Protein AF-0000000071543100 (afdb_homodimer)

Secondary structure (DSSP, 8-state):
--B--EEEE-TTT--EEEE--EEE---TTTS-HHHHHHHHTTT-EEEE-TT--HHHHHHHHHH-GGGGGGEEEEE-SSHHHHHHHHHHHHH-TT--EEEEE-S-TT-HHHHHHHHHHHHH-TTSEEEEEEE-SHHHHHHHHHTT-SEEEE-SS-STTB-HHHHHS----HHHHHHHHHHHHHHTT-EEEEES---SHHHHHHHHHTT-SEEEESGGGTTBTTSSS-EEEETTEEEEEEE-TTBHHHHHHHSSS--SSS---B-EEEEE--B-HHHHHHHHHHHHHHHHHHHT-SBGGGHHHH------------TT-/--B--EEEE-TTT--EEEE--EEE---TTTS-HHHHHHHHTTT-EEEE-TT--HHHHHHHHHH-GGGGGGEEEEE-SSHHHHHHHHHHHHH-TT--EEEEE-S-TT-HHHHHHHHHHHHH-TTSEEEEEEE-SHHHHHHHHHTT-SEEEE-SS-STTB-HHHHHS----HHHHHHHHHHHHHHTT-EEEEES---SHHHHHHHHHTT-SEEEESGGGTTBTTSSS-EEEETTEEEEEEE-TTBHHHHHHHSSS--SSS---B-EEEEE--B-HHHHHHHHHHHHHHHHHHHT-SBGGGHHHH------------TT-

InterPro domains:
  IPR001093 IMP dehydrogenase/GMP reductase [PF00478] (16-311)
  IPR001093 IMP dehydrogenase/GMP reductase [cd00381] (13-308)
  IPR005993 GMP reductase [MF_00596] (1-317)
  IPR005993 GMP reductase [PIRSF000235] (2-317)
  IPR005993 GMP reductase [TIGR01305] (2-316)
  IPR013785 Aldolase-type TIM barrel [G3DSA:3.20.20.70] (1-317)
  IPR015875 IMP dehydrogenase / GMP reductase, conserved site [PS00487] (148-160)
  IPR050139 Guanosine monophosphate reductase [PTHR43170] (2-317)

Nearest PDB structures (foldseek):
  2c6q-assembly1_D  TM=9.893E-01  e=3.835E-55  Homo sapiens
  2bwg-assembly1_A  TM=9.768E-01  e=3.206E-55  Homo sapiens
  2bzn-assembly1_D  TM=9.903E-01  e=8.060E-54  Homo sapiens
  2bzn-assembly2_E  TM=9.892E-01  e=2.506E-53  Homo sapiens
  2bzn-assembly1_C  TM=9.902E-01  e=9.324E-53  Homo sapiens

pLDDT: mean 85.88, std 19.94, range [17.23, 98.88]

Foldseek 3Di:
DFAQWDWAQFDFLRDIAIFRQEEADQFQFQQDLLNLVVQLVRRAAYEHHQFDQLVRLVVSCVVCVSSQSRYAHEFEQDPVRVVRNVSNCVVRVSRQEYEYDDLALPDPSNLVSLLVVCVVRRNHAYEYDEDQALVSLLSSSVSRHQEYEYFHPQAPFFCRCVVVVDGDDLLNSLLRNLVSQVVSSGAYESEHNDDALVVVLSSLLSRHPHYYDYPLSPQEPSTDADFDDDPNFTKGKDKGCLAPVNCVVRVVDDPPDDPSRGDIDIDGHDYHSVVSVCRNVVSNVVLCVVQVHSYSNCNNVSDDPPPPPPPPPPPPD/DFAQWDWAQFDFLRDIAIFRQEEADQFQFQQDLLNLVVQLVRRAAGEHHAFDQLVRLVVSCVVCVSSQSRYAHEFEQDPVRVVRNVSNCVSRVSRQEYEYDDLALPDPSNLVSLLVVCVVRRNHAYEDDEDQALVSLLSNSVSRHQEYEYFHPQAPFFCRCVVVVDGDDLLNSLLRNLVSQVVSSGAYESEHNDDALVVVLSSLLSRHPHYYDYPLSPQEPSTDADFDADPNFTKGKDKGCLAPVNCVVRVVDDPPPDDRRGDIDIDGHDYHSVVSVCRNVVSNVVLCVVQVHSYSNCSNVSDDPPPPPPPPPPPPD

Organism: Pelodiscus sinensis (NCBI:txid13735)

Radius of gyration: 28.44 Å; Cα contacts (8 Å, |Δi|>4): 1404; chains: 2; bounding box: 61×81×62 Å

Sequence (634 aa):
MVDLMRTFVFRNSKQTYTGIPIMVANMDTVGTFEMAKEMTKHAMFTAIHKHYSLEEWKLFAASHPECLEHVAVSSGSGKADLDRLTSILEAIPLIKYICLDVANGYSEHFVEFVKTVHAKFPNHTIMAGNVVTGEMVEELILSGADIIKVGIGPGSVCTTRIKTGVGYPQLSAVIECADSAHGLKGHIISDGGCSCPGDVAKAFGAGADFVMLGGMFAGHDQCAGEVLEKNGKKVKLFYGMSSDMAMKKHAGGVAEYRASEGRTVEVPYRGDVETTILDILGGLRSTCTYVGAAKLKELSRRATFIRVTQQHSQVFSMVDLMRTFVFRNSKQTYTGIPIMVANMDTVGTFEMAKEMTKHAMFTAIHKHYSLEEWKLFAASHPECLEHVAVSSGSGKADLDRLTSILEAIPLIKYICLDVANGYSEHFVEFVKTVHAKFPNHTIMAGNVVTGEMVEELILSGADIIKVGIGPGSVCTTRIKTGVGYPQLSAVIECADSAHGLKGHIISDGGCSCPGDVAKAFGAGADFVMLGGMFAGHDQCAGEVLEKNGKKVKLFYGMSSDMAMKKHAGGVAEYRASEGRTVEVPYRGDVETTILDILGGLRSTCTYVGAAKLKELSRRATFIRVTQQHSQVFS

Solvent-accessible surface area (backbone atoms only — not comparable to full-atom values): 31738 Å² total; per-residue (Å²): 131,60,42,59,63,44,76,47,69,33,61,54,24,63,44,74,48,76,28,30,52,43,28,36,28,52,30,70,33,40,13,32,71,58,34,29,56,60,31,36,77,65,39,21,31,22,30,25,27,69,78,69,48,61,69,55,50,51,52,46,49,69,75,40,56,84,34,33,84,28,36,21,52,32,31,55,80,45,72,68,32,51,52,50,50,48,54,42,46,70,73,39,71,72,50,42,34,34,33,37,55,44,94,59,44,79,38,67,66,47,47,52,42,44,32,51,49,28,71,77,38,51,62,35,39,26,32,37,24,28,41,65,43,34,71,58,42,43,52,40,41,75,34,36,29,23,30,34,32,34,37,52,33,46,32,87,42,38,35,41,24,74,73,65,69,51,61,63,64,56,66,60,29,35,36,47,29,26,55,39,19,50,74,69,48,35,38,30,25,35,38,44,65,48,82,48,32,12,41,51,42,42,42,35,28,42,43,29,63,26,40,33,37,50,73,66,58,46,26,20,67,43,21,52,71,63,83,40,78,54,97,91,36,53,26,18,59,41,46,25,67,46,6,62,65,43,31,48,70,68,65,80,46,74,68,85,85,64,78,59,45,17,40,78,40,79,32,60,52,59,47,59,56,62,61,54,52,50,47,36,55,45,9,37,40,12,36,26,45,53,64,69,22,60,34,53,84,41,31,36,77,53,47,72,78,72,74,72,69,74,72,77,70,70,69,87,107,131,61,40,58,64,44,74,46,69,34,62,55,26,64,44,74,47,77,30,30,54,42,29,36,27,53,30,70,35,41,13,31,71,57,34,30,57,58,30,36,78,65,39,20,32,21,29,26,27,69,77,70,47,63,67,54,49,51,50,46,47,70,74,40,54,85,33,33,84,30,37,20,52,32,30,55,79,47,71,69,33,50,52,52,51,47,53,43,46,69,73,39,70,72,49,43,35,36,31,37,54,46,95,60,43,80,39,68,65,46,47,52,42,43,34,50,50,26,71,75,38,51,64,36,39,27,33,37,23,27,42,65,44,33,70,56,42,42,52,40,42,76,34,36,28,23,30,34,32,33,36,51,34,46,32,88,40,38,35,40,25,75,72,64,68,50,61,62,64,56,65,60,29,36,36,48,30,25,54,39,19,50,74,69,48,35,38,31,26,35,38,44,65,47,82,50,33,13,41,50,42,40,42,36,29,41,43,30,64,27,40,33,38,49,72,66,56,45,27,20,67,43,21,51,74,61,83,39,78,52,97,88,37,54,25,17,58,42,47,26,67,46,6,61,64,42,29,46,71,68,64,80,48,74,68,85,84,63,75,57,47,16,40,76,40,80,34,61,50,60,48,60,54,63,62,56,52,50,48,37,53,44,8,37,42,12,38,26,46,53,65,69,21,60,34,53,86,40,32,36,79,55,49,73,79,72,77,72,71,73,72,76,72,70,68,86,107

Structure (mmCIF, N/CA/C/O backbone):
data_AF-0000000071543100-model_v1
#
loop_
_entity.id
_entity.type
_entity.pdbx_description
1 polymer 'GMP reductase'
#
loop_
_atom_site.group_PDB
_atom_site.id
_atom_site.type_symbol
_atom_site.label_atom_id
_atom_site.label_alt_id
_atom_site.label_comp_id
_atom_site.label_asym_id
_atom_site.label_entity_id
_atom_site.label_seq_id
_atom_site.pdbx_PDB_ins_code
_atom_site.Cartn_x
_atom_site.Cartn_y
_atom_site.Cartn_z
_atom_site.occupancy
_atom_site.B_iso_or_equiv
_atom_site.auth_seq_id
_atom_site.auth_comp_id
_atom_site.auth_asym_id
_atom_site.auth_atom_id
_atom_site.pdbx_PDB_model_num
ATOM 1 N N . MET A 1 1 ? -13.859 0.588 -1.525 1 78.88 1 MET A N 1
ATOM 2 C CA . MET A 1 1 ? -13 -0.569 -1.295 1 78.88 1 MET A CA 1
ATOM 3 C C . MET A 1 1 ? -12.672 -1.275 -2.605 1 78.88 1 MET A C 1
ATOM 5 O O . MET A 1 1 ? -13.547 -1.437 -3.463 1 78.88 1 MET A O 1
ATOM 9 N N . VAL A 1 2 ? -11.414 -1.484 -2.957 1 91.56 2 VAL A N 1
ATOM 10 C CA . VAL A 1 2 ? -10.969 -2.096 -4.203 1 91.56 2 VAL A CA 1
ATOM 11 C C . VAL A 1 2 ? -11.188 -3.605 -4.148 1 91.56 2 VAL A C 1
ATOM 13 O O . VAL A 1 2 ? -10.812 -4.258 -3.166 1 91.56 2 VAL A O 1
ATOM 16 N N . ASP A 1 3 ? -11.898 -4.133 -5.102 1 96.94 3 ASP A N 1
ATOM 17 C CA . ASP A 1 3 ? -12.102 -5.574 -5.219 1 96.94 3 ASP A CA 1
ATOM 18 C C . ASP A 1 3 ? -10.914 -6.242 -5.902 1 96.94 3 ASP A C 1
ATOM 20 O O . ASP A 1 3 ? -10.672 -6.027 -7.094 1 96.94 3 ASP A O 1
ATOM 24 N N . LEU A 1 4 ? -10.227 -7.043 -5.16 1 98.06 4 LEU A N 1
ATOM 25 C CA . LEU A 1 4 ? -9.039 -7.684 -5.711 1 98.06 4 LEU A CA 1
ATOM 26 C C . LEU A 1 4 ? -9.375 -9.062 -6.27 1 98.06 4 LEU A C 1
ATOM 28 O O . LEU A 1 4 ? -8.539 -9.695 -6.918 1 98.06 4 LEU A O 1
ATOM 32 N N . MET A 1 5 ? -10.602 -9.523 -6.082 1 98.38 5 MET A N 1
ATOM 33 C CA . MET A 1 5 ? -11.016 -10.836 -6.566 1 98.38 5 MET A CA 1
ATOM 34 C C . MET A 1 5 ? -11.117 -10.844 -8.086 1 98.38 5 MET A C 1
ATOM 36 O O . MET A 1 5 ? -11.578 -9.875 -8.688 1 98.38 5 MET A O 1
ATOM 40 N N . ARG A 1 6 ? -10.656 -11.922 -8.68 1 97.88 6 ARG A N 1
ATOM 41 C CA . ARG A 1 6 ? -10.797 -12.164 -10.109 1 97.88 6 ARG A CA 1
ATOM 42 C C . ARG A 1 6 ? -11.438 -13.523 -10.375 1 97.88 6 ARG A C 1
ATOM 44 O O . ARG A 1 6 ? -11.328 -14.43 -9.555 1 97.88 6 ARG A O 1
ATOM 51 N N . THR A 1 7 ? -12.133 -13.625 -11.438 1 98.31 7 THR A N 1
ATOM 52 C CA . THR A 1 7 ? -12.664 -14.891 -11.93 1 98.31 7 THR A CA 1
ATOM 53 C C . THR A 1 7 ? -12.141 -15.18 -13.336 1 98.31 7 THR A C 1
ATOM 55 O O . THR A 1 7 ? -12.195 -14.32 -14.219 1 98.31 7 THR A O 1
ATOM 58 N N . PHE A 1 8 ? -11.617 -16.344 -13.492 1 98.25 8 PHE A N 1
ATOM 59 C CA . PHE A 1 8 ? -11.078 -16.781 -14.773 1 98.25 8 PHE A CA 1
ATOM 60 C C . PHE A 1 8 ? -11.75 -18.078 -15.234 1 98.25 8 PHE A C 1
ATOM 62 O O . PHE A 1 8 ? -12.039 -18.953 -14.414 1 98.25 8 PHE A O 1
ATOM 69 N N . VAL A 1 9 ? -12.016 -18.125 -16.5 1 98.5 9 VAL A N 1
ATOM 70 C CA . VAL A 1 9 ? -12.383 -19.375 -17.156 1 98.5 9 VAL A CA 1
ATOM 71 C C . VAL A 1 9 ? -11.234 -19.844 -18.062 1 98.5 9 VAL A C 1
ATOM 73 O O . VAL A 1 9 ? -10.758 -19.078 -18.906 1 98.5 9 VAL A O 1
ATOM 76 N N . PHE A 1 10 ? -10.859 -21.047 -17.922 1 98.75 10 PHE A N 1
ATOM 77 C CA . PHE A 1 10 ? -9.648 -21.516 -18.594 1 98.75 10 PHE A CA 1
ATOM 78 C C . PHE A 1 10 ? -9.992 -22.219 -19.891 1 98.75 10 PHE A C 1
ATOM 80 O O . PHE A 1 10 ? -10.961 -22.984 -19.953 1 98.75 10 PHE A O 1
ATOM 87 N N . ARG A 1 11 ? -9.219 -21.938 -20.859 1 98.44 11 ARG A N 1
ATOM 88 C CA . ARG A 1 11 ? -9.469 -22.328 -22.25 1 98.44 11 ARG A CA 1
ATOM 89 C C . ARG A 1 11 ? -9.547 -23.844 -22.375 1 98.44 11 ARG A C 1
ATOM 91 O O . ARG A 1 11 ? -10.516 -24.375 -22.922 1 98.44 11 ARG A O 1
ATOM 98 N N . ASN A 1 12 ? -8.609 -24.547 -21.828 1 98.75 12 ASN A N 1
ATOM 99 C CA . ASN A 1 12 ? -8.453 -25.969 -22.109 1 98.75 12 ASN A CA 1
ATOM 100 C C . ASN A 1 12 ? -9.172 -26.828 -21.078 1 98.75 12 ASN A C 1
ATOM 102 O O . ASN A 1 12 ? -9.922 -27.734 -21.438 1 98.75 12 ASN A O 1
ATOM 106 N N . SER A 1 13 ? -9 -26.484 -19.844 1 98.69 13 SER A N 1
ATOM 107 C CA . SER A 1 13 ? -9.602 -27.297 -18.781 1 98.69 13 SER A CA 1
ATOM 108 C C . SER A 1 13 ? -11.086 -26.969 -18.625 1 98.69 13 SER A C 1
ATOM 110 O O . SER A 1 13 ? -11.828 -27.75 -18.016 1 98.69 13 SER A O 1
ATOM 112 N N . LYS A 1 14 ? -11.508 -25.812 -19.062 1 98.31 14 LYS A N 1
ATOM 113 C CA . LYS A 1 14 ? -12.867 -25.297 -18.938 1 98.31 14 LYS A CA 1
ATOM 114 C C . LYS A 1 14 ? -13.219 -25.047 -17.469 1 98.31 14 LYS A C 1
ATOM 116 O O . LYS A 1 14 ? -14.367 -24.734 -17.141 1 98.31 14 LYS A O 1
ATOM 121 N N . GLN A 1 15 ? -12.266 -25.125 -16.578 1 98.38 15 GLN A N 1
ATOM 122 C CA . GLN A 1 15 ? -12.477 -24.828 -15.156 1 98.38 15 GLN A CA 1
ATOM 123 C C . GLN A 1 15 ? -12.586 -23.328 -14.922 1 98.38 15 GLN A C 1
ATOM 125 O O . GLN A 1 15 ? -12.172 -22.531 -15.758 1 98.38 15 GLN A O 1
ATOM 130 N N . THR A 1 16 ? -13.242 -23.031 -13.805 1 98.31 16 THR A N 1
ATOM 131 C CA . THR A 1 16 ? -13.344 -21.641 -13.359 1 98.31 16 THR A CA 1
ATOM 132 C C . THR A 1 16 ? -12.555 -21.422 -12.07 1 98.31 16 THR A C 1
ATOM 134 O O . THR A 1 16 ? -12.578 -22.266 -11.172 1 98.31 16 THR A O 1
ATOM 137 N N . TYR A 1 17 ? -11.812 -20.391 -12.047 1 97.81 17 TYR A N 1
ATOM 138 C CA . TYR A 1 17 ? -11.086 -19.953 -10.852 1 97.81 17 TYR A CA 1
ATOM 139 C C . TYR A 1 17 ? -11.641 -18.641 -10.328 1 97.81 17 TYR A C 1
ATOM 141 O O . TYR A 1 17 ? -11.891 -17.703 -11.094 1 97.81 17 TYR A O 1
ATOM 149 N N . THR A 1 18 ? -11.93 -18.562 -9.055 1 98.38 18 THR A N 1
ATOM 150 C CA . THR A 1 18 ? -12.258 -17.312 -8.391 1 98.38 18 THR A CA 1
ATOM 151 C C . THR A 1 18 ? -11.375 -17.109 -7.164 1 98.38 18 THR A C 1
ATOM 153 O O . THR A 1 18 ? -11.336 -17.953 -6.27 1 98.38 18 THR A O 1
ATOM 156 N N . GLY A 1 19 ? -10.648 -16.031 -7.074 1 98.56 19 GLY A N 1
ATOM 157 C CA . GLY A 1 19 ? -9.742 -15.695 -5.988 1 98.56 19 GLY A CA 1
ATOM 158 C C . GLY A 1 19 ? -8.859 -14.5 -6.289 1 98.56 19 GLY A C 1
ATOM 159 O O . GLY A 1 19 ? -9.062 -13.805 -7.293 1 98.56 19 GLY A O 1
ATOM 160 N N . ILE A 1 20 ? -7.961 -14.172 -5.395 1 98.75 20 ILE A N 1
ATOM 161 C CA . ILE A 1 20 ? -6.934 -13.164 -5.625 1 98.75 20 ILE A CA 1
ATOM 162 C C . ILE A 1 20 ? -5.738 -13.797 -6.328 1 98.75 20 ILE A C 1
ATOM 164 O O . ILE A 1 20 ? -5.113 -14.719 -5.801 1 98.75 20 ILE A O 1
ATOM 168 N N . PRO A 1 21 ? -5.395 -13.359 -7.52 1 98.69 21 PRO A N 1
ATOM 169 C CA . PRO A 1 21 ? -4.473 -14.094 -8.391 1 98.69 21 PRO A CA 1
ATOM 170 C C . PRO A 1 21 ? -3.008 -13.867 -8.031 1 98.69 21 PRO A C 1
ATOM 172 O O . PRO A 1 21 ? -2.186 -13.602 -8.914 1 98.69 21 PRO A O 1
ATOM 175 N N . ILE A 1 22 ? -2.715 -14.008 -6.832 1 98.75 22 ILE A N 1
ATOM 176 C CA . ILE A 1 22 ? -1.346 -14.039 -6.324 1 98.75 22 ILE A CA 1
ATOM 177 C C . ILE A 1 22 ? -0.989 -15.453 -5.879 1 98.75 22 ILE A C 1
ATOM 179 O O . ILE A 1 22 ? -1.77 -16.109 -5.184 1 98.75 22 ILE A O 1
ATOM 183 N N . MET A 1 23 ? 0.2 -15.867 -6.32 1 98.56 23 MET A N 1
ATOM 184 C CA . MET A 1 23 ? 0.579 -17.266 -6.102 1 98.56 23 MET A CA 1
ATOM 185 C C . MET A 1 23 ? 1.937 -17.359 -5.414 1 98.56 23 MET A C 1
ATOM 187 O O . MET A 1 23 ? 2.846 -16.578 -5.719 1 98.56 23 MET A O 1
ATOM 191 N N . VAL A 1 24 ? 1.995 -18.344 -4.516 1 98.44 24 VAL A N 1
ATOM 192 C CA . VAL A 1 24 ? 3.291 -18.719 -3.961 1 98.44 24 VAL A CA 1
ATOM 193 C C . VAL A 1 24 ? 4.027 -19.641 -4.934 1 98.44 24 VAL A C 1
ATOM 195 O O . VAL A 1 24 ? 3.432 -20.562 -5.488 1 98.44 24 VAL A O 1
ATOM 198 N N . ALA A 1 25 ? 5.316 -19.359 -5.113 1 96.69 25 ALA A N 1
ATOM 199 C CA . ALA A 1 25 ? 6.129 -20.109 -6.059 1 96.69 25 ALA A CA 1
ATOM 200 C C . ALA A 1 25 ? 6.398 -21.516 -5.539 1 96.69 25 ALA A C 1
ATOM 202 O O . ALA A 1 25 ? 6.527 -21.734 -4.328 1 96.69 25 ALA A O 1
ATOM 203 N N . ASN A 1 26 ? 6.531 -22.453 -6.461 1 96.12 26 ASN A N 1
ATOM 204 C CA . ASN A 1 26 ? 6.742 -23.859 -6.109 1 96.12 26 ASN A CA 1
ATOM 205 C C . ASN A 1 26 ? 8.195 -24.141 -5.754 1 96.12 26 ASN A C 1
ATOM 207 O O . ASN A 1 26 ? 8.773 -25.125 -6.211 1 96.12 26 ASN A O 1
ATOM 211 N N . MET A 1 27 ? 8.727 -23.141 -5.004 1 90.81 27 MET A N 1
ATOM 212 C CA . MET A 1 27 ? 10.062 -23.359 -4.453 1 90.81 27 MET A CA 1
ATOM 213 C C . MET A 1 27 ? 10.016 -24.312 -3.264 1 90.81 27 MET A C 1
ATOM 215 O O . MET A 1 27 ? 9.078 -24.266 -2.465 1 90.81 27 MET A O 1
ATOM 219 N N . ASP A 1 28 ? 11.094 -25.078 -3.141 1 88.56 28 ASP A N 1
ATOM 220 C CA . ASP A 1 28 ? 11.148 -26.141 -2.15 1 88.56 28 ASP A CA 1
ATOM 221 C C . ASP A 1 28 ? 10.828 -25.609 -0.754 1 88.56 28 ASP A C 1
ATOM 223 O O . ASP A 1 28 ? 10.125 -26.266 0.015 1 88.56 28 ASP A O 1
ATOM 227 N N . THR A 1 29 ? 11.297 -24.5 -0.458 1 91.06 29 THR A N 1
ATOM 228 C CA . THR A 1 29 ? 11.18 -24.016 0.909 1 91.06 29 THR A CA 1
ATOM 229 C C . THR A 1 29 ? 9.961 -23.094 1.052 1 91.06 29 THR A C 1
ATOM 231 O O . THR A 1 29 ? 9.555 -22.766 2.168 1 91.06 29 THR A O 1
ATOM 234 N N . VAL A 1 30 ? 9.328 -22.719 0.015 1 95.25 30 VAL A N 1
ATOM 235 C CA . VAL A 1 30 ? 8.289 -21.703 0.097 1 95.25 30 VAL A CA 1
ATOM 236 C C . VAL A 1 30 ? 6.934 -22.312 -0.261 1 95.25 30 VAL A C 1
ATOM 238 O O . VAL A 1 30 ? 5.938 -22.078 0.422 1 95.25 30 VAL A O 1
ATOM 241 N N . GLY A 1 31 ? 6.883 -23.125 -1.314 1 97.25 31 GLY A N 1
ATOM 242 C CA . GLY A 1 31 ? 5.645 -23.766 -1.742 1 97.25 31 GLY A CA 1
ATOM 243 C C . GLY A 1 31 ? 5.211 -24.891 -0.833 1 97.25 31 GLY A C 1
ATOM 244 O O . GLY A 1 31 ? 5.078 -26.031 -1.278 1 97.25 31 GLY A O 1
ATOM 245 N N . THR A 1 32 ? 4.934 -24.594 0.438 1 98.12 32 THR A N 1
ATOM 246 C CA . THR A 1 32 ? 4.648 -25.609 1.443 1 98.12 32 THR A CA 1
ATOM 247 C C . THR A 1 32 ? 3.148 -25.688 1.722 1 98.12 32 THR A C 1
ATOM 249 O O . THR A 1 32 ? 2.398 -24.766 1.362 1 98.12 32 THR A O 1
ATOM 252 N N . PHE A 1 33 ? 2.783 -26.797 2.363 1 98.69 33 PHE A N 1
ATOM 253 C CA . PHE A 1 33 ? 1.401 -26.953 2.803 1 98.69 33 PHE A CA 1
ATOM 254 C C . PHE A 1 33 ? 1.046 -25.891 3.842 1 98.69 33 PHE A C 1
ATOM 256 O O . PHE A 1 33 ? -0.086 -25.406 3.879 1 98.69 33 PHE A O 1
ATOM 263 N N . GLU A 1 34 ? 2.014 -25.516 4.684 1 98.31 34 GLU A N 1
ATOM 264 C CA . GLU A 1 34 ? 1.809 -24.469 5.676 1 98.31 34 GLU A CA 1
ATOM 265 C C . GLU A 1 34 ? 1.479 -23.141 5.008 1 98.31 34 GLU A C 1
ATOM 267 O O . GLU A 1 34 ? 0.583 -22.422 5.453 1 98.31 34 GLU A O 1
ATOM 272 N N . MET A 1 35 ? 2.141 -22.875 3.961 1 98.69 35 MET A N 1
ATOM 273 C CA . MET A 1 35 ? 1.876 -21.672 3.186 1 98.69 35 MET A CA 1
ATOM 274 C C . MET A 1 35 ? 0.487 -21.719 2.561 1 98.69 35 MET A C 1
ATOM 276 O O . MET A 1 35 ? -0.247 -20.734 2.59 1 98.69 35 MET A O 1
ATOM 280 N N . ALA A 1 36 ? 0.162 -22.891 2.053 1 98.88 36 ALA A N 1
ATOM 281 C CA . ALA A 1 36 ? -1.128 -23.062 1.391 1 98.88 36 ALA A CA 1
ATOM 282 C C . ALA A 1 36 ? -2.279 -22.766 2.35 1 98.88 36 ALA A C 1
ATOM 284 O O . ALA A 1 36 ? -3.275 -22.156 1.966 1 98.88 36 ALA A O 1
ATOM 285 N N . LYS A 1 37 ? -2.139 -23.156 3.549 1 98.75 37 LYS A N 1
ATOM 286 C CA . LYS A 1 37 ? -3.168 -22.922 4.555 1 98.75 37 LYS A CA 1
ATOM 287 C C . LYS A 1 37 ? -3.4 -21.422 4.758 1 98.75 37 LYS A C 1
ATOM 289 O O . LYS A 1 37 ? -4.547 -20.969 4.812 1 98.75 37 LYS A O 1
ATOM 294 N N . GLU A 1 38 ? -2.301 -20.719 4.859 1 98.69 38 GLU A N 1
ATOM 295 C CA . GLU A 1 38 ? -2.416 -19.281 5.09 1 98.69 38 GLU A CA 1
ATOM 296 C C . GLU A 1 38 ? -2.949 -18.562 3.852 1 98.69 38 GLU A C 1
ATOM 298 O O . GLU A 1 38 ? -3.809 -17.688 3.957 1 98.69 38 GLU A O 1
ATOM 303 N N . MET A 1 39 ? -2.479 -18.969 2.693 1 98.81 39 MET A N 1
ATOM 304 C CA . MET A 1 39 ? -2.893 -18.344 1.441 1 98.81 39 MET A CA 1
ATOM 305 C C . MET A 1 39 ? -4.383 -18.547 1.196 1 98.81 39 MET A C 1
ATOM 307 O O . MET A 1 39 ? -5.066 -17.656 0.704 1 98.81 39 MET A O 1
ATOM 311 N N . THR A 1 40 ? -4.871 -19.688 1.559 1 98.75 40 THR A N 1
ATOM 312 C CA . THR A 1 40 ? -6.27 -20.031 1.329 1 98.75 40 THR A CA 1
ATOM 313 C C . THR A 1 40 ? -7.195 -19.094 2.094 1 98.75 40 THR A C 1
ATOM 315 O O . THR A 1 40 ? -8.266 -18.734 1.603 1 98.75 40 THR A O 1
ATOM 318 N N . LYS A 1 41 ? -6.758 -18.656 3.25 1 98.38 41 LYS A N 1
ATOM 319 C CA . LYS A 1 41 ? -7.559 -17.734 4.055 1 98.38 41 LYS A CA 1
ATOM 320 C C . LYS A 1 41 ? -7.824 -16.422 3.305 1 98.38 41 LYS A C 1
ATOM 322 O O . LYS A 1 41 ? -8.797 -15.727 3.596 1 98.38 41 LYS A O 1
ATOM 327 N N . HIS A 1 42 ? -7.035 -16.109 2.367 1 98 42 HIS A N 1
ATOM 328 C CA . HIS A 1 42 ? -7.156 -14.875 1.606 1 98 42 HIS A CA 1
ATOM 329 C C . HIS A 1 42 ? -7.551 -15.148 0.16 1 98 42 HIS A C 1
ATOM 331 O O . HIS A 1 42 ? -7.379 -14.289 -0.71 1 98 42 HIS A O 1
ATOM 337 N N . ALA A 1 43 ? -7.969 -16.375 -0.116 1 98.5 43 ALA A N 1
ATOM 338 C CA . ALA A 1 43 ? -8.344 -16.812 -1.461 1 98.5 43 ALA A CA 1
ATOM 339 C C . ALA A 1 43 ? -7.172 -16.672 -2.43 1 98.5 43 ALA A C 1
ATOM 341 O O . ALA A 1 43 ? -7.363 -16.312 -3.596 1 98.5 43 ALA A O 1
ATOM 342 N N . MET A 1 44 ? -5.973 -16.844 -1.908 1 98.81 44 MET A N 1
ATOM 343 C CA . MET A 1 44 ? -4.766 -16.828 -2.729 1 98.81 44 MET A CA 1
ATOM 344 C C . MET A 1 44 ? -4.316 -18.25 -3.061 1 98.81 44 MET A C 1
ATOM 346 O O . MET A 1 44 ? -4.949 -19.219 -2.641 1 98.81 44 MET A O 1
ATOM 350 N N . PHE A 1 45 ? -3.301 -18.375 -3.846 1 98.81 45 PHE A N 1
ATOM 351 C CA . PHE A 1 45 ? -2.982 -19.656 -4.473 1 98.81 45 PHE A CA 1
ATOM 352 C C . PHE A 1 45 ? -1.561 -20.094 -4.129 1 98.81 45 PHE A C 1
ATOM 354 O O . PHE A 1 45 ? -0.693 -19.25 -3.887 1 98.81 45 PHE A O 1
ATOM 361 N N . THR A 1 46 ? -1.322 -21.391 -4.027 1 98.88 46 THR A N 1
ATOM 362 C CA . THR A 1 46 ? 0.017 -21.906 -3.781 1 98.88 46 THR A CA 1
ATOM 363 C C . THR A 1 46 ? 0.354 -23.016 -4.773 1 98.88 46 THR A C 1
ATOM 365 O O . THR A 1 46 ? -0.374 -24 -4.879 1 98.88 46 THR A O 1
ATOM 368 N N . ALA A 1 47 ? 1.408 -22.844 -5.547 1 98.75 47 ALA A N 1
ATOM 369 C CA . ALA A 1 47 ? 2.008 -23.984 -6.234 1 98.75 47 ALA A CA 1
ATOM 370 C C . ALA A 1 47 ? 2.891 -24.781 -5.289 1 98.75 47 ALA A C 1
ATOM 372 O O . ALA A 1 47 ? 3.988 -24.359 -4.934 1 98.75 47 ALA A O 1
ATOM 373 N N . ILE A 1 48 ? 2.414 -25.969 -4.945 1 98.56 48 ILE A N 1
ATOM 374 C CA . ILE A 1 48 ? 3.131 -26.797 -3.984 1 98.56 48 ILE A CA 1
ATOM 375 C C . ILE A 1 48 ? 4.371 -27.391 -4.645 1 98.56 48 ILE A C 1
ATOM 377 O O . ILE A 1 48 ? 4.312 -27.859 -5.781 1 98.56 48 ILE A O 1
ATOM 381 N N . HIS A 1 49 ? 5.461 -27.375 -3.938 1 95.31 49 HIS A N 1
ATOM 382 C CA . HIS A 1 49 ? 6.68 -27.953 -4.504 1 95.31 49 HIS A CA 1
ATOM 383 C C . HIS A 1 49 ? 6.523 -29.438 -4.766 1 95.31 49 HIS A C 1
ATOM 385 O O . HIS A 1 49 ? 5.582 -30.062 -4.273 1 95.31 49 HIS A O 1
ATOM 391 N N . LYS A 1 50 ? 7.438 -30.047 -5.488 1 94.38 50 LYS A N 1
ATOM 392 C CA . LYS A 1 50 ? 7.215 -31.375 -6.059 1 94.38 50 LYS A CA 1
ATOM 393 C C . LYS A 1 50 ? 7.793 -32.469 -5.16 1 94.38 50 LYS A C 1
ATOM 395 O O . LYS A 1 50 ? 7.883 -33.625 -5.566 1 94.38 50 LYS A O 1
ATOM 400 N N . HIS A 1 51 ? 8.086 -32.156 -3.877 1 91.88 51 HIS A N 1
ATOM 401 C CA . HIS A 1 51 ? 8.883 -33.094 -3.105 1 91.88 51 HIS A CA 1
ATOM 402 C C . HIS A 1 51 ? 8.039 -33.75 -2.025 1 91.88 51 HIS A C 1
ATOM 404 O O . HIS A 1 51 ? 8.508 -34.688 -1.353 1 91.88 51 HIS A O 1
ATOM 410 N N . TYR A 1 52 ? 6.848 -33.344 -1.826 1 96.19 52 TYR A N 1
ATOM 411 C CA . TYR A 1 52 ? 5.98 -34.031 -0.877 1 96.19 52 TYR A CA 1
ATOM 412 C C . TYR A 1 52 ? 5.578 -35.406 -1.402 1 96.19 52 TYR A C 1
ATOM 414 O O . TYR A 1 52 ? 5.301 -35.562 -2.594 1 96.19 52 TYR A O 1
ATOM 422 N N . SER A 1 53 ? 5.547 -36.375 -0.529 1 96.19 53 SER A N 1
ATOM 423 C CA . SER A 1 53 ? 5.117 -37.719 -0.88 1 96.19 53 SER A CA 1
ATOM 424 C C . SER A 1 53 ? 3.604 -37.781 -1.061 1 96.19 53 SER A C 1
ATOM 426 O O . SER A 1 53 ? 2.883 -36.875 -0.651 1 96.19 53 SER A O 1
ATOM 428 N N . LEU A 1 54 ? 3.221 -38.875 -1.695 1 98.19 54 LEU A N 1
ATOM 429 C CA . LEU A 1 54 ? 1.789 -39.125 -1.836 1 98.19 54 LEU A CA 1
ATOM 430 C C . LEU A 1 54 ? 1.107 -39.156 -0.472 1 98.19 54 LEU A C 1
ATOM 432 O O . LEU A 1 54 ? 0.016 -38.625 -0.305 1 98.19 54 LEU A O 1
ATOM 436 N N . GLU A 1 55 ? 1.739 -39.781 0.509 1 98.31 55 GLU A N 1
ATOM 437 C CA . GLU A 1 55 ? 1.167 -39.875 1.848 1 98.31 55 GLU A CA 1
ATOM 438 C C . GLU A 1 55 ? 0.996 -38.5 2.484 1 98.31 55 GLU A C 1
ATOM 440 O O . GLU A 1 55 ? -0.015 -38.219 3.137 1 98.31 55 GLU A O 1
ATOM 445 N N . GLU A 1 56 ? 1.934 -37.688 2.258 1 98.25 56 GLU A N 1
ATOM 446 C CA . GLU A 1 56 ? 1.84 -36.312 2.777 1 98.25 56 GLU A CA 1
ATOM 447 C C . GLU A 1 56 ? 0.705 -35.531 2.105 1 98.25 56 GLU A C 1
ATOM 449 O O . GLU A 1 56 ? -0.03 -34.812 2.77 1 98.25 56 GLU A O 1
ATOM 454 N N . TRP A 1 57 ? 0.562 -35.719 0.82 1 98.75 57 TRP A N 1
ATOM 455 C CA . TRP A 1 57 ? -0.535 -35.094 0.086 1 98.75 57 TRP A CA 1
ATOM 456 C C . TRP A 1 57 ? -1.883 -35.594 0.607 1 98.75 57 TRP A C 1
ATOM 458 O O . TRP A 1 57 ? -2.801 -34.781 0.813 1 98.75 57 TRP A O 1
ATOM 468 N N . LYS A 1 58 ? -1.973 -36.875 0.826 1 98.56 58 LYS A N 1
ATOM 469 C CA . LYS A 1 58 ? -3.219 -37.438 1.334 1 98.56 58 LYS A CA 1
ATOM 470 C C . LYS A 1 58 ? -3.572 -36.875 2.699 1 98.56 58 LYS A C 1
ATOM 472 O O . LYS A 1 58 ? -4.727 -36.531 2.955 1 98.56 58 LYS A O 1
ATOM 477 N N . LEU A 1 59 ? -2.619 -36.781 3.541 1 98.62 59 LEU A N 1
ATOM 478 C CA . LEU A 1 59 ? -2.832 -36.219 4.867 1 98.62 59 LEU A CA 1
ATOM 479 C C . LEU A 1 59 ? -3.279 -34.75 4.77 1 98.62 59 LEU A C 1
ATOM 481 O O . LEU A 1 59 ? -4.223 -34.344 5.449 1 98.62 59 LEU A O 1
ATOM 485 N N . PHE A 1 60 ? -2.611 -34.031 3.959 1 98.69 60 PHE A N 1
ATOM 486 C CA . PHE A 1 60 ? -2.957 -32.625 3.764 1 98.69 60 PHE A CA 1
ATOM 487 C C . PHE A 1 60 ? -4.383 -32.5 3.242 1 98.69 60 PHE A C 1
ATOM 489 O O . PHE A 1 60 ? -5.16 -31.688 3.754 1 98.69 60 PHE A O 1
ATOM 496 N N . ALA A 1 61 ? -4.703 -33.281 2.23 1 98.69 61 ALA A N 1
ATOM 497 C CA . ALA A 1 61 ? -6.023 -33.219 1.608 1 98.69 61 ALA A CA 1
ATOM 498 C C . ALA A 1 61 ? -7.121 -33.562 2.613 1 98.69 61 ALA A C 1
ATOM 500 O O . ALA A 1 61 ? -8.195 -32.969 2.598 1 98.69 61 ALA A O 1
ATOM 501 N N . ALA A 1 62 ? -6.828 -34.469 3.471 1 98.38 62 ALA A N 1
ATOM 502 C CA . ALA A 1 62 ? -7.801 -34.875 4.477 1 98.38 62 ALA A CA 1
ATOM 503 C C . ALA A 1 62 ? -7.965 -33.812 5.562 1 98.38 62 ALA A C 1
ATOM 505 O O . ALA A 1 62 ? -9.078 -33.594 6.035 1 98.38 62 ALA A O 1
ATOM 506 N N . SER A 1 63 ? -6.926 -33.219 5.918 1 98.5 63 SER A N 1
ATOM 507 C CA . SER A 1 63 ? -6.918 -32.281 7.035 1 98.5 63 SER A CA 1
ATOM 508 C C . SER A 1 63 ? -7.402 -30.891 6.594 1 98.5 63 SER A C 1
ATOM 510 O O . SER A 1 63 ? -7.965 -30.156 7.395 1 98.5 63 SER A O 1
ATOM 512 N N . HIS A 1 64 ? -7.113 -30.578 5.332 1 98.44 64 HIS A N 1
ATOM 513 C CA . HIS A 1 64 ? -7.422 -29.234 4.855 1 98.44 64 HIS A CA 1
ATOM 514 C C . HIS A 1 64 ? -8.062 -29.266 3.473 1 98.44 64 HIS A C 1
ATOM 516 O O . HIS A 1 64 ? -7.539 -28.672 2.527 1 98.44 64 HIS A O 1
ATOM 522 N N . PRO A 1 65 ? -9.219 -29.859 3.35 1 98.31 65 PRO A N 1
ATOM 523 C CA . PRO A 1 65 ? -9.875 -29.953 2.041 1 98.31 65 PRO A CA 1
ATOM 524 C C . PRO A 1 65 ? -10.203 -28.594 1.438 1 98.31 65 PRO A C 1
ATOM 526 O O . PRO A 1 65 ? -10.258 -28.453 0.214 1 98.31 65 PRO A O 1
ATOM 529 N N . GLU A 1 66 ? -10.367 -27.531 2.287 1 97.75 66 GLU A N 1
ATOM 530 C CA . GLU A 1 66 ? -10.695 -26.188 1.815 1 97.75 66 GLU A CA 1
ATOM 531 C C . GLU A 1 66 ? -9.547 -25.594 1.001 1 97.75 66 GLU A C 1
ATOM 533 O O . GLU A 1 66 ? -9.742 -24.641 0.235 1 97.75 66 GLU A O 1
ATOM 538 N N . CYS A 1 67 ? -8.359 -26.172 1.119 1 98.62 67 CYS A N 1
ATOM 539 C CA . CYS A 1 67 ? -7.176 -25.641 0.453 1 98.62 67 CYS A CA 1
ATOM 540 C C . CYS A 1 67 ? -7.059 -26.172 -0.965 1 98.62 67 CYS A C 1
ATOM 542 O O . CYS A 1 67 ? -6.32 -25.625 -1.785 1 98.62 67 CYS A O 1
ATOM 544 N N . LEU A 1 68 ? -7.746 -27.219 -1.266 1 98.62 68 LEU A N 1
ATOM 545 C CA . LEU A 1 68 ? -7.441 -28 -2.457 1 98.62 68 LEU A CA 1
ATOM 546 C C . LEU A 1 68 ? -7.816 -27.25 -3.723 1 98.62 68 LEU A C 1
ATOM 548 O O . LEU A 1 68 ? -7.25 -27.484 -4.789 1 98.62 68 LEU A O 1
ATOM 552 N N . GLU A 1 69 ? -8.734 -26.25 -3.631 1 97.56 69 GLU A N 1
ATOM 553 C CA . GLU A 1 69 ? -9.078 -25.438 -4.789 1 97.56 69 GLU A CA 1
ATOM 554 C C . GLU A 1 69 ? -8.055 -24.312 -5 1 97.56 69 GLU A C 1
ATOM 556 O O . GLU A 1 69 ? -8.109 -23.609 -6.004 1 97.56 69 GLU A O 1
ATOM 561 N N . HIS A 1 70 ? -7.109 -24.203 -4.047 1 98.5 70 HIS A N 1
ATOM 562 C CA . HIS A 1 70 ? -6.145 -23.109 -4.09 1 98.5 70 HIS A CA 1
ATOM 563 C C . HIS A 1 70 ? -4.715 -23.641 -4.184 1 98.5 70 HIS A C 1
ATOM 565 O O . HIS A 1 70 ? -3.766 -22.938 -3.828 1 98.5 70 HIS A O 1
ATOM 571 N N . VAL A 1 71 ? -4.543 -24.891 -4.609 1 98.88 71 VAL A N 1
ATOM 572 C CA . VAL A 1 71 ? -3.189 -25.422 -4.715 1 98.88 71 VAL A CA 1
ATOM 573 C C . VAL A 1 71 ? -3.01 -26.125 -6.062 1 98.88 71 VAL A C 1
ATOM 575 O O . VAL A 1 71 ? -3.982 -26.578 -6.668 1 98.88 71 VAL A O 1
ATOM 578 N N . ALA A 1 72 ? -1.811 -26.156 -6.488 1 98.88 72 ALA A N 1
ATOM 579 C CA . ALA A 1 72 ? -1.408 -26.938 -7.652 1 98.88 72 ALA A CA 1
ATOM 580 C C . ALA A 1 72 ? -0.329 -27.953 -7.285 1 98.88 72 ALA A C 1
ATOM 582 O O . ALA A 1 72 ? 0.53 -27.688 -6.445 1 98.88 72 ALA A O 1
ATOM 583 N N . VAL A 1 73 ? -0.415 -29.094 -7.918 1 98.75 73 VAL A N 1
ATOM 584 C CA . VAL A 1 73 ? 0.664 -30.078 -7.832 1 98.75 73 VAL A CA 1
ATOM 585 C C . VAL A 1 73 ? 1.742 -29.75 -8.867 1 98.75 73 VAL A C 1
ATOM 587 O O . VAL A 1 73 ? 1.458 -29.656 -10.062 1 98.75 73 VAL A O 1
ATOM 590 N N . SER A 1 74 ? 2.943 -29.547 -8.367 1 98.31 74 SER A N 1
ATOM 591 C CA . SER A 1 74 ? 4.043 -29.234 -9.273 1 98.31 74 SER A CA 1
ATOM 592 C C . SER A 1 74 ? 4.727 -30.5 -9.773 1 98.31 74 SER A C 1
ATOM 594 O O . SER A 1 74 ? 4.793 -31.5 -9.055 1 98.31 74 SER A O 1
ATOM 596 N N . SER A 1 75 ? 5.215 -30.406 -10.984 1 96.81 75 SER A N 1
ATOM 597 C CA . SER A 1 75 ? 5.879 -31.547 -11.625 1 96.81 75 SER A CA 1
ATOM 598 C C . SER A 1 75 ? 6.934 -31.078 -12.625 1 96.81 75 SER A C 1
ATOM 600 O O . SER A 1 75 ? 6.797 -30.016 -13.219 1 96.81 75 SER A O 1
ATOM 602 N N . GLY A 1 76 ? 8.008 -31.859 -12.719 1 93.62 76 GLY A N 1
ATOM 603 C CA . GLY A 1 76 ? 8.891 -31.703 -13.859 1 93.62 76 GLY A CA 1
ATOM 604 C C . GLY A 1 76 ? 8.352 -32.344 -15.125 1 93.62 76 GLY A C 1
ATOM 605 O O . GLY A 1 76 ? 7.145 -32.312 -15.367 1 93.62 76 GLY A O 1
ATOM 606 N N . SER A 1 77 ? 9.258 -32.781 -16.016 1 92.31 77 SER A N 1
ATOM 607 C CA . SER A 1 77 ? 8.805 -33.312 -17.297 1 92.31 77 SER A CA 1
ATOM 608 C C . SER A 1 77 ? 9.352 -34.719 -17.531 1 92.31 77 SER A C 1
ATOM 610 O O . SER A 1 77 ? 9.289 -35.25 -18.641 1 92.31 77 SER A O 1
ATOM 612 N N . GLY A 1 78 ? 9.867 -35.312 -16.516 1 90.75 78 GLY A N 1
ATOM 613 C CA . GLY A 1 78 ? 10.367 -36.688 -16.641 1 90.75 78 GLY A CA 1
ATOM 614 C C . GLY A 1 78 ? 9.305 -37.719 -16.406 1 90.75 78 GLY A C 1
ATOM 615 O O . GLY A 1 78 ? 8.211 -37.438 -15.945 1 90.75 78 GLY A O 1
ATOM 616 N N . LYS A 1 79 ? 9.695 -38.938 -16.719 1 92.19 79 LYS A N 1
ATOM 617 C CA . LYS A 1 79 ? 8.773 -40.062 -16.547 1 92.19 79 LYS A CA 1
ATOM 618 C C . LYS A 1 79 ? 8.414 -40.25 -15.078 1 92.19 79 LYS A C 1
ATOM 620 O O . LYS A 1 79 ? 7.246 -40.469 -14.742 1 92.19 79 LYS A O 1
ATOM 625 N N . ALA A 1 80 ? 9.383 -40.156 -14.305 1 93.5 80 ALA A N 1
ATOM 626 C CA . ALA A 1 80 ? 9.141 -40.281 -12.867 1 93.5 80 ALA A CA 1
ATOM 627 C C . ALA A 1 80 ? 8.219 -39.188 -12.367 1 93.5 80 ALA A C 1
ATOM 629 O O . ALA A 1 80 ? 7.387 -39.406 -11.484 1 93.5 80 ALA A O 1
ATOM 630 N N . ASP A 1 81 ? 8.398 -38.031 -12.898 1 93.38 81 ASP A N 1
ATOM 631 C CA . ASP A 1 81 ? 7.543 -36.906 -12.555 1 93.38 81 ASP A CA 1
ATOM 632 C C . ASP A 1 81 ? 6.086 -37.156 -12.93 1 93.38 81 ASP A C 1
ATOM 634 O O . ASP A 1 81 ? 5.176 -36.906 -12.141 1 93.38 81 ASP A O 1
ATOM 638 N N . LEU A 1 82 ? 5.934 -37.688 -14.086 1 96.56 82 LEU A N 1
ATOM 639 C CA . LEU A 1 82 ? 4.586 -38 -14.555 1 96.56 82 LEU A CA 1
ATOM 640 C C . LEU A 1 82 ? 3.922 -39.031 -13.664 1 96.56 82 LEU A C 1
ATOM 642 O O . LEU A 1 82 ? 2.736 -38.938 -13.344 1 96.56 82 LEU A O 1
ATOM 646 N N . ASP A 1 83 ? 4.656 -40.031 -13.297 1 97.06 83 ASP A N 1
ATOM 647 C CA . ASP A 1 83 ? 4.121 -41.094 -12.438 1 97.06 83 ASP A CA 1
ATOM 648 C C . ASP A 1 83 ? 3.686 -40.531 -11.086 1 97.06 83 ASP A C 1
ATOM 650 O O . ASP A 1 83 ? 2.609 -40.844 -10.594 1 97.06 83 ASP A O 1
ATOM 654 N N . ARG A 1 84 ? 4.508 -39.719 -10.539 1 97.19 84 ARG A N 1
ATOM 655 C CA . ARG A 1 84 ? 4.195 -39.094 -9.25 1 97.19 84 ARG A CA 1
ATOM 656 C C . ARG A 1 84 ? 2.973 -38.188 -9.367 1 97.19 84 ARG A C 1
ATOM 658 O O . ARG A 1 84 ? 2.07 -38.25 -8.523 1 97.19 84 ARG A O 1
ATOM 665 N N . LEU A 1 85 ? 2.967 -37.375 -10.352 1 98.25 85 LEU A N 1
ATOM 666 C CA . LEU A 1 85 ? 1.838 -36.5 -10.609 1 98.25 85 LEU A CA 1
ATOM 667 C C . LEU A 1 85 ? 0.542 -37.281 -10.734 1 98.25 85 LEU A C 1
ATOM 669 O O . LEU A 1 85 ? -0.459 -36.938 -10.102 1 98.25 85 LEU A O 1
ATOM 673 N N . THR A 1 86 ? 0.606 -38.375 -11.484 1 98.38 86 THR A N 1
ATOM 674 C CA . THR A 1 86 ? -0.56 -39.219 -11.727 1 98.38 86 THR A CA 1
ATOM 675 C C . THR A 1 86 ? -1.059 -39.844 -10.43 1 98.38 86 THR A C 1
ATOM 677 O O . THR A 1 86 ? -2.26 -39.844 -10.156 1 98.38 86 THR A O 1
ATOM 680 N N . SER A 1 87 ? -0.125 -40.344 -9.688 1 98.38 87 SER A N 1
ATOM 681 C CA . SER A 1 87 ? -0.497 -41 -8.438 1 98.38 87 SER A CA 1
ATOM 682 C C . SER A 1 87 ? -1.208 -40 -7.504 1 98.38 87 SER A C 1
ATOM 684 O O . SER A 1 87 ? -2.201 -40.375 -6.863 1 98.38 87 SER A O 1
ATOM 686 N N . ILE A 1 88 ? -0.721 -38.781 -7.414 1 98.69 88 ILE A N 1
ATOM 687 C CA . ILE A 1 88 ? -1.288 -37.781 -6.52 1 98.69 88 ILE A CA 1
ATOM 688 C C . ILE A 1 88 ? -2.68 -37.406 -7.004 1 98.69 88 ILE A C 1
ATOM 690 O O . ILE A 1 88 ? -3.637 -37.375 -6.227 1 98.69 88 ILE A O 1
ATOM 694 N N . LEU A 1 89 ? -2.828 -37.094 -8.289 1 98.62 89 LEU A N 1
ATOM 695 C CA . LEU A 1 89 ? -4.082 -36.594 -8.836 1 98.62 89 LEU A CA 1
ATOM 696 C C . LEU A 1 89 ? -5.156 -37.688 -8.828 1 98.62 89 LEU A C 1
ATOM 698 O O . LEU A 1 89 ? -6.34 -37.375 -8.648 1 98.62 89 LEU A O 1
ATOM 702 N N . GLU A 1 90 ? -4.758 -38.938 -9 1 98.19 90 GLU A N 1
ATOM 703 C CA . GLU A 1 90 ? -5.719 -40.031 -8.93 1 98.19 90 GLU A CA 1
ATOM 704 C C . GLU A 1 90 ? -6.18 -40.25 -7.496 1 98.19 90 GLU A C 1
ATOM 706 O O . GLU A 1 90 ? -7.34 -40.594 -7.258 1 98.19 90 GLU A O 1
ATOM 711 N N . ALA A 1 91 ? -5.273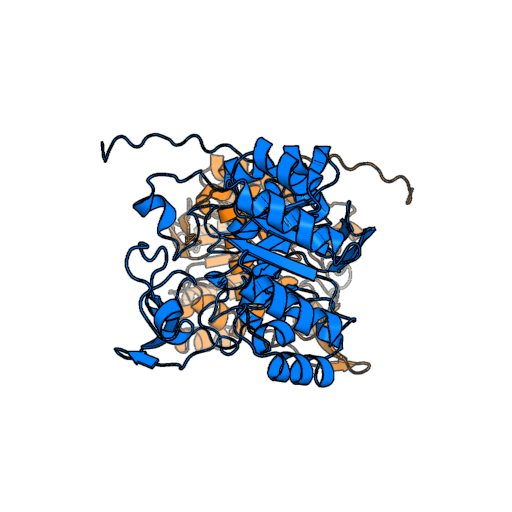 -40.062 -6.609 1 98.38 91 ALA A N 1
ATOM 712 C CA . ALA A 1 91 ? -5.59 -40.312 -5.203 1 98.38 91 ALA A CA 1
ATOM 713 C C . ALA A 1 91 ? -6.426 -39.156 -4.633 1 98.38 91 ALA A C 1
ATOM 715 O O . ALA A 1 91 ? -7.203 -39.344 -3.699 1 98.38 91 ALA A O 1
ATOM 716 N N . ILE A 1 92 ? -6.32 -37.969 -5.152 1 98.44 92 ILE A N 1
ATOM 717 C CA . ILE A 1 92 ? -7 -36.781 -4.625 1 98.44 92 ILE A CA 1
ATOM 718 C C . ILE A 1 92 ? -7.707 -36.031 -5.758 1 98.44 92 ILE A C 1
ATOM 720 O O . ILE A 1 92 ? -7.25 -35 -6.199 1 98.44 92 ILE A O 1
ATOM 724 N N . PRO A 1 93 ? -8.836 -36.438 -6.129 1 96.88 93 PRO A N 1
ATOM 725 C CA . PRO A 1 93 ? -9.523 -35.938 -7.316 1 96.88 93 PRO A CA 1
ATOM 726 C C . PRO A 1 93 ? -9.969 -34.469 -7.16 1 96.88 93 PRO A C 1
ATOM 728 O O . PRO A 1 93 ? -10.297 -33.812 -8.148 1 96.88 93 PRO A O 1
ATOM 731 N N . LEU A 1 94 ? -9.961 -33.938 -5.941 1 97.56 94 LEU A N 1
ATOM 732 C CA . LEU A 1 94 ? -10.422 -32.594 -5.699 1 97.56 94 LEU A CA 1
ATOM 733 C C . LEU A 1 94 ? -9.383 -31.562 -6.168 1 97.56 94 LEU A C 1
ATOM 735 O O . LEU A 1 94 ? -9.688 -30.375 -6.32 1 97.56 94 LEU A O 1
ATOM 739 N N . ILE A 1 95 ? -8.172 -32.031 -6.375 1 98.38 95 ILE A N 1
ATOM 740 C CA . ILE A 1 95 ? -7.152 -31.125 -6.91 1 98.38 95 ILE A CA 1
ATOM 741 C C . ILE A 1 95 ? -7.395 -30.906 -8.398 1 98.38 95 ILE A C 1
ATOM 743 O O . ILE A 1 95 ? -7.547 -31.859 -9.164 1 98.38 95 ILE A O 1
ATOM 747 N N . LYS A 1 96 ? -7.363 -29.594 -8.812 1 98.31 96 LYS A N 1
ATOM 748 C CA . LYS A 1 96 ? -7.758 -29.297 -10.188 1 98.31 96 LYS A CA 1
ATOM 749 C C . LYS A 1 96 ? -6.625 -28.609 -10.945 1 98.31 96 LYS A C 1
ATOM 751 O O . LYS A 1 96 ? -6.762 -28.297 -12.133 1 98.31 96 LYS A O 1
ATOM 756 N N . TYR A 1 97 ? -5.527 -28.391 -10.273 1 98.88 97 TYR A N 1
ATOM 757 C CA . TYR A 1 97 ? -4.488 -27.578 -10.891 1 98.88 97 TYR A CA 1
ATOM 758 C C . TYR A 1 97 ? -3.154 -28.312 -10.906 1 98.88 97 TYR A C 1
ATOM 760 O O . TYR A 1 97 ? -2.803 -29 -9.945 1 98.88 97 TYR A O 1
ATOM 768 N N . ILE A 1 98 ? -2.451 -28.188 -12.008 1 98.88 98 ILE A N 1
ATOM 769 C CA . ILE A 1 98 ? -1.134 -28.781 -12.234 1 98.88 98 ILE A CA 1
ATOM 770 C C . ILE A 1 98 ? -0.143 -27.688 -12.625 1 98.88 98 ILE A C 1
ATOM 772 O O . ILE A 1 98 ? -0.463 -26.812 -13.43 1 98.88 98 ILE A O 1
ATOM 776 N N . CYS A 1 99 ? 0.993 -27.672 -12 1 98.75 99 CYS A N 1
ATOM 777 C CA . CYS A 1 99 ? 2.055 -26.734 -12.352 1 98.75 99 CYS A CA 1
ATOM 778 C C . CYS A 1 99 ? 3.254 -27.469 -12.938 1 98.75 99 CYS A C 1
ATOM 780 O O . CYS A 1 99 ? 4.008 -28.125 -12.211 1 98.75 99 CYS A O 1
ATOM 782 N N . LEU A 1 100 ? 3.428 -27.375 -14.242 1 98.06 100 LEU A N 1
ATOM 783 C CA . LEU A 1 100 ? 4.578 -27.953 -14.93 1 98.06 100 LEU A CA 1
ATOM 784 C C . LEU A 1 100 ? 5.711 -26.938 -15.039 1 98.06 100 LEU A C 1
ATOM 786 O O . LEU A 1 100 ? 5.602 -25.953 -15.773 1 98.06 100 LEU A O 1
ATOM 790 N N . ASP A 1 101 ? 6.723 -27.219 -14.297 1 91.69 101 ASP A N 1
ATOM 791 C CA . ASP A 1 101 ? 7.816 -26.266 -14.133 1 91.69 101 ASP A CA 1
ATOM 792 C C . ASP A 1 101 ? 9.148 -26.875 -14.562 1 91.69 101 ASP A C 1
ATOM 794 O O . ASP A 1 101 ? 9.625 -27.828 -13.945 1 91.69 101 ASP A O 1
ATOM 798 N N . VAL A 1 102 ? 9.664 -26.359 -15.602 1 85.56 102 VAL A N 1
ATOM 799 C CA . VAL A 1 102 ? 10.945 -26.844 -16.094 1 85.56 102 VAL A CA 1
ATOM 800 C C . VAL A 1 102 ? 11.906 -25.672 -16.281 1 85.56 102 VAL A C 1
ATOM 802 O O . VAL A 1 102 ? 11.477 -24.516 -16.328 1 85.56 102 VAL A O 1
ATOM 805 N N . ALA A 1 103 ? 13.164 -25.938 -16.312 1 71 103 ALA A N 1
ATOM 806 C CA . ALA A 1 103 ? 14.188 -24.906 -16.469 1 71 103 ALA A CA 1
ATOM 807 C C . ALA A 1 103 ? 14.102 -24.234 -17.828 1 71 103 ALA A C 1
ATOM 809 O O . ALA A 1 103 ? 14.367 -23.047 -17.953 1 71 103 ALA A O 1
ATOM 810 N N . ASN A 1 104 ? 13.766 -25.062 -18.859 1 71.56 104 ASN A N 1
ATOM 811 C CA . ASN A 1 104 ? 13.648 -24.562 -20.234 1 71.56 104 ASN A CA 1
ATOM 812 C C . ASN A 1 104 ? 12.336 -24.984 -20.875 1 71.56 104 ASN A C 1
ATOM 814 O O . ASN A 1 104 ? 12.211 -26.094 -21.375 1 71.56 104 ASN A O 1
ATOM 818 N N . GLY A 1 105 ? 11.516 -24.016 -21.016 1 77.06 105 GLY A N 1
ATOM 819 C CA . GLY A 1 105 ? 10.203 -24.297 -21.562 1 77.06 105 GLY A CA 1
ATOM 820 C C . GLY A 1 105 ? 10.18 -24.312 -23.078 1 77.06 105 GLY A C 1
ATOM 821 O O . GLY A 1 105 ? 9.117 -24.484 -23.688 1 77.06 105 GLY A O 1
ATOM 822 N N . TYR A 1 106 ? 11.359 -24.219 -23.672 1 79.44 106 TYR A N 1
ATOM 823 C CA . TYR A 1 106 ? 11.43 -24.109 -25.125 1 79.44 106 TYR A CA 1
ATOM 824 C C . TYR A 1 106 ? 11.656 -25.469 -25.766 1 79.44 106 TYR A C 1
ATOM 826 O O . TYR A 1 106 ? 11.547 -25.625 -26.984 1 79.44 106 TYR A O 1
ATOM 834 N N . SER A 1 107 ? 11.812 -26.438 -25.016 1 85.19 107 SER A N 1
ATOM 835 C CA . SER A 1 107 ? 12.164 -27.734 -25.578 1 85.19 107 SER A CA 1
ATOM 836 C C . SER A 1 107 ? 10.945 -28.438 -26.156 1 85.19 107 SER A C 1
ATOM 838 O O . SER A 1 107 ? 9.844 -28.328 -25.609 1 85.19 107 SER A O 1
ATOM 840 N N . GLU A 1 108 ? 11.172 -29.078 -27.234 1 89.56 108 GLU A N 1
ATOM 841 C CA . GLU A 1 108 ? 10.109 -29.891 -27.844 1 89.56 108 GLU A CA 1
ATOM 842 C C . GLU A 1 108 ? 9.602 -30.953 -26.875 1 89.56 108 GLU A C 1
ATOM 844 O O . GLU A 1 108 ? 8.414 -31.281 -26.875 1 89.56 108 GLU A O 1
ATOM 849 N N . HIS A 1 109 ? 10.523 -31.391 -26.188 1 91.44 109 HIS A N 1
ATOM 850 C CA . HIS A 1 109 ? 10.172 -32.406 -25.203 1 91.44 109 HIS A CA 1
ATOM 851 C C . HIS A 1 109 ? 9.148 -31.875 -24.203 1 91.44 109 HIS A C 1
ATOM 853 O O . HIS A 1 109 ? 8.203 -32.562 -23.844 1 91.44 109 HIS A O 1
ATOM 859 N N . PHE A 1 110 ? 9.359 -30.703 -23.781 1 94.44 110 PHE A N 1
ATOM 860 C CA . PHE A 1 110 ? 8.445 -30.094 -22.828 1 94.44 110 PHE A CA 1
ATOM 861 C C . PHE A 1 110 ? 7.062 -29.906 -23.438 1 94.44 110 PHE A C 1
ATOM 863 O O . PHE A 1 110 ? 6.051 -30.188 -22.781 1 94.44 110 PHE A O 1
ATOM 870 N N . VAL A 1 111 ? 6.961 -29.469 -24.625 1 96.12 111 VAL A N 1
ATOM 871 C CA . VAL A 1 111 ? 5.695 -29.281 -25.344 1 96.12 111 VAL A CA 1
ATOM 872 C C . VAL A 1 111 ? 4.9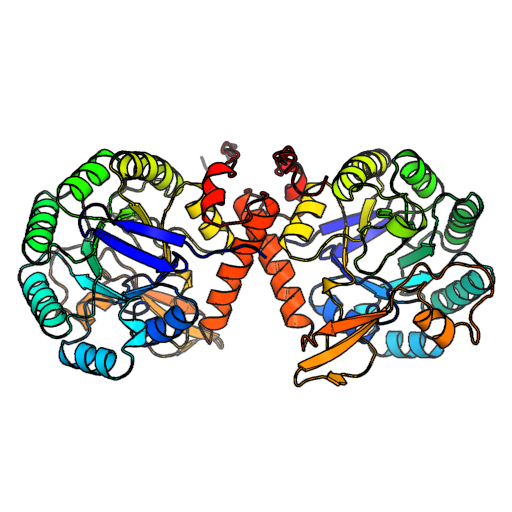53 -30.609 -25.406 1 96.12 111 VAL A C 1
ATOM 874 O O . VAL A 1 111 ? 3.752 -30.672 -25.141 1 96.12 111 VAL A O 1
ATOM 877 N N . GLU A 1 112 ? 5.676 -31.625 -25.75 1 96.19 112 GLU A N 1
ATOM 878 C CA . GLU A 1 112 ? 5.074 -32.969 -25.828 1 96.19 112 GLU A CA 1
ATOM 879 C C . GLU A 1 112 ? 4.586 -33.406 -24.453 1 96.19 112 GLU A C 1
ATOM 881 O O . GLU A 1 112 ? 3.549 -34.094 -24.344 1 96.19 112 GLU A O 1
ATOM 886 N N . PHE A 1 113 ? 5.359 -33.125 -23.469 1 96.5 113 PHE A N 1
ATOM 887 C CA . PHE A 1 113 ? 4.969 -33.469 -22.125 1 96.5 113 PHE A CA 1
ATOM 888 C C . PHE A 1 113 ? 3.668 -32.781 -21.719 1 96.5 113 PHE A C 1
ATOM 890 O O . PHE A 1 113 ? 2.793 -33.406 -21.109 1 96.5 113 PHE A O 1
ATOM 897 N N . VAL A 1 114 ? 3.518 -31.5 -22.062 1 98.19 114 VAL A N 1
ATOM 898 C CA . VAL A 1 114 ? 2.295 -30.75 -21.781 1 98.19 114 VAL A CA 1
ATOM 899 C C . VAL A 1 114 ? 1.111 -31.422 -22.469 1 98.19 114 VAL A C 1
ATOM 901 O O . VAL A 1 114 ? 0.052 -31.609 -21.859 1 98.19 114 VAL A O 1
ATOM 904 N N . LYS A 1 115 ? 1.275 -31.891 -23.703 1 98.19 115 LYS A N 1
ATOM 905 C CA . LYS A 1 115 ? 0.23 -32.594 -24.422 1 98.19 115 LYS A CA 1
ATOM 906 C C . LYS A 1 115 ? -0.164 -33.875 -23.703 1 98.19 115 LYS A C 1
ATOM 908 O O . LYS A 1 115 ? -1.351 -34.188 -23.578 1 98.19 115 LYS A O 1
ATOM 913 N N . THR A 1 116 ? 0.82 -34.531 -23.297 1 98.25 116 THR A N 1
ATOM 914 C CA . THR A 1 116 ? 0.606 -35.812 -22.609 1 98.25 116 THR A CA 1
ATOM 915 C C . THR A 1 116 ? -0.198 -35.594 -21.328 1 98.25 116 THR A C 1
ATOM 917 O O . THR A 1 116 ? -1.157 -36.344 -21.078 1 98.25 116 THR A O 1
ATOM 920 N N . VAL A 1 117 ? 0.235 -34.625 -20.547 1 98.62 117 VAL A N 1
ATOM 921 C CA . VAL A 1 117 ? -0.439 -34.344 -19.281 1 98.62 117 VAL A CA 1
ATOM 922 C C . VAL A 1 117 ? -1.876 -33.906 -19.547 1 98.62 117 VAL A C 1
ATOM 924 O O . VAL A 1 117 ? -2.803 -34.344 -18.859 1 98.62 117 VAL A O 1
ATOM 927 N N . HIS A 1 118 ? -2.07 -33.062 -20.562 1 98.69 118 HIS A N 1
ATOM 928 C CA . HIS A 1 118 ? -3.416 -32.625 -20.906 1 98.69 118 HIS A CA 1
ATOM 929 C C . HIS A 1 118 ? -4.285 -33.812 -21.344 1 98.69 118 HIS A C 1
ATOM 931 O O . HIS A 1 118 ? -5.461 -33.875 -20.984 1 98.69 118 HIS A O 1
ATOM 937 N N . ALA A 1 119 ? -3.766 -34.688 -22.109 1 98.5 119 ALA A N 1
ATOM 938 C CA . ALA A 1 119 ? -4.512 -35.875 -22.562 1 98.5 119 ALA A CA 1
ATOM 939 C C . ALA A 1 119 ? -4.926 -36.75 -21.375 1 98.5 119 ALA A C 1
ATOM 941 O O . ALA A 1 119 ? -6.035 -37.281 -21.344 1 98.5 119 ALA A O 1
ATOM 942 N N . LYS A 1 120 ? -4.059 -36.906 -20.469 1 98.19 120 LYS A N 1
ATOM 943 C CA . LYS A 1 120 ? -4.316 -37.75 -19.312 1 98.19 120 LYS A CA 1
ATOM 944 C C . LYS A 1 120 ? -5.285 -37.062 -18.344 1 98.19 120 LYS A C 1
ATOM 946 O O . LYS A 1 120 ? -6.098 -37.75 -17.703 1 98.19 120 LYS A O 1
ATOM 951 N N . PHE A 1 121 ? -5.148 -35.75 -18.203 1 98.5 121 PHE A N 1
ATOM 952 C CA . PHE A 1 121 ? -5.957 -34.969 -17.266 1 98.5 121 PHE A CA 1
ATOM 953 C C . PHE A 1 121 ? -6.621 -33.812 -17.969 1 98.5 121 PHE A C 1
ATOM 955 O O . PHE A 1 121 ? -6.34 -32.656 -17.656 1 98.5 121 PHE A O 1
ATOM 962 N N . PRO A 1 122 ? -7.562 -34.031 -18.812 1 98.12 122 PRO A N 1
ATOM 963 C CA . PRO A 1 122 ? -8.125 -33 -19.688 1 98.12 122 PRO A CA 1
ATOM 964 C C . PRO A 1 122 ? -8.93 -31.969 -18.906 1 98.12 122 PRO A C 1
ATOM 966 O O . PRO A 1 122 ? -9.156 -30.859 -19.406 1 98.12 122 PRO A O 1
ATOM 969 N N . ASN A 1 123 ? -9.32 -32.25 -17.688 1 98.19 123 ASN A N 1
ATOM 970 C CA . ASN A 1 123 ? -10.148 -31.328 -16.938 1 98.19 123 ASN A CA 1
ATOM 971 C C . ASN A 1 123 ? -9.336 -30.578 -15.875 1 98.19 123 ASN A C 1
ATOM 973 O O . ASN A 1 123 ? -9.898 -29.828 -15.078 1 98.19 123 ASN A O 1
ATOM 977 N N . HIS A 1 124 ? -8.07 -30.828 -15.773 1 98.81 124 HIS A N 1
ATOM 978 C CA . HIS A 1 124 ? -7.184 -30.094 -14.875 1 98.81 124 HIS A CA 1
ATOM 979 C C . HIS A 1 124 ? -6.594 -28.859 -15.555 1 98.81 124 HIS A C 1
ATOM 981 O O . HIS A 1 124 ? -6.254 -28.906 -16.734 1 98.81 124 HIS A O 1
ATOM 987 N N . THR A 1 125 ? -6.586 -27.766 -14.82 1 98.88 125 THR A N 1
ATOM 988 C CA . THR A 1 125 ? -5.949 -26.562 -15.32 1 98.88 125 THR A CA 1
ATOM 989 C C . THR A 1 125 ? -4.43 -26.672 -15.234 1 98.88 125 THR A C 1
ATOM 991 O O . THR A 1 125 ? -3.881 -26.922 -14.164 1 98.88 125 THR A O 1
ATOM 994 N N . ILE A 1 126 ? -3.771 -26.5 -16.344 1 98.88 126 ILE A N 1
ATOM 995 C CA . ILE A 1 126 ? -2.332 -26.719 -16.422 1 98.88 126 ILE A CA 1
ATOM 996 C C . ILE A 1 126 ? -1.607 -25.375 -16.531 1 98.88 126 ILE A C 1
ATOM 998 O O . ILE A 1 126 ? -1.896 -24.578 -17.422 1 98.88 126 ILE A O 1
ATOM 1002 N N . MET A 1 127 ? -0.753 -25.125 -15.578 1 98.81 127 MET A N 1
ATOM 1003 C CA . MET A 1 127 ? 0.26 -24.078 -15.672 1 98.81 127 MET A CA 1
ATOM 1004 C C . MET A 1 127 ? 1.561 -24.625 -16.25 1 98.81 127 MET A C 1
ATOM 1006 O O . MET A 1 127 ? 2.023 -25.688 -15.828 1 98.81 127 MET A O 1
ATOM 1010 N N . ALA A 1 128 ? 2.135 -23.922 -17.188 1 98.38 128 ALA A N 1
ATOM 1011 C CA . ALA A 1 128 ? 3.332 -24.469 -17.828 1 98.38 128 ALA A CA 1
ATOM 1012 C C . ALA A 1 128 ? 4.344 -23.359 -18.125 1 98.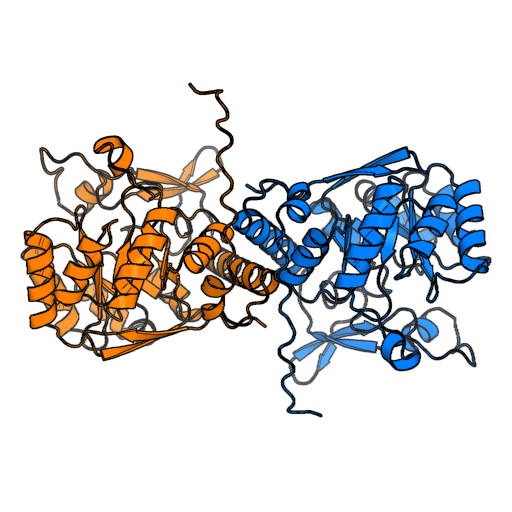38 128 ALA A C 1
ATOM 1014 O O . ALA A 1 128 ? 3.969 -22.25 -18.516 1 98.38 128 ALA A O 1
ATOM 1015 N N . GLY A 1 129 ? 5.605 -23.594 -17.984 1 94.81 129 GLY A N 1
ATOM 1016 C CA . GLY A 1 129 ? 6.707 -22.688 -18.281 1 94.81 129 GLY A CA 1
ATOM 1017 C C . GLY A 1 129 ? 8.031 -23.156 -17.719 1 94.81 129 GLY A C 1
ATOM 1018 O O . GLY A 1 129 ? 8.188 -24.328 -17.375 1 94.81 129 GLY A O 1
ATOM 1019 N N . ASN A 1 130 ? 9.008 -22.234 -17.766 1 92.5 130 ASN A N 1
ATOM 1020 C CA . ASN A 1 130 ? 8.883 -20.797 -18.062 1 92.5 130 ASN A CA 1
ATOM 1021 C C . ASN A 1 130 ? 9.281 -20.484 -19.5 1 92.5 130 ASN A C 1
ATOM 1023 O O . ASN A 1 130 ? 10.062 -21.234 -20.109 1 92.5 130 ASN A O 1
ATOM 1027 N N . VAL A 1 131 ? 8.719 -19.484 -20.047 1 92.75 131 VAL A N 1
ATOM 1028 C CA . VAL A 1 131 ? 9.062 -18.938 -21.359 1 92.75 131 VAL A CA 1
ATOM 1029 C C . VAL A 1 131 ? 9.055 -17.406 -21.312 1 92.75 131 VAL A C 1
ATOM 1031 O O . VAL A 1 131 ? 8.672 -16.828 -20.297 1 92.75 131 VAL A O 1
ATOM 1034 N N . VAL A 1 132 ? 9.562 -16.734 -22.438 1 91.25 132 VAL A N 1
ATOM 1035 C CA . VAL A 1 132 ? 9.578 -15.281 -22.422 1 91.25 132 VAL A CA 1
ATOM 1036 C C . VAL A 1 132 ? 9.188 -14.742 -23.797 1 91.25 132 VAL A C 1
ATOM 1038 O O . VAL A 1 132 ? 9.344 -13.547 -24.078 1 91.25 132 VAL A O 1
ATOM 1041 N N . THR A 1 133 ? 8.641 -15.602 -24.656 1 91.62 133 THR A N 1
ATOM 1042 C CA . THR A 1 133 ? 8.258 -15.125 -25.984 1 91.62 133 THR A CA 1
ATOM 1043 C C . THR A 1 133 ? 6.809 -15.484 -26.297 1 91.62 133 THR A C 1
ATOM 1045 O O . THR A 1 133 ? 6.305 -16.516 -25.844 1 91.62 133 THR A O 1
ATOM 1048 N N . GLY A 1 134 ? 6.23 -14.656 -27.109 1 94.94 134 GLY A N 1
ATOM 1049 C CA . GLY A 1 134 ? 4.844 -14.867 -27.5 1 94.94 134 GLY A CA 1
ATOM 1050 C C . GLY A 1 134 ? 4.633 -16.172 -28.266 1 94.94 134 GLY A C 1
ATOM 1051 O O . GLY A 1 134 ? 3.617 -16.844 -28.078 1 94.94 134 GLY A O 1
ATOM 1052 N N . GLU A 1 135 ? 5.574 -16.484 -29.078 1 95.06 135 GLU A N 1
ATOM 1053 C CA . GLU A 1 135 ? 5.473 -17.688 -29.891 1 95.06 135 GLU A CA 1
ATOM 1054 C C . GLU A 1 135 ? 5.363 -18.938 -29.016 1 95.06 135 GLU A C 1
ATOM 1056 O O . GLU A 1 135 ? 4.535 -19.812 -29.266 1 95.06 135 GLU A O 1
ATOM 1061 N N . MET A 1 136 ? 6.121 -18.969 -28 1 94.56 136 MET A N 1
ATOM 1062 C CA . MET A 1 136 ? 6.113 -20.141 -27.141 1 94.56 136 MET A CA 1
ATOM 1063 C C . MET A 1 136 ? 4.863 -20.156 -26.266 1 94.56 136 MET A C 1
ATOM 1065 O O . MET A 1 136 ? 4.352 -21.234 -25.938 1 94.56 136 MET A O 1
ATOM 1069 N N . VAL A 1 137 ? 4.422 -19.016 -25.891 1 97.56 137 VAL A N 1
ATOM 1070 C CA . VAL A 1 137 ? 3.162 -18.922 -25.156 1 97.56 137 VAL A CA 1
ATOM 1071 C C . VAL A 1 137 ? 2.043 -19.562 -25.984 1 97.56 137 VAL A C 1
ATOM 1073 O O . VAL A 1 137 ? 1.288 -20.391 -25.484 1 97.56 137 VAL A O 1
ATOM 1076 N N . GLU A 1 138 ? 1.989 -19.203 -27.219 1 98 138 GLU A N 1
ATOM 1077 C CA . GLU A 1 138 ? 0.955 -19.75 -28.109 1 98 138 GLU A CA 1
ATOM 1078 C C . GLU A 1 138 ? 1.079 -21.266 -28.25 1 98 138 GLU A C 1
ATOM 1080 O O . GLU A 1 138 ? 0.082 -21.984 -28.172 1 98 138 GLU A O 1
ATOM 1085 N N . GLU A 1 139 ? 2.281 -21.672 -28.406 1 97.81 139 GLU A N 1
ATOM 1086 C CA . GLU A 1 139 ? 2.523 -23.094 -28.578 1 97.81 139 GLU A CA 1
ATOM 1087 C C . GLU A 1 139 ? 2.062 -23.891 -27.359 1 97.81 139 GLU A C 1
ATOM 1089 O O . GLU A 1 139 ? 1.412 -24.938 -27.5 1 97.81 139 GLU A O 1
ATOM 1094 N N . LEU A 1 140 ? 2.369 -23.406 -26.203 1 98.38 140 LEU A N 1
ATOM 1095 C CA . LEU A 1 140 ? 2.02 -24.125 -24.984 1 98.38 140 LEU A CA 1
ATOM 1096 C C . LEU A 1 140 ? 0.511 -24.125 -24.766 1 98.38 140 LEU A C 1
ATOM 1098 O O . LEU A 1 140 ? -0.057 -25.125 -24.312 1 98.38 140 LEU A O 1
ATOM 1102 N N . ILE A 1 141 ? -0.13 -23.031 -25.047 1 98.62 141 ILE A N 1
ATOM 1103 C CA . ILE A 1 141 ? -1.581 -22.953 -24.922 1 98.62 141 ILE A CA 1
ATOM 1104 C C . ILE A 1 141 ? -2.234 -23.953 -25.875 1 98.62 141 ILE A C 1
ATOM 1106 O O . ILE A 1 141 ? -3.135 -24.703 -25.484 1 98.62 141 ILE A O 1
ATOM 1110 N N . LEU A 1 142 ? -1.736 -23.984 -27.094 1 98.31 142 LEU A N 1
ATOM 1111 C CA . LEU A 1 142 ? -2.289 -24.875 -28.094 1 98.31 142 LEU A CA 1
ATOM 1112 C C . LEU A 1 142 ? -2.006 -26.328 -27.734 1 98.31 142 LEU A C 1
ATOM 1114 O O . LEU A 1 142 ? -2.697 -27.234 -28.203 1 98.31 142 LEU A O 1
ATOM 1118 N N . SER A 1 143 ? -1.054 -26.547 -26.875 1 98.31 143 SER A N 1
ATOM 1119 C CA . SER A 1 143 ? -0.661 -27.906 -26.484 1 98.31 143 SER A CA 1
ATOM 1120 C C . SER A 1 143 ? -1.455 -28.375 -25.281 1 98.31 143 SER A C 1
ATOM 1122 O O . SER A 1 143 ? -1.334 -29.531 -24.859 1 98.31 143 SER A O 1
ATOM 1124 N N . GLY A 1 144 ? -2.193 -27.484 -24.672 1 98.69 144 GLY A N 1
ATOM 1125 C CA . GLY A 1 144 ? -3.064 -27.953 -23.609 1 98.69 144 GLY A CA 1
ATOM 1126 C C . GLY A 1 144 ? -2.908 -27.172 -22.328 1 98.69 144 GLY A C 1
ATOM 1127 O O . GLY A 1 144 ? -3.68 -27.344 -21.375 1 98.69 144 GLY A O 1
ATOM 1128 N N . ALA A 1 145 ? -1.915 -26.281 -22.25 1 98.81 145 ALA A N 1
ATOM 1129 C CA . ALA A 1 145 ? -1.753 -25.438 -21.062 1 98.81 145 ALA A CA 1
ATOM 1130 C C . ALA A 1 145 ? -2.801 -24.328 -21.031 1 98.81 145 ALA A C 1
ATOM 1132 O O . ALA A 1 145 ? -3.246 -23.859 -22.078 1 98.81 145 ALA A O 1
ATOM 1133 N N . ASP A 1 146 ? -3.229 -23.922 -19.828 1 98.88 146 ASP A N 1
ATOM 1134 C CA . ASP A 1 146 ? -4.203 -22.859 -19.656 1 98.88 146 ASP A CA 1
ATOM 1135 C C . ASP A 1 146 ? -3.521 -21.547 -19.25 1 98.88 146 ASP A C 1
ATOM 1137 O O . ASP A 1 146 ? -3.975 -20.469 -19.609 1 98.88 146 ASP A O 1
ATOM 1141 N N . ILE A 1 147 ? -2.525 -21.609 -18.422 1 98.88 147 ILE A N 1
ATOM 1142 C CA . ILE A 1 147 ? -1.804 -20.469 -17.875 1 98.88 147 ILE A CA 1
ATOM 1143 C C . ILE A 1 147 ? -0.306 -20.641 -18.125 1 98.88 147 ILE A C 1
ATOM 1145 O O . ILE A 1 147 ? 0.279 -21.656 -17.75 1 98.88 147 ILE A O 1
ATOM 1149 N N . ILE A 1 148 ? 0.349 -19.656 -18.672 1 98.62 148 ILE A N 1
ATOM 1150 C CA . ILE A 1 148 ? 1.756 -19.797 -19.031 1 98.62 148 ILE A CA 1
ATOM 1151 C C . ILE A 1 148 ? 2.617 -19.016 -18.047 1 98.62 148 ILE A C 1
ATOM 1153 O O . ILE A 1 148 ? 2.354 -17.828 -17.781 1 98.62 148 ILE A O 1
ATOM 1157 N N . LYS A 1 149 ? 3.58 -19.672 -17.469 1 97.56 149 LYS A N 1
ATOM 1158 C CA . LYS A 1 149 ? 4.547 -19.047 -16.578 1 97.56 149 LYS A CA 1
ATOM 1159 C C . LYS A 1 149 ? 5.586 -18.25 -17.375 1 97.56 149 LYS A C 1
ATOM 1161 O O . LYS A 1 149 ? 6.281 -18.797 -18.219 1 97.56 149 LYS A O 1
ATOM 1166 N N . VAL A 1 150 ? 5.699 -16.969 -17.094 1 95.25 150 VAL A N 1
ATOM 1167 C CA . VAL A 1 150 ? 6.559 -16.062 -17.859 1 95.25 150 VAL A CA 1
ATOM 1168 C C . VAL A 1 150 ? 7.664 -15.523 -16.953 1 95.25 150 VAL A C 1
ATOM 1170 O O . VAL A 1 150 ? 7.391 -14.922 -15.922 1 95.25 150 VAL A O 1
ATOM 1173 N N . GLY A 1 151 ? 8.852 -15.781 -17.297 1 89.31 151 GLY A N 1
ATOM 1174 C CA . GLY A 1 151 ? 10 -15.219 -16.609 1 89.31 151 GLY A CA 1
ATOM 1175 C C . GLY A 1 151 ? 11.203 -16.141 -16.594 1 89.31 151 GLY A C 1
ATOM 1176 O O . GLY A 1 151 ? 11.125 -17.266 -16.094 1 89.31 151 GLY A O 1
ATOM 1177 N N . ILE A 1 152 ? 12.188 -15.781 -17.172 1 77.69 152 ILE A N 1
ATOM 1178 C CA . ILE A 1 152 ? 13.445 -16.516 -17.125 1 77.69 152 ILE A CA 1
ATOM 1179 C C . ILE A 1 152 ? 14.562 -15.602 -16.625 1 77.69 152 ILE A C 1
ATOM 1181 O O . ILE A 1 152 ? 14.922 -14.633 -17.297 1 77.69 152 ILE A O 1
ATOM 1185 N N . GLY A 1 153 ? 15 -15.906 -15.406 1 69.12 153 GLY A N 1
ATOM 1186 C CA . GLY A 1 153 ? 16.141 -15.141 -14.922 1 69.12 153 GLY A CA 1
ATOM 1187 C C . GLY A 1 153 ? 15.766 -14.109 -13.875 1 69.12 153 GLY A C 1
ATOM 1188 O O . GLY A 1 153 ? 16.594 -13.719 -13.055 1 69.12 153 GLY A O 1
ATOM 1189 N N . PRO A 1 154 ? 14.547 -13.633 -13.828 1 66.25 154 PRO A N 1
ATOM 1190 C CA . PRO A 1 154 ? 14.25 -12.508 -12.938 1 66.25 154 PRO A CA 1
ATOM 1191 C C . PRO A 1 154 ? 14.133 -12.93 -11.477 1 66.25 154 PRO A C 1
ATOM 1193 O O . PRO A 1 154 ? 14.117 -12.086 -10.578 1 66.25 154 PRO A O 1
ATOM 1196 N N . GLY A 1 155 ? 14.156 -14.195 -11.289 1 66.25 155 GLY A N 1
ATOM 1197 C CA . GLY A 1 155 ? 14.047 -14.664 -9.914 1 66.25 155 GLY A CA 1
ATOM 1198 C C . GLY A 1 155 ? 15.234 -14.273 -9.055 1 66.25 155 GLY A C 1
ATOM 1199 O O . GLY A 1 155 ? 16.359 -14.203 -9.539 1 66.25 155 GLY A O 1
ATOM 1200 N N . SER A 1 156 ? 14.977 -14.023 -7.91 1 54.97 156 SER A N 1
ATOM 1201 C CA . SER A 1 156 ? 16.016 -13.508 -7.02 1 54.97 156 SER A CA 1
ATOM 1202 C C . SER A 1 156 ? 17.141 -14.523 -6.844 1 54.97 156 SER A C 1
ATOM 1204 O O . SER A 1 156 ? 18.266 -14.148 -6.527 1 54.97 156 SER A O 1
ATOM 1206 N N . VAL A 1 157 ? 16.797 -15.734 -7.043 1 54.28 157 VAL A N 1
ATOM 1207 C CA . VAL A 1 157 ? 17.812 -16.75 -6.797 1 54.28 157 VAL A CA 1
ATOM 1208 C C . VAL A 1 157 ? 18.125 -17.5 -8.094 1 54.28 157 VAL A C 1
ATOM 1210 O O . VAL A 1 157 ? 18.797 -18.531 -8.078 1 54.28 157 VAL A O 1
ATOM 1213 N N . CYS A 1 158 ? 17.562 -16.953 -9.156 1 53.66 158 CYS A N 1
ATOM 1214 C CA . CYS A 1 158 ? 17.75 -17.594 -10.453 1 53.66 158 CYS A CA 1
ATOM 1215 C C . CYS A 1 158 ? 19.047 -17.109 -11.102 1 53.66 158 CYS A C 1
ATOM 1217 O O . CYS A 1 158 ? 19.328 -15.906 -11.117 1 53.66 158 CYS A O 1
ATOM 1219 N N . THR A 1 159 ? 19.859 -17.969 -11.484 1 46.88 159 THR A N 1
ATOM 1220 C CA . THR A 1 159 ? 21.125 -17.594 -12.094 1 46.88 159 THR A CA 1
ATOM 1221 C C . THR A 1 159 ? 21.109 -17.828 -13.594 1 46.88 159 THR A C 1
ATOM 1223 O O . THR A 1 159 ? 22.141 -17.719 -14.266 1 46.88 159 THR A O 1
ATOM 1226 N N . THR A 1 160 ? 19.984 -18.125 -14.031 1 48.38 160 THR A N 1
ATOM 1227 C CA . THR A 1 160 ? 19.859 -18.469 -15.445 1 48.38 160 THR A CA 1
ATOM 1228 C C . THR A 1 160 ? 20.406 -17.344 -16.328 1 48.38 160 THR A C 1
ATOM 1230 O O . THR A 1 160 ? 21.125 -17.594 -17.297 1 48.38 160 THR A O 1
ATOM 1233 N N . ARG A 1 161 ? 20.094 -16.062 -15.914 1 46.28 161 ARG A N 1
ATOM 1234 C CA . ARG A 1 161 ? 20.578 -14.938 -16.703 1 46.28 161 ARG A CA 1
ATOM 1235 C C . ARG A 1 161 ? 22.094 -14.883 -16.703 1 46.28 161 ARG A C 1
ATOM 1237 O O . ARG A 1 161 ? 22.719 -14.578 -17.734 1 46.28 161 ARG A O 1
ATOM 1244 N N . ILE A 1 162 ? 22.531 -15.172 -15.57 1 42.38 162 ILE A N 1
ATOM 1245 C CA . ILE A 1 162 ? 23.984 -15.102 -15.43 1 42.38 162 ILE A CA 1
ATOM 1246 C C . ILE A 1 162 ? 24.625 -16.266 -16.188 1 42.38 162 ILE A C 1
ATOM 1248 O O . ILE A 1 162 ? 25.641 -16.094 -16.859 1 42.38 162 ILE A O 1
ATOM 1252 N N . LYS A 1 163 ? 23.984 -17.375 -16.094 1 39.78 163 LYS A N 1
ATOM 1253 C CA . LYS A 1 163 ? 24.594 -18.594 -16.641 1 39.78 163 LYS A CA 1
ATOM 1254 C C . LYS A 1 163 ? 24.391 -18.672 -18.141 1 39.78 163 LYS A C 1
ATOM 1256 O O . LYS A 1 163 ? 25.266 -19.156 -18.875 1 39.78 163 LYS A O 1
ATOM 1261 N N . THR A 1 164 ? 23.281 -18.234 -18.531 1 44.25 164 THR A N 1
ATOM 1262 C CA . THR A 1 164 ? 22.969 -18.453 -19.938 1 44.25 164 THR A CA 1
ATOM 1263 C C . THR A 1 164 ? 23.094 -17.141 -20.734 1 44.25 164 THR A C 1
ATOM 1265 O O . THR A 1 164 ? 23.172 -17.156 -21.953 1 44.25 164 THR A O 1
ATOM 1268 N N . GLY A 1 165 ? 23.438 -16.078 -20.031 1 40.97 165 GLY A N 1
ATOM 1269 C CA . GLY A 1 165 ? 23.438 -14.773 -20.688 1 40.97 165 GLY A CA 1
ATOM 1270 C C . GLY A 1 165 ? 22.078 -14.383 -21.234 1 40.97 165 GLY A C 1
ATOM 1271 O O . GLY A 1 165 ? 21.953 -13.398 -21.969 1 40.97 165 GLY A O 1
ATOM 1272 N N . VAL A 1 166 ? 21.203 -15.336 -21.078 1 42.91 166 VAL A N 1
ATOM 1273 C CA . VAL A 1 166 ? 19.875 -15.078 -21.625 1 42.91 166 VAL A CA 1
ATOM 1274 C C . VAL A 1 166 ? 18.953 -14.539 -20.531 1 42.91 166 VAL A C 1
ATOM 1276 O O . VAL A 1 166 ? 18.859 -15.125 -19.453 1 42.91 166 VAL A O 1
ATOM 1279 N N . GLY A 1 167 ? 18.688 -13.211 -20.453 1 53.19 167 GLY A N 1
ATOM 1280 C CA . GLY A 1 167 ? 17.672 -12.602 -19.625 1 53.19 167 GLY A CA 1
ATOM 1281 C C . GLY A 1 167 ? 16.875 -11.508 -20.328 1 53.19 167 GLY A C 1
ATOM 1282 O O . GLY A 1 167 ? 17.391 -10.867 -21.25 1 53.19 167 GLY A O 1
ATOM 1283 N N . TYR A 1 168 ? 15.516 -11.734 -20.312 1 62.81 168 TYR A N 1
ATOM 1284 C CA . TYR A 1 168 ? 14.609 -10.719 -20.828 1 62.81 168 TYR A CA 1
ATOM 1285 C C . TYR A 1 168 ? 14.102 -9.82 -19.703 1 62.81 168 TYR A C 1
ATOM 1287 O O . TYR A 1 168 ? 13.898 -10.281 -18.578 1 62.81 168 TYR A O 1
ATOM 1295 N N . PRO A 1 169 ? 14.078 -8.492 -20.031 1 77.38 169 PRO A N 1
ATOM 1296 C CA . PRO A 1 169 ? 13.406 -7.656 -19.031 1 77.38 169 PRO A CA 1
ATOM 1297 C C . PRO A 1 169 ? 12 -8.156 -18.703 1 77.38 169 PRO A C 1
ATOM 1299 O O . PRO A 1 169 ? 11.18 -8.352 -19.609 1 77.38 169 PRO A O 1
ATOM 1302 N N . GLN A 1 170 ? 11.766 -8.508 -17.531 1 86.12 170 GLN A N 1
ATOM 1303 C CA . GLN A 1 170 ? 10.57 -9.211 -17.062 1 86.12 170 GLN A CA 1
ATOM 1304 C C . GLN A 1 170 ? 9.305 -8.484 -17.516 1 86.12 170 GLN A C 1
ATOM 1306 O O . GLN A 1 170 ? 8.367 -9.117 -18.016 1 86.12 170 GLN A O 1
ATOM 1311 N N . LEU A 1 171 ? 9.328 -7.16 -17.391 1 85.75 171 LEU A N 1
ATOM 1312 C CA . LEU A 1 171 ? 8.125 -6.398 -17.719 1 85.75 171 LEU A CA 1
ATOM 1313 C C . LEU A 1 171 ? 7.801 -6.492 -19.203 1 85.75 171 LEU A C 1
ATOM 1315 O O . LEU A 1 171 ? 6.641 -6.672 -19.578 1 85.75 171 LEU A O 1
ATOM 1319 N N . SER A 1 172 ? 8.797 -6.422 -20.062 1 85.06 172 SER A N 1
ATOM 1320 C CA . SER A 1 172 ? 8.602 -6.535 -21.5 1 85.06 172 SER A CA 1
ATOM 1321 C C . SER A 1 172 ? 8.078 -7.914 -21.891 1 85.06 172 SER A C 1
ATOM 1323 O O . SER A 1 172 ? 7.188 -8.031 -22.719 1 85.06 172 SER A O 1
ATOM 1325 N N . ALA A 1 173 ? 8.664 -8.898 -21.219 1 90.31 173 ALA A N 1
ATOM 1326 C CA . ALA A 1 173 ? 8.211 -10.266 -21.484 1 90.31 173 ALA A CA 1
ATOM 1327 C C . ALA A 1 173 ? 6.746 -10.438 -21.094 1 90.31 173 ALA A C 1
ATOM 1329 O O . ALA A 1 173 ? 5.98 -11.078 -21.828 1 90.31 173 ALA A O 1
ATOM 1330 N N . VAL A 1 174 ? 6.363 -9.82 -20 1 93.31 174 VAL A N 1
ATOM 1331 C CA . VAL A 1 174 ? 4.992 -9.938 -19.516 1 93.31 174 VAL A CA 1
ATOM 1332 C C . VAL A 1 174 ? 4.039 -9.266 -20.5 1 93.31 174 VAL A C 1
ATOM 1334 O O . VAL A 1 174 ? 3.012 -9.844 -20.875 1 93.31 174 VAL A O 1
ATOM 1337 N N . ILE A 1 175 ? 4.398 -8.102 -20.984 1 89.81 175 ILE A N 1
ATOM 1338 C CA . ILE A 1 175 ? 3.557 -7.367 -21.922 1 89.81 175 ILE A CA 1
ATOM 1339 C C . ILE A 1 175 ? 3.381 -8.18 -23.203 1 89.81 175 ILE A C 1
ATOM 1341 O O . ILE A 1 175 ? 2.256 -8.398 -23.656 1 89.81 175 ILE A O 1
ATOM 1345 N N . GLU A 1 176 ? 4.465 -8.688 -23.703 1 91.81 176 GLU A N 1
ATOM 1346 C CA . GLU A 1 176 ? 4.441 -9.445 -24.953 1 91.81 176 GLU A CA 1
ATOM 1347 C C . GLU A 1 176 ? 3.656 -10.742 -24.797 1 91.81 176 GLU A C 1
ATOM 1349 O O . GLU A 1 176 ? 2.805 -11.07 -25.641 1 91.81 176 GLU A O 1
ATOM 1354 N N . CYS A 1 177 ? 3.9 -11.422 -23.781 1 96.12 177 CYS A N 1
ATOM 1355 C CA . CYS A 1 177 ? 3.301 -12.734 -23.562 1 96.12 177 CYS A CA 1
ATOM 1356 C C . CYS A 1 177 ? 1.819 -12.609 -23.234 1 96.12 177 CYS A C 1
ATOM 1358 O O . CYS A 1 177 ? 1.019 -13.469 -23.609 1 96.12 177 CYS A O 1
ATOM 1360 N N . ALA A 1 178 ? 1.482 -11.562 -22.5 1 97.19 178 ALA A N 1
ATOM 1361 C CA . ALA A 1 178 ? 0.076 -11.328 -22.188 1 97.19 178 ALA A CA 1
ATOM 1362 C C . ALA A 1 178 ? -0.749 -11.141 -23.453 1 97.19 178 ALA A C 1
ATOM 1364 O O . ALA A 1 178 ? -1.823 -11.727 -23.594 1 97.19 178 ALA A O 1
ATOM 1365 N N . ASP A 1 179 ? -0.241 -10.352 -24.297 1 95.31 179 ASP A N 1
ATOM 1366 C CA . ASP A 1 179 ? -0.93 -10.117 -25.562 1 95.31 179 ASP A CA 1
ATOM 1367 C C . ASP A 1 179 ? -1.161 -11.422 -26.312 1 95.31 179 ASP A C 1
ATOM 1369 O O . ASP A 1 179 ? -2.273 -11.695 -26.766 1 95.31 179 ASP A O 1
ATOM 1373 N N . SER A 1 180 ? -0.149 -12.219 -26.422 1 97.38 180 SER A N 1
ATOM 1374 C CA . SER A 1 180 ? -0.209 -13.492 -27.141 1 97.38 180 SER A CA 1
ATOM 1375 C C . SER A 1 180 ? -1.189 -14.453 -26.469 1 97.38 180 SER A C 1
ATOM 1377 O O . SER A 1 180 ? -1.984 -15.109 -27.141 1 97.38 180 SER A O 1
ATOM 1379 N N . ALA A 1 181 ? -1.118 -14.531 -25.172 1 98.69 181 ALA A N 1
ATOM 1380 C CA . ALA A 1 181 ? -1.974 -15.461 -24.422 1 98.69 181 ALA A CA 1
ATOM 1381 C C . ALA A 1 181 ? -3.443 -15.062 -24.547 1 98.69 181 ALA A C 1
ATOM 1383 O O . ALA A 1 181 ? -4.301 -15.906 -24.828 1 98.69 181 ALA A O 1
ATOM 1384 N N . HIS A 1 182 ? -3.678 -13.805 -24.344 1 97.94 182 HIS A N 1
ATOM 1385 C CA . HIS A 1 182 ? -5.051 -13.312 -24.328 1 97.94 182 HIS A CA 1
ATOM 1386 C C . HIS A 1 182 ? -5.699 -13.453 -25.703 1 97.94 182 HIS A C 1
ATOM 1388 O O . HIS A 1 182 ? -6.902 -13.695 -25.812 1 97.94 182 HIS A O 1
ATOM 1394 N N . GLY A 1 183 ? -4.891 -13.352 -26.75 1 97.31 183 GLY A N 1
ATOM 1395 C CA . GLY A 1 183 ? -5.391 -13.57 -28.094 1 97.31 183 GLY A CA 1
ATOM 1396 C C . GLY A 1 183 ? -5.941 -14.969 -28.297 1 97.31 183 GLY A C 1
ATOM 1397 O O . GLY A 1 183 ? -6.816 -15.18 -29.141 1 97.31 183 GLY A O 1
ATOM 1398 N N . LEU A 1 184 ? -5.504 -15.938 -27.5 1 98.25 184 LEU A N 1
ATOM 1399 C CA . LEU A 1 184 ? -5.922 -17.328 -27.609 1 98.25 184 LEU A CA 1
ATOM 1400 C C . LEU A 1 184 ? -6.816 -17.719 -26.438 1 98.25 184 LEU A C 1
ATOM 1402 O O . LEU A 1 184 ? -7.035 -18.891 -26.172 1 98.25 184 LEU A O 1
ATOM 1406 N N . LYS A 1 185 ? -7.191 -16.719 -25.641 1 98.19 185 LYS A N 1
ATOM 1407 C CA . LYS A 1 185 ? -8.031 -16.906 -24.469 1 98.19 185 LYS A CA 1
ATOM 1408 C C . LYS A 1 185 ? -7.297 -17.688 -23.375 1 98.19 185 LYS A C 1
ATOM 1410 O O . LYS A 1 185 ? -7.91 -18.422 -22.609 1 98.19 185 LYS A O 1
ATOM 1415 N N . GLY A 1 186 ? -6.004 -17.609 -23.453 1 98.75 186 GLY A N 1
ATOM 1416 C CA . GLY A 1 186 ? -5.172 -18.125 -22.375 1 98.75 186 GLY A CA 1
ATOM 1417 C C . GLY A 1 186 ? -4.805 -17.062 -21.359 1 98.75 186 GLY A C 1
ATOM 1418 O O . GLY A 1 186 ? -5.328 -15.945 -21.391 1 98.75 186 GLY A O 1
ATOM 1419 N N . HIS A 1 187 ? -3.994 -17.453 -20.391 1 98.88 187 HIS A N 1
ATOM 1420 C CA . HIS A 1 187 ? -3.566 -16.562 -19.312 1 98.88 187 HIS A CA 1
ATOM 1421 C C . HIS A 1 187 ? -2.07 -16.703 -19.047 1 98.88 187 HIS A C 1
ATOM 1423 O O . HIS A 1 187 ? -1.437 -17.656 -19.516 1 98.88 187 HIS A O 1
ATOM 1429 N N . ILE A 1 188 ? -1.526 -15.703 -18.328 1 98.69 188 ILE A N 1
ATOM 1430 C CA . ILE A 1 188 ? -0.11 -15.82 -18 1 98.69 188 ILE A CA 1
ATOM 1431 C C . ILE A 1 188 ? 0.098 -15.547 -16.516 1 98.69 188 ILE A C 1
ATOM 1433 O O . ILE A 1 188 ? -0.754 -14.938 -15.859 1 98.69 188 ILE A O 1
ATOM 1437 N N . ILE A 1 189 ? 1.162 -16.078 -16 1 98.56 189 ILE A N 1
ATOM 1438 C CA . ILE A 1 189 ? 1.711 -15.797 -14.672 1 98.56 189 ILE A CA 1
ATOM 1439 C C . ILE A 1 189 ? 3.008 -15 -14.82 1 98.56 189 ILE A C 1
ATOM 1441 O O . ILE A 1 189 ? 3.941 -15.445 -15.492 1 98.56 189 ILE A O 1
ATOM 1445 N N . SER A 1 190 ? 3.033 -13.805 -14.258 1 96.81 190 SER A N 1
ATOM 1446 C CA . SER A 1 190 ? 4.332 -13.172 -14.062 1 96.81 190 SER A CA 1
ATOM 1447 C C . SER A 1 190 ? 5.113 -13.836 -12.938 1 96.81 190 SER A C 1
ATOM 1449 O O . SER A 1 190 ? 4.758 -13.703 -11.766 1 96.81 190 SER A O 1
ATOM 1451 N N . ASP A 1 191 ? 6.172 -14.531 -13.297 1 94.88 191 ASP A N 1
ATOM 1452 C CA . ASP A 1 191 ? 6.953 -15.305 -12.328 1 94.88 191 ASP A CA 1
ATOM 1453 C C . ASP A 1 191 ? 8.352 -14.711 -12.156 1 94.88 191 ASP A C 1
ATOM 1455 O O . ASP A 1 191 ? 9.242 -14.961 -12.977 1 94.88 191 ASP A O 1
ATOM 1459 N N . GLY A 1 192 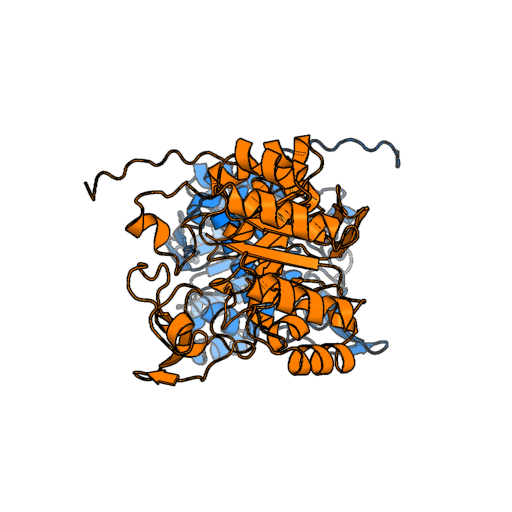? 8.391 -14 -11.062 1 86.75 192 GLY A N 1
ATOM 1460 C CA . GLY A 1 192 ? 9.703 -13.445 -10.766 1 86.75 192 GLY A CA 1
ATOM 1461 C C . GLY A 1 192 ? 9.742 -11.93 -10.867 1 86.75 192 GLY A C 1
ATOM 1462 O O . GLY A 1 192 ? 8.805 -11.312 -11.367 1 86.75 192 GLY A O 1
ATOM 1463 N N . GLY A 1 193 ? 10.789 -11.336 -10.219 1 83.06 193 GLY A N 1
ATOM 1464 C CA . GLY A 1 193 ? 11.109 -9.93 -10.406 1 83.06 193 GLY A CA 1
ATOM 1465 C C . GLY A 1 193 ? 10.367 -9.016 -9.445 1 83.06 193 GLY A C 1
ATOM 1466 O O . GLY A 1 193 ? 10.5 -7.797 -9.516 1 83.06 193 GLY A O 1
ATOM 1467 N N . CYS A 1 194 ? 9.633 -9.586 -8.617 1 90.06 194 CYS A N 1
ATOM 1468 C CA . CYS A 1 194 ? 8.914 -8.75 -7.664 1 90.06 194 CYS A CA 1
ATOM 1469 C C . CYS A 1 194 ? 9.602 -8.75 -6.305 1 90.06 194 CYS A C 1
ATOM 1471 O O . CYS A 1 194 ? 9.891 -9.805 -5.746 1 90.06 194 CYS A O 1
ATOM 1473 N N . SER A 1 195 ? 9.852 -7.562 -5.77 1 90.44 195 SER A N 1
ATOM 1474 C CA . SER A 1 195 ? 10.492 -7.449 -4.465 1 90.44 195 SER A CA 1
ATOM 1475 C C . SER A 1 195 ? 9.656 -6.613 -3.504 1 90.44 195 SER A C 1
ATOM 1477 O O . SER A 1 195 ? 9.938 -6.566 -2.305 1 90.44 195 SER A O 1
ATOM 1479 N N . CYS A 1 196 ? 8.617 -5.988 -4.008 1 90.25 196 CYS A N 1
ATOM 1480 C CA . CYS A 1 196 ? 7.719 -5.156 -3.215 1 90.25 196 CYS A CA 1
ATOM 1481 C C . CYS A 1 196 ? 6.328 -5.113 -3.836 1 90.25 196 CYS A C 1
ATOM 1483 O O . CYS A 1 196 ? 6.141 -5.527 -4.98 1 90.25 196 CYS A O 1
ATOM 1485 N N . PRO A 1 197 ? 5.355 -4.609 -3.072 1 93.12 197 PRO A N 1
ATOM 1486 C CA . PRO A 1 197 ? 3.986 -4.574 -3.592 1 93.12 197 PRO A CA 1
ATOM 1487 C C . PRO A 1 197 ? 3.867 -3.764 -4.883 1 93.12 197 PRO A C 1
ATOM 1489 O O . PRO A 1 197 ? 3.072 -4.109 -5.762 1 93.12 197 PRO A O 1
ATOM 1492 N N . GLY A 1 198 ? 4.637 -2.744 -5.02 1 88.62 198 GLY A N 1
ATOM 1493 C CA . GLY A 1 198 ? 4.625 -1.959 -6.246 1 88.62 198 GLY A CA 1
ATOM 1494 C C . GLY A 1 198 ? 5.004 -2.762 -7.473 1 88.62 198 GLY A C 1
ATOM 1495 O O . GLY A 1 198 ? 4.457 -2.547 -8.555 1 88.62 198 GLY A O 1
ATOM 1496 N N . ASP A 1 199 ? 5.883 -3.693 -7.336 1 89.69 199 ASP A N 1
ATOM 1497 C CA . ASP A 1 199 ? 6.281 -4.574 -8.43 1 89.69 199 ASP A CA 1
ATOM 1498 C C . ASP A 1 199 ? 5.141 -5.508 -8.828 1 89.69 199 ASP A C 1
ATOM 1500 O O . ASP A 1 199 ? 4.949 -5.801 -10.008 1 89.69 199 ASP A O 1
ATOM 1504 N N . VAL A 1 200 ? 4.449 -5.949 -7.805 1 94.81 200 VAL A N 1
ATOM 1505 C CA . VAL A 1 200 ? 3.303 -6.812 -8.055 1 94.81 200 VAL A CA 1
ATOM 1506 C C . VAL A 1 200 ? 2.248 -6.055 -8.859 1 94.81 200 VAL A C 1
ATOM 1508 O O . VAL A 1 200 ? 1.718 -6.57 -9.844 1 94.81 200 VAL A O 1
ATOM 1511 N N . ALA A 1 201 ? 2.016 -4.816 -8.445 1 91.5 201 ALA A N 1
ATOM 1512 C CA . ALA A 1 201 ? 1.063 -3.971 -9.156 1 91.5 201 ALA A CA 1
ATOM 1513 C C . ALA A 1 201 ? 1.514 -3.73 -10.594 1 91.5 201 ALA A C 1
ATOM 1515 O O . ALA A 1 201 ? 0.696 -3.746 -11.516 1 91.5 201 ALA A O 1
ATOM 1516 N N . LYS A 1 202 ? 2.773 -3.574 -10.828 1 88.31 202 LYS A N 1
ATOM 1517 C CA . LYS A 1 202 ? 3.324 -3.363 -12.164 1 88.31 202 LYS A CA 1
ATOM 1518 C C . LYS A 1 202 ? 3.092 -4.582 -13.055 1 88.31 202 LYS A C 1
ATOM 1520 O O . LYS A 1 202 ? 2.764 -4.445 -14.234 1 88.31 202 LYS A O 1
ATOM 1525 N N . ALA A 1 203 ? 3.291 -5.691 -12.438 1 93.06 203 ALA A N 1
ATOM 1526 C CA . ALA A 1 203 ? 3.074 -6.922 -13.195 1 93.06 203 ALA A CA 1
ATOM 1527 C C . ALA A 1 203 ? 1.626 -7.027 -13.664 1 93.06 203 ALA A C 1
ATOM 1529 O O . ALA A 1 203 ? 1.367 -7.32 -14.836 1 93.06 203 ALA A O 1
ATOM 1530 N N . PHE A 1 204 ? 0.709 -6.766 -12.789 1 95.06 204 PHE A N 1
ATOM 1531 C CA . PHE A 1 204 ? -0.7 -6.77 -13.164 1 95.06 204 PHE A CA 1
ATOM 1532 C C . PHE A 1 204 ? -0.991 -5.672 -14.188 1 95.06 204 PHE A C 1
ATOM 1534 O O . PHE A 1 204 ? -1.724 -5.895 -15.148 1 95.06 204 PHE A O 1
ATOM 1541 N N . GLY A 1 205 ? -0.384 -4.512 -13.953 1 91.06 205 GLY A N 1
ATOM 1542 C CA . GLY A 1 205 ? -0.55 -3.412 -14.891 1 91.06 205 GLY A CA 1
ATOM 1543 C C . GLY A 1 205 ? -0.051 -3.736 -16.281 1 91.06 205 GLY A C 1
ATOM 1544 O O . GLY A 1 205 ? -0.582 -3.227 -17.281 1 91.06 205 GLY A O 1
ATOM 1545 N N . ALA A 1 206 ? 0.894 -4.609 -16.344 1 89.69 206 ALA A N 1
ATOM 1546 C CA . ALA A 1 206 ? 1.512 -4.969 -17.625 1 89.69 206 ALA A CA 1
ATOM 1547 C C . ALA A 1 206 ? 0.701 -6.047 -18.344 1 89.69 206 ALA A C 1
ATOM 1549 O O . ALA A 1 206 ? 1.005 -6.406 -19.469 1 89.69 206 ALA A O 1
ATOM 1550 N N . GLY A 1 207 ? -0.297 -6.578 -17.625 1 94.12 207 GLY A N 1
ATOM 1551 C CA . GLY A 1 207 ? -1.19 -7.508 -18.297 1 94.12 207 GLY A CA 1
ATOM 1552 C C . GLY A 1 207 ? -1.145 -8.906 -17.719 1 94.12 207 GLY A C 1
ATOM 1553 O O . GLY A 1 207 ? -1.833 -9.805 -18.203 1 94.12 207 GLY A O 1
ATOM 1554 N N . ALA A 1 208 ? -0.353 -9.125 -16.703 1 97.25 208 ALA A N 1
ATOM 1555 C CA . ALA A 1 208 ? -0.337 -10.445 -16.062 1 97.25 208 ALA A CA 1
ATOM 1556 C C . ALA A 1 208 ? -1.702 -10.789 -15.477 1 97.25 208 ALA A C 1
ATOM 1558 O O . ALA A 1 208 ? -2.375 -9.922 -14.906 1 97.25 208 ALA A O 1
ATOM 1559 N N . ASP A 1 209 ? -2.104 -12.047 -15.633 1 98.5 209 ASP A N 1
ATOM 1560 C CA . ASP A 1 209 ? -3.33 -12.523 -15 1 98.5 209 ASP A CA 1
ATOM 1561 C C . ASP A 1 209 ? -3.072 -12.977 -13.562 1 98.5 209 ASP A C 1
ATOM 1563 O O . ASP A 1 209 ? -3.91 -12.773 -12.688 1 98.5 209 ASP A O 1
ATOM 1567 N N . PHE A 1 210 ? -1.957 -13.594 -13.344 1 98.75 210 PHE A N 1
ATOM 1568 C CA . PHE A 1 210 ? -1.456 -14.031 -12.047 1 98.75 210 PHE A CA 1
ATOM 1569 C C . PHE A 1 210 ? -0.045 -13.508 -11.805 1 98.75 210 PHE A C 1
ATOM 1571 O O . PHE A 1 210 ? 0.695 -13.25 -12.758 1 98.75 210 PHE A O 1
ATOM 1578 N N . VAL A 1 211 ? 0.287 -13.336 -10.547 1 98.38 211 VAL A N 1
ATOM 1579 C CA . VAL A 1 211 ? 1.657 -13.008 -10.172 1 98.38 211 VAL A CA 1
ATOM 1580 C C . VAL A 1 211 ? 2.17 -14.031 -9.156 1 98.38 211 VAL A C 1
ATOM 1582 O O . VAL A 1 211 ? 1.541 -14.258 -8.117 1 98.38 211 VAL A O 1
ATOM 1585 N N . MET A 1 212 ? 3.25 -14.688 -9.523 1 98.19 212 MET A N 1
ATOM 1586 C CA . MET A 1 212 ? 3.871 -15.688 -8.664 1 98.19 212 MET A CA 1
ATOM 1587 C C . MET A 1 212 ? 5.078 -15.109 -7.934 1 98.19 212 MET A C 1
ATOM 1589 O O . MET A 1 212 ? 5.934 -14.469 -8.547 1 98.19 212 MET A O 1
ATOM 1593 N N . LEU A 1 213 ? 5.078 -15.352 -6.637 1 96.88 213 LEU A N 1
ATOM 1594 C CA . LEU A 1 213 ? 6.094 -14.75 -5.781 1 96.88 213 LEU A CA 1
ATOM 1595 C C . LEU A 1 213 ? 6.879 -15.82 -5.031 1 96.88 213 LEU A C 1
ATOM 1597 O O . LEU A 1 213 ? 6.289 -16.719 -4.43 1 96.88 213 LEU A O 1
ATOM 1601 N N . GLY A 1 214 ? 8.18 -15.734 -5.109 1 94.06 214 GLY A N 1
ATOM 1602 C CA . GLY A 1 214 ? 9.07 -16.594 -4.344 1 94.06 214 GLY A CA 1
ATOM 1603 C C . GLY A 1 214 ? 9.773 -15.859 -3.217 1 94.06 214 GLY A C 1
ATOM 1604 O O . GLY A 1 214 ? 9.367 -15.953 -2.057 1 94.06 214 GLY A O 1
ATOM 1605 N N . GLY A 1 215 ? 10.688 -15.008 -3.639 1 92.12 215 GLY A N 1
ATOM 1606 C CA . GLY A 1 215 ? 11.5 -14.258 -2.691 1 92.12 215 GLY A CA 1
ATOM 1607 C C . GLY A 1 215 ? 10.68 -13.477 -1.685 1 92.12 215 GLY A C 1
ATOM 1608 O O . GLY A 1 215 ? 11.023 -13.422 -0.503 1 92.12 215 GLY A O 1
ATOM 1609 N N . MET A 1 216 ? 9.578 -12.93 -2.047 1 94.19 216 MET A N 1
ATOM 1610 C CA . MET A 1 216 ? 8.75 -12.109 -1.168 1 94.19 216 MET A CA 1
ATOM 1611 C C . MET A 1 216 ? 8.109 -12.953 -0.074 1 94.19 216 MET A C 1
ATOM 1613 O O . MET A 1 216 ? 7.812 -12.453 1.013 1 94.19 216 MET A O 1
ATOM 1617 N N . PHE A 1 217 ? 7.883 -14.219 -0.349 1 96.75 217 PHE A N 1
ATOM 1618 C CA . PHE A 1 217 ? 7.238 -15.086 0.635 1 96.75 217 PHE A CA 1
ATOM 1619 C C . PHE A 1 217 ? 8.266 -15.945 1.354 1 96.75 217 PHE A C 1
ATOM 1621 O O . PHE A 1 217 ? 7.914 -16.766 2.199 1 96.75 217 PHE A O 1
ATOM 1628 N N . ALA A 1 218 ? 9.539 -15.758 1.068 1 94.56 218 ALA A N 1
ATOM 1629 C CA . ALA A 1 218 ? 10.594 -16.516 1.738 1 94.56 218 ALA A CA 1
ATOM 1630 C C . ALA A 1 218 ? 10.82 -16 3.154 1 94.56 218 ALA A C 1
ATOM 1632 O O . ALA A 1 218 ? 10.5 -14.852 3.463 1 94.56 218 ALA A O 1
ATOM 1633 N N . GLY A 1 219 ? 11.336 -16.844 4.031 1 95.12 219 GLY A N 1
ATOM 1634 C CA . GLY A 1 219 ? 11.812 -16.422 5.34 1 95.12 219 GLY A CA 1
ATOM 1635 C C . GLY A 1 219 ? 10.727 -16.391 6.395 1 95.12 219 GLY A C 1
ATOM 1636 O O . GLY A 1 219 ? 10.961 -15.984 7.531 1 95.12 219 GLY A O 1
ATOM 1637 N N . HIS A 1 220 ? 9.539 -16.812 6.07 1 97.69 220 HIS A N 1
ATOM 1638 C CA . HIS A 1 220 ? 8.422 -16.766 7.008 1 97.69 220 HIS A CA 1
ATOM 1639 C C . HIS A 1 220 ? 8.281 -18.078 7.773 1 97.69 220 HIS A C 1
ATOM 1641 O O . HIS A 1 220 ? 8.922 -19.078 7.426 1 97.69 220 HIS A O 1
ATOM 1647 N N . ASP A 1 221 ? 7.449 -18.047 8.797 1 97.25 221 ASP A N 1
ATOM 1648 C CA . ASP A 1 221 ? 7.188 -19.203 9.648 1 97.25 221 ASP A CA 1
ATOM 1649 C C . ASP A 1 221 ? 6.703 -20.391 8.82 1 97.25 221 ASP A C 1
ATOM 1651 O O . ASP A 1 221 ? 7.004 -21.547 9.141 1 97.25 221 ASP A O 1
ATOM 1655 N N . GLN A 1 222 ? 6.008 -20.125 7.797 1 97.5 222 GLN A N 1
ATOM 1656 C CA . GLN A 1 222 ? 5.32 -21.156 7.02 1 97.5 222 GLN A CA 1
ATOM 1657 C C . GLN A 1 222 ? 6.258 -21.781 5.992 1 97.5 222 GLN A C 1
ATOM 1659 O O . GLN A 1 222 ? 5.891 -22.75 5.328 1 97.5 222 GLN A O 1
ATOM 1664 N N . CYS A 1 223 ? 7.449 -21.172 5.898 1 95.56 223 CYS A N 1
ATOM 1665 C CA . CYS A 1 223 ? 8.461 -21.75 5.016 1 95.56 223 CYS A CA 1
ATOM 1666 C C . CYS A 1 223 ? 9.172 -22.922 5.691 1 95.56 223 CYS A C 1
ATOM 1668 O O . CYS A 1 223 ? 9.281 -22.953 6.918 1 95.56 223 CYS A O 1
ATOM 1670 N N . ALA A 1 224 ? 9.648 -23.828 4.875 1 92.12 224 ALA A N 1
ATOM 1671 C CA . ALA A 1 224 ? 10.461 -24.922 5.406 1 92.12 224 ALA A CA 1
ATOM 1672 C C . ALA A 1 224 ? 11.836 -24.422 5.836 1 92.12 224 ALA A C 1
ATOM 1674 O O . ALA A 1 224 ? 12.297 -23.375 5.375 1 92.12 224 ALA A O 1
ATOM 1675 N N . GLY A 1 225 ? 12.422 -25.125 6.648 1 85.44 225 GLY A N 1
ATOM 1676 C CA . GLY A 1 225 ? 13.742 -24.781 7.145 1 85.44 225 GLY A CA 1
ATOM 1677 C C . GLY A 1 225 ? 13.719 -24.172 8.531 1 85.44 225 GLY A C 1
ATOM 1678 O O . GLY A 1 225 ? 12.68 -23.703 8.992 1 85.44 225 GLY A O 1
ATOM 1679 N N . GLU A 1 226 ? 14.883 -24.156 9.148 1 86.19 226 GLU A N 1
ATOM 1680 C CA . GLU A 1 226 ? 14.984 -23.672 10.523 1 86.19 226 GLU A CA 1
ATOM 1681 C C . GLU A 1 226 ? 15.422 -22.203 10.547 1 86.19 226 GLU A C 1
ATOM 1683 O O . GLU A 1 226 ? 16.062 -21.719 9.617 1 86.19 226 GLU A O 1
ATOM 1688 N N . VAL A 1 227 ? 14.922 -21.547 11.641 1 91 227 VAL A N 1
ATOM 1689 C CA . VAL A 1 227 ? 15.406 -20.203 11.914 1 91 227 VAL A CA 1
ATOM 1690 C C . VAL A 1 227 ? 16.812 -20.266 12.516 1 91 227 VAL A C 1
ATOM 1692 O O . VAL A 1 227 ? 17.031 -20.984 13.5 1 91 227 VAL A O 1
ATOM 1695 N N . LEU A 1 228 ? 17.734 -19.656 11.859 1 90 228 LEU A N 1
ATOM 1696 C CA . LEU A 1 228 ? 19.109 -19.625 12.344 1 90 228 LEU A CA 1
ATOM 1697 C C . LEU A 1 228 ? 19.453 -18.234 12.891 1 90 228 LEU A C 1
ATOM 1699 O O . LEU A 1 228 ? 18.922 -17.234 12.422 1 90 228 LEU A O 1
ATOM 1703 N N . GLU A 1 229 ? 20.234 -18.172 13.922 1 90.94 229 GLU A N 1
ATOM 1704 C CA . GLU A 1 229 ? 20.75 -16.906 14.438 1 90.94 229 GLU A CA 1
ATOM 1705 C C . GLU A 1 229 ? 22.188 -16.672 14 1 90.94 229 GLU A C 1
ATOM 1707 O O . GLU A 1 229 ? 23.047 -17.516 14.227 1 90.94 229 GLU A O 1
ATOM 1712 N N . LYS A 1 230 ? 22.328 -15.719 13.266 1 86.5 230 LYS A N 1
ATOM 1713 C CA . LYS A 1 230 ? 23.672 -15.336 12.812 1 86.5 230 LYS A CA 1
ATOM 1714 C C . LYS A 1 230 ? 23.953 -13.867 13.117 1 86.5 230 LYS A C 1
ATOM 1716 O O . LYS A 1 230 ? 23.234 -12.977 12.633 1 86.5 230 LYS A O 1
ATOM 1721 N N . ASN A 1 231 ? 25.031 -13.594 13.844 1 90.19 231 ASN A N 1
ATOM 1722 C CA . ASN A 1 231 ? 25.453 -12.234 14.18 1 90.19 231 ASN A CA 1
ATOM 1723 C C . ASN A 1 231 ? 24.312 -11.43 14.781 1 90.19 231 ASN A C 1
ATOM 1725 O O . ASN A 1 231 ? 24.078 -10.281 14.391 1 90.19 231 ASN A O 1
ATOM 1729 N N . GLY A 1 232 ? 23.516 -12.156 15.547 1 91.69 232 GLY A N 1
ATOM 1730 C CA . GLY A 1 232 ? 22.469 -11.453 16.266 1 91.69 232 GLY A CA 1
ATOM 1731 C C . GLY A 1 232 ? 21.219 -11.258 15.438 1 91.69 232 GLY A C 1
ATOM 1732 O O . GLY A 1 232 ? 20.25 -10.625 15.891 1 91.69 232 GLY A O 1
ATOM 1733 N N . LYS A 1 233 ? 21.234 -11.742 14.25 1 91.19 233 LYS A N 1
ATOM 1734 C CA . LYS A 1 233 ? 20.062 -11.656 13.391 1 91.19 233 LYS A CA 1
ATOM 1735 C C . LYS A 1 233 ? 19.516 -13.039 13.062 1 91.19 233 LYS A C 1
ATOM 1737 O O . LYS A 1 233 ? 20.281 -13.992 12.906 1 91.19 233 LYS A O 1
ATOM 1742 N N . LYS A 1 234 ? 18.25 -13.07 13.086 1 93.75 234 LYS A N 1
ATOM 1743 C CA . LYS A 1 234 ? 17.609 -14.32 12.711 1 93.75 234 LYS A CA 1
ATOM 1744 C C . LYS A 1 234 ? 17.469 -14.438 11.195 1 93.75 234 LYS A C 1
ATOM 1746 O O . LYS A 1 234 ? 17.078 -13.477 10.523 1 93.75 234 LYS A O 1
ATOM 1751 N N . VAL A 1 235 ? 17.844 -15.594 10.664 1 91.5 235 VAL A N 1
ATOM 1752 C CA . VAL A 1 235 ? 17.781 -15.805 9.219 1 91.5 235 VAL A CA 1
ATOM 1753 C C . VAL A 1 235 ? 17.188 -17.188 8.93 1 91.5 235 VAL A C 1
ATOM 1755 O O . VAL A 1 235 ? 17.125 -18.047 9.805 1 91.5 235 VAL A O 1
ATOM 1758 N N . LYS A 1 236 ? 16.688 -17.359 7.688 1 90.12 236 LYS A N 1
ATOM 1759 C CA . LYS A 1 236 ? 16.219 -18.641 7.152 1 90.12 236 LYS A CA 1
ATOM 1760 C C . LYS A 1 236 ? 16.844 -18.922 5.793 1 90.12 236 LYS A C 1
ATOM 1762 O O . LYS A 1 236 ? 17.219 -18 5.066 1 90.12 236 LYS A O 1
ATOM 1767 N N . LEU A 1 237 ? 16.922 -20.188 5.578 1 80.19 237 LEU A N 1
ATOM 1768 C CA . LEU A 1 237 ? 17.484 -20.594 4.297 1 80.19 237 LEU A CA 1
ATOM 1769 C C . LEU A 1 237 ? 16.438 -20.562 3.201 1 80.19 237 LEU A C 1
ATOM 1771 O O . LEU A 1 237 ? 15.281 -20.938 3.43 1 80.19 237 LEU A O 1
ATOM 1775 N N . PHE A 1 238 ? 16.828 -20 2.1 1 79.06 238 PHE A N 1
ATOM 1776 C CA . PHE A 1 238 ? 16.016 -19.891 0.891 1 79.06 238 PHE A CA 1
ATOM 1777 C C . PHE A 1 238 ? 16.828 -20.281 -0.338 1 79.06 238 PHE A C 1
ATOM 1779 O O . PHE A 1 238 ? 17.938 -19.797 -0.544 1 79.06 238 PHE A O 1
ATOM 1786 N N . TYR A 1 239 ? 16.391 -21.344 -1.112 1 70.56 239 TYR A N 1
ATOM 1787 C CA . TYR A 1 239 ? 17.219 -21.781 -2.244 1 70.56 239 TYR A CA 1
ATOM 1788 C C . TYR A 1 239 ? 16.344 -22.109 -3.447 1 70.56 239 TYR A C 1
ATOM 1790 O O . TYR A 1 239 ? 15.18 -22.5 -3.293 1 70.56 239 TYR A O 1
ATOM 1798 N N . GLY A 1 240 ? 16.906 -21.875 -4.652 1 63.62 240 GLY A N 1
ATOM 1799 C CA . GLY A 1 240 ? 16.281 -22.25 -5.91 1 63.62 240 GLY A CA 1
ATOM 1800 C C . GLY A 1 240 ? 16.266 -23.75 -6.141 1 63.62 240 GLY A C 1
ATOM 1801 O O . GLY A 1 240 ? 17.156 -24.469 -5.68 1 63.62 240 GLY A O 1
ATOM 1802 N N . MET A 1 241 ? 15.242 -24.219 -6.836 1 55.94 241 MET A N 1
ATOM 1803 C CA . MET A 1 241 ? 14.992 -25.641 -7.02 1 55.94 241 MET A CA 1
ATOM 1804 C C . MET A 1 241 ? 16.141 -26.312 -7.766 1 55.94 241 MET A C 1
ATOM 1806 O O . MET A 1 241 ? 16.391 -27.5 -7.605 1 55.94 241 MET A O 1
ATOM 1810 N N . SER A 1 242 ? 16.766 -25.484 -8.539 1 49.44 242 SER A N 1
ATOM 1811 C CA . SER A 1 242 ? 17.875 -26.078 -9.281 1 49.44 242 SER A CA 1
ATOM 1812 C C . SER A 1 242 ? 19.203 -25.812 -8.586 1 49.44 242 SER A C 1
ATOM 1814 O O . SER A 1 242 ? 20.266 -25.891 -9.211 1 49.44 242 SER A O 1
ATOM 1816 N N . SER A 1 243 ? 19.125 -25.531 -7.328 1 44.88 243 SER A N 1
ATOM 1817 C CA . SER A 1 243 ? 20.344 -25.312 -6.555 1 44.88 243 SER A CA 1
ATOM 1818 C C . SER A 1 243 ? 20.953 -26.625 -6.078 1 44.88 243 SER A C 1
ATOM 1820 O O . SER A 1 243 ? 20.266 -27.656 -6.051 1 44.88 243 SER A O 1
ATOM 1822 N N . ASP A 1 244 ? 22.234 -26.5 -5.797 1 48.22 244 ASP A N 1
ATOM 1823 C CA . ASP A 1 244 ? 22.938 -27.656 -5.242 1 48.22 244 ASP A CA 1
ATOM 1824 C C . ASP A 1 244 ? 22.234 -28.188 -3.994 1 48.22 244 ASP A C 1
ATOM 1826 O O . ASP A 1 244 ? 22.109 -29.391 -3.812 1 48.22 244 ASP A O 1
ATOM 1830 N N . MET A 1 245 ? 21.734 -27.312 -3.273 1 47.75 245 MET A N 1
ATOM 1831 C CA . MET A 1 245 ? 21.094 -27.703 -2.02 1 47.75 245 MET A CA 1
ATOM 1832 C C . MET A 1 245 ? 19.812 -28.469 -2.285 1 47.75 245 MET A C 1
ATOM 1834 O O . MET A 1 245 ? 19.547 -29.484 -1.655 1 47.75 245 MET A O 1
ATOM 1838 N N . ALA A 1 246 ? 19.094 -28.016 -3.137 1 51.69 246 ALA A N 1
ATOM 1839 C CA . ALA A 1 246 ? 17.844 -28.688 -3.484 1 51.69 246 ALA A CA 1
ATOM 1840 C C . ALA A 1 246 ? 18.109 -30.078 -4.027 1 51.69 246 ALA A C 1
ATOM 1842 O O . ALA A 1 246 ? 17.422 -31.047 -3.668 1 51.69 246 ALA A O 1
ATOM 1843 N N . MET A 1 247 ? 19.094 -30.188 -4.793 1 55.31 247 MET A N 1
ATOM 1844 C CA . MET A 1 247 ? 19.422 -31.453 -5.441 1 55.31 247 MET A CA 1
ATOM 1845 C C . MET A 1 247 ? 19.938 -32.469 -4.426 1 55.31 247 MET A C 1
ATOM 1847 O O . MET A 1 247 ? 19.594 -33.656 -4.504 1 55.31 247 MET A O 1
ATOM 1851 N N . LYS A 1 248 ? 20.828 -31.969 -3.582 1 53.84 248 LYS A N 1
ATOM 1852 C CA . LYS A 1 248 ? 21.359 -32.844 -2.545 1 53.84 248 LYS A CA 1
ATOM 1853 C C . LYS A 1 248 ? 20.25 -33.344 -1.631 1 53.84 248 LYS A C 1
ATOM 1855 O O . LYS A 1 248 ? 20.25 -34.531 -1.231 1 53.84 248 LYS A O 1
ATOM 1860 N N . LYS A 1 249 ? 19.344 -32.531 -1.449 1 56.28 249 LYS A N 1
ATOM 1861 C CA . LYS A 1 249 ? 18.281 -32.875 -0.509 1 56.28 249 LYS A CA 1
ATOM 1862 C C . LYS A 1 249 ? 17.312 -33.875 -1.123 1 56.28 249 LYS A C 1
ATOM 1864 O O . LYS A 1 249 ? 16.797 -34.75 -0.427 1 56.28 249 LYS A O 1
ATOM 1869 N N . HIS A 1 250 ? 17.078 -33.75 -2.346 1 53.09 250 HIS A N 1
ATOM 1870 C CA . HIS A 1 250 ? 15.977 -34.531 -2.9 1 53.09 250 HIS A CA 1
ATOM 1871 C C . HIS A 1 250 ? 16.5 -35.625 -3.824 1 53.09 250 HIS A C 1
ATOM 1873 O O . HIS A 1 250 ? 15.828 -36.656 -4.02 1 53.09 250 HIS A O 1
ATOM 1879 N N . ALA A 1 251 ? 17.516 -35.406 -4.75 1 53.34 251 ALA A N 1
ATOM 1880 C CA . ALA A 1 251 ? 17.906 -36.406 -5.766 1 53.34 251 ALA A CA 1
ATOM 1881 C C . ALA A 1 251 ? 18.922 -37.375 -5.215 1 53.34 251 ALA A C 1
ATOM 1883 O O . ALA A 1 251 ? 19.312 -38.344 -5.895 1 53.34 251 ALA A O 1
ATOM 1884 N N . GLY A 1 252 ? 19.219 -37.438 -3.852 1 48.38 252 GLY A N 1
ATOM 1885 C CA . GLY A 1 252 ? 20.109 -38.469 -3.35 1 48.38 252 GLY A CA 1
ATOM 1886 C C . GLY A 1 252 ? 21.516 -38.344 -3.908 1 48.38 252 GLY A C 1
ATOM 1887 O O . GLY A 1 252 ? 22.328 -39.25 -3.74 1 48.38 252 GLY A O 1
ATOM 1888 N N . GLY A 1 253 ? 22.047 -37.312 -4.82 1 45.28 253 GLY A N 1
ATOM 1889 C CA . GLY A 1 253 ? 23.375 -37.031 -5.359 1 45.28 253 GLY A CA 1
ATOM 1890 C C . GLY A 1 253 ? 23.391 -35.938 -6.395 1 45.28 253 GLY A C 1
ATOM 1891 O O . GLY A 1 253 ? 22.344 -35.5 -6.848 1 45.28 253 GLY A O 1
ATOM 1892 N N . VAL A 1 254 ? 24.578 -35 -6.434 1 44.41 254 VAL A N 1
ATOM 1893 C CA . VAL A 1 254 ? 24.781 -33.969 -7.441 1 44.41 254 VAL A CA 1
ATOM 1894 C C . VAL A 1 254 ? 24.703 -34.594 -8.836 1 44.41 254 VAL A C 1
ATOM 1896 O O . VAL A 1 254 ? 25.484 -35.469 -9.172 1 44.41 254 VAL A O 1
ATOM 1899 N N . ALA A 1 255 ? 23.594 -34.562 -9.375 1 40.62 255 ALA A N 1
ATOM 1900 C CA . ALA A 1 255 ? 23.734 -35.062 -10.75 1 40.62 255 ALA A CA 1
ATOM 1901 C C . ALA A 1 255 ? 24.953 -34.438 -11.43 1 40.62 255 ALA A C 1
ATOM 1903 O O . ALA A 1 255 ? 25.344 -33.312 -11.125 1 40.62 255 ALA A O 1
ATOM 1904 N N . GLU A 1 256 ? 25.844 -35.156 -12.086 1 40.75 256 GLU A N 1
ATOM 1905 C CA . GLU A 1 256 ? 27.109 -34.75 -12.688 1 40.75 256 GLU A CA 1
ATOM 1906 C C . GLU A 1 256 ? 27.031 -33.312 -13.227 1 40.75 256 GLU A C 1
ATOM 1908 O O . GLU A 1 256 ? 27.859 -32.469 -12.898 1 40.75 256 GLU A O 1
ATOM 1913 N N . TYR A 1 257 ? 26.766 -33.062 -14.57 1 35.88 257 TYR A N 1
ATOM 1914 C CA . TYR A 1 257 ? 27.141 -32.031 -15.523 1 35.88 257 TYR A CA 1
ATOM 1915 C C . TYR A 1 257 ? 26.156 -30.875 -15.477 1 35.88 257 TYR A C 1
ATOM 1917 O O . TYR A 1 257 ? 26.203 -29.984 -16.328 1 35.88 257 TYR A O 1
ATOM 1925 N N . ARG A 1 258 ? 25.109 -30.984 -14.766 1 39.16 258 ARG A N 1
ATOM 1926 C CA . ARG A 1 258 ? 24.281 -29.844 -15.125 1 39.16 258 ARG A CA 1
ATOM 1927 C C . ARG A 1 258 ? 24.469 -28.688 -14.148 1 39.16 258 ARG A C 1
ATOM 1929 O O . ARG A 1 258 ? 24.547 -28.906 -12.938 1 39.16 258 ARG A O 1
ATOM 1936 N N . ALA A 1 259 ? 24.906 -27.625 -14.547 1 40.91 259 ALA A N 1
ATOM 1937 C CA . ALA A 1 259 ? 25.125 -26.344 -13.875 1 40.91 259 ALA A CA 1
ATOM 1938 C C . ALA A 1 259 ? 23.938 -25.969 -13.016 1 40.91 259 ALA A C 1
ATOM 1940 O O . ALA A 1 259 ? 22.797 -25.969 -13.484 1 40.91 259 ALA A O 1
ATOM 1941 N N . SER A 1 260 ? 24.109 -26.203 -11.758 1 41.91 260 SER A N 1
ATOM 1942 C CA . SER A 1 260 ? 23.125 -25.781 -10.773 1 41.91 260 SER A CA 1
ATOM 1943 C C . SER A 1 260 ? 22.625 -24.359 -11.055 1 41.91 260 SER A C 1
ATOM 1945 O O . SER A 1 260 ? 23.422 -23.438 -11.188 1 41.91 260 SER A O 1
ATOM 1947 N N . GLU A 1 261 ? 21.406 -24.188 -11.586 1 46.38 261 GLU A N 1
ATOM 1948 C CA . GLU A 1 261 ? 20.859 -22.891 -11.953 1 46.38 261 GLU A CA 1
ATOM 1949 C C . GLU A 1 261 ? 20.141 -22.234 -10.773 1 46.38 261 GLU A C 1
ATOM 1951 O O . GLU A 1 261 ? 19.328 -21.328 -10.961 1 46.38 261 GLU A O 1
ATOM 1956 N N . GLY A 1 262 ? 20.594 -22.875 -9.477 1 59.19 262 GLY A N 1
ATOM 1957 C CA . GLY A 1 262 ? 19.969 -22.203 -8.344 1 59.19 262 GLY A CA 1
ATOM 1958 C C . GLY A 1 262 ? 20.938 -21.953 -7.203 1 59.19 262 GLY A C 1
ATOM 1959 O O . GLY A 1 262 ? 21.938 -22.656 -7.055 1 59.19 262 GLY A O 1
ATOM 1960 N N . ARG A 1 263 ? 20.766 -20.781 -6.477 1 66.56 263 ARG A N 1
ATOM 1961 C CA . ARG A 1 263 ? 21.578 -20.391 -5.328 1 66.56 263 ARG A CA 1
ATOM 1962 C C . ARG A 1 263 ? 20.812 -20.594 -4.023 1 66.56 263 ARG A C 1
ATOM 1964 O O . ARG A 1 263 ? 19.594 -20.625 -4.02 1 66.56 263 ARG A O 1
ATOM 1971 N N . THR A 1 264 ? 21.594 -21.094 -3.037 1 71.56 264 THR A N 1
ATOM 1972 C CA . THR A 1 264 ? 21.078 -21.031 -1.673 1 71.56 264 THR A CA 1
ATOM 1973 C C . THR A 1 264 ? 21.406 -19.688 -1.03 1 71.56 264 THR A C 1
ATOM 1975 O O . THR A 1 264 ? 22.547 -19.25 -1.047 1 71.56 264 THR A O 1
ATOM 1978 N N . VAL A 1 265 ? 20.344 -19.094 -0.571 1 80.06 265 VAL A N 1
ATOM 1979 C CA . VAL A 1 265 ? 20.578 -17.781 0.04 1 80.06 265 VAL A CA 1
ATOM 1980 C C . VAL A 1 265 ? 19.938 -17.75 1.428 1 80.06 265 VAL A C 1
ATOM 1982 O O . VAL A 1 265 ? 18.984 -18.484 1.704 1 80.06 265 VAL A O 1
ATOM 1985 N N . GLU A 1 266 ? 20.609 -17 2.25 1 85.81 266 GLU A N 1
ATOM 1986 C CA . GLU A 1 266 ? 20 -16.672 3.535 1 85.81 266 GLU A CA 1
ATOM 1987 C C . GLU A 1 266 ? 19.141 -15.414 3.434 1 85.81 266 GLU A C 1
ATOM 1989 O O . GLU A 1 266 ? 19.562 -14.422 2.826 1 85.81 266 GLU A O 1
ATOM 1994 N N . VAL A 1 267 ? 17.922 -15.602 3.965 1 89.88 267 VAL A N 1
ATOM 1995 C CA . VAL A 1 267 ? 17.047 -14.438 3.994 1 89.88 267 VAL A CA 1
ATOM 1996 C C . VAL A 1 267 ? 16.672 -14.102 5.438 1 89.88 267 VAL A C 1
ATOM 1998 O O . VAL A 1 267 ? 16.641 -14.984 6.297 1 89.88 267 VAL A O 1
ATOM 2001 N N . PRO A 1 268 ? 16.516 -12.875 5.738 1 92 268 PRO A N 1
ATOM 2002 C CA . PRO A 1 268 ? 16.094 -12.523 7.102 1 92 268 PRO A CA 1
ATOM 2003 C C . PRO A 1 268 ? 14.789 -13.219 7.512 1 92 268 PRO A C 1
ATOM 2005 O O . PRO A 1 268 ? 13.891 -13.383 6.691 1 92 268 PRO A O 1
ATOM 2008 N N . TYR A 1 269 ? 14.773 -13.664 8.711 1 95.69 269 TYR A N 1
ATOM 2009 C CA . TYR A 1 269 ? 13.523 -14.172 9.281 1 95.69 269 TYR A CA 1
ATOM 2010 C C . TYR A 1 269 ? 12.461 -13.078 9.328 1 95.69 269 TYR A C 1
ATOM 2012 O O . TYR A 1 269 ? 12.719 -11.977 9.812 1 95.69 269 TYR A O 1
ATOM 2020 N N . ARG A 1 270 ? 11.234 -13.414 8.906 1 96.12 270 ARG A N 1
ATOM 2021 C CA . ARG A 1 270 ? 10.234 -12.375 8.711 1 96.12 270 ARG A CA 1
ATOM 2022 C C . ARG A 1 270 ? 8.977 -12.648 9.531 1 96.12 270 ARG A C 1
ATOM 2024 O O . ARG A 1 270 ? 7.969 -11.961 9.383 1 96.12 270 ARG A O 1
ATOM 2031 N N . GLY A 1 271 ? 8.938 -13.68 10.336 1 96.75 271 GLY A N 1
ATOM 2032 C CA . GLY A 1 271 ? 7.773 -14 11.156 1 96.75 271 GLY A CA 1
ATOM 2033 C C . GLY A 1 271 ? 6.625 -14.586 10.359 1 96.75 271 GLY A C 1
ATOM 2034 O O . GLY A 1 271 ? 6.84 -15.32 9.398 1 96.75 271 GLY A O 1
ATOM 2035 N N . ASP A 1 272 ? 5.395 -14.297 10.781 1 97.62 272 ASP A N 1
ATOM 2036 C CA . ASP A 1 272 ? 4.191 -14.836 10.156 1 97.62 272 ASP A CA 1
ATOM 2037 C C . ASP A 1 272 ? 3.979 -14.234 8.773 1 97.62 272 ASP A C 1
ATOM 2039 O O . ASP A 1 272 ? 4.148 -13.023 8.578 1 97.62 272 ASP A O 1
ATOM 2043 N N . VAL A 1 273 ? 3.584 -15.07 7.848 1 98.31 273 VAL A N 1
ATOM 2044 C CA . VAL A 1 273 ? 3.455 -14.648 6.457 1 98.31 273 VAL A CA 1
ATOM 2045 C C . VAL A 1 273 ? 2.275 -13.695 6.312 1 98.31 273 VAL A C 1
ATOM 2047 O O . VAL A 1 273 ? 2.174 -12.969 5.32 1 98.31 273 VAL A O 1
ATOM 2050 N N . GLU A 1 274 ? 1.402 -13.633 7.289 1 97.62 274 GLU A N 1
ATOM 2051 C CA . GLU A 1 274 ? 0.215 -12.781 7.242 1 97.62 274 GLU A CA 1
ATOM 2052 C C . GLU A 1 274 ? 0.592 -11.312 7.039 1 97.62 274 GLU A C 1
ATOM 2054 O O . GLU A 1 274 ? -0.092 -10.586 6.316 1 97.62 274 GLU A O 1
ATOM 2059 N N . THR A 1 275 ? 1.657 -10.906 7.637 1 95.12 275 THR A N 1
ATOM 2060 C CA . THR A 1 275 ? 2.096 -9.523 7.527 1 95.12 275 THR A CA 1
ATOM 2061 C C . THR A 1 275 ? 2.457 -9.18 6.086 1 95.12 275 THR A C 1
ATOM 2063 O O . THR A 1 275 ? 2.076 -8.125 5.578 1 95.12 275 THR A O 1
ATOM 2066 N N . THR A 1 276 ? 3.154 -10.133 5.434 1 96.94 276 THR A N 1
ATOM 2067 C CA . THR A 1 276 ? 3.551 -9.922 4.047 1 96.94 276 THR A CA 1
ATOM 2068 C C . THR A 1 276 ? 2.336 -9.969 3.125 1 96.94 276 THR A C 1
ATOM 2070 O O . THR A 1 276 ? 2.229 -9.164 2.193 1 96.94 276 THR A O 1
ATOM 2073 N N . ILE A 1 277 ? 1.381 -10.836 3.385 1 98.12 277 ILE A N 1
ATOM 2074 C CA . ILE A 1 277 ? 0.161 -10.945 2.592 1 98.12 277 ILE A CA 1
ATOM 2075 C C . ILE A 1 277 ? -0.602 -9.625 2.639 1 98.12 277 ILE A C 1
ATOM 2077 O O . ILE A 1 277 ? -0.952 -9.062 1.597 1 98.12 277 ILE A O 1
ATOM 2081 N N . LEU A 1 278 ? -0.75 -9.117 3.83 1 95.56 278 LEU A N 1
ATOM 2082 C CA . LEU A 1 278 ? -1.514 -7.887 4.004 1 95.56 278 LEU A CA 1
ATOM 2083 C C . LEU A 1 278 ? -0.79 -6.703 3.369 1 95.56 278 LEU A C 1
ATOM 2085 O O . LEU A 1 278 ? -1.426 -5.809 2.809 1 95.56 278 LEU A O 1
ATOM 2089 N N . ASP A 1 279 ? 0.48 -6.707 3.467 1 94.94 279 ASP A N 1
ATOM 2090 C CA . ASP A 1 279 ? 1.277 -5.66 2.834 1 94.94 279 ASP A CA 1
ATOM 2091 C C . ASP A 1 279 ? 1.079 -5.656 1.32 1 94.94 279 ASP A C 1
ATOM 2093 O O . ASP A 1 279 ? 0.853 -4.605 0.721 1 94.94 279 ASP A O 1
ATOM 2097 N N . ILE A 1 280 ? 1.138 -6.82 0.713 1 96.75 280 ILE A N 1
ATOM 2098 C CA . ILE A 1 280 ? 0.984 -6.957 -0.731 1 96.75 280 ILE A CA 1
ATOM 2099 C C . ILE A 1 280 ? -0.424 -6.531 -1.143 1 96.75 280 ILE A C 1
ATOM 2101 O O . ILE A 1 280 ? -0.593 -5.734 -2.066 1 96.75 280 ILE A O 1
ATOM 2105 N N . LEU A 1 281 ? -1.404 -7.027 -0.443 1 97.62 281 LEU A N 1
ATOM 2106 C CA . LEU A 1 281 ? -2.789 -6.719 -0.787 1 97.62 281 LEU A CA 1
ATOM 2107 C C . LEU A 1 281 ? -3.078 -5.234 -0.587 1 97.62 281 LEU A C 1
ATOM 2109 O O . LEU A 1 281 ? -3.758 -4.613 -1.408 1 97.62 281 LEU A O 1
ATOM 2113 N N . GLY A 1 282 ? -2.539 -4.691 0.504 1 94.38 282 GLY A N 1
ATOM 2114 C CA . GLY A 1 282 ? -2.688 -3.264 0.742 1 94.38 282 GLY A CA 1
ATOM 2115 C C . GLY A 1 282 ? -2.043 -2.408 -0.334 1 94.38 282 GLY A C 1
ATOM 2116 O O . GLY A 1 282 ? -2.627 -1.418 -0.779 1 94.38 282 GLY A O 1
ATOM 2117 N N . GLY A 1 283 ? -0.858 -2.758 -0.702 1 93.75 283 GLY A N 1
ATOM 2118 C CA . GLY A 1 283 ? -0.179 -2.051 -1.777 1 93.75 283 GLY A CA 1
ATOM 2119 C C . GLY A 1 283 ? -0.929 -2.107 -3.094 1 93.75 283 GLY A C 1
ATOM 2120 O O . GLY A 1 283 ? -1.01 -1.107 -3.812 1 93.75 283 GLY A O 1
ATOM 2121 N N . LEU A 1 284 ? -1.472 -3.232 -3.389 1 94.44 284 LEU A N 1
ATOM 2122 C CA . LEU A 1 284 ? -2.258 -3.4 -4.605 1 94.44 284 LEU A CA 1
ATOM 2123 C C . LEU A 1 284 ? -3.498 -2.512 -4.582 1 94.44 284 LEU A C 1
ATOM 2125 O O . LEU A 1 284 ? -3.803 -1.836 -5.566 1 94.44 284 LEU A O 1
ATOM 2129 N N . ARG A 1 285 ? -4.148 -2.512 -3.479 1 94.94 285 ARG A N 1
ATOM 2130 C CA . ARG A 1 285 ? -5.344 -1.683 -3.359 1 94.94 285 ARG A CA 1
ATOM 2131 C C . ARG A 1 285 ? -5 -0.203 -3.494 1 94.94 285 ARG A C 1
ATOM 2133 O O . ARG A 1 285 ? -5.734 0.555 -4.129 1 94.94 285 ARG A O 1
ATOM 2140 N N . SER A 1 286 ? -3.92 0.195 -2.863 1 91 286 SER A N 1
ATOM 2141 C CA . SER A 1 286 ? -3.479 1.583 -2.953 1 91 286 SER A CA 1
ATOM 2142 C C . SER A 1 286 ? -3.199 1.982 -4.398 1 91 286 SER A C 1
ATOM 2144 O O . SER A 1 286 ? -3.635 3.043 -4.848 1 91 286 SER A O 1
ATOM 2146 N N . THR A 1 287 ? -2.539 1.121 -5.113 1 88.94 287 THR A N 1
ATOM 2147 C CA . THR A 1 287 ? -2.215 1.393 -6.508 1 88.94 287 THR A CA 1
ATOM 2148 C C . THR A 1 287 ? -3.482 1.477 -7.352 1 88.94 287 THR A C 1
ATOM 2150 O O . THR A 1 287 ? -3.631 2.387 -8.172 1 88.94 287 THR A O 1
ATOM 2153 N N . CYS A 1 288 ? -4.387 0.554 -7.102 1 89.88 288 CYS A N 1
ATOM 2154 C CA . CYS A 1 288 ? -5.656 0.576 -7.816 1 89.88 288 CYS A CA 1
ATOM 2155 C C . CYS A 1 288 ? -6.402 1.88 -7.562 1 89.88 288 CYS A C 1
ATOM 2157 O O . CYS A 1 288 ? -6.891 2.514 -8.5 1 89.88 288 CYS A O 1
ATOM 2159 N N . THR A 1 289 ? -6.465 2.287 -6.32 1 86.62 289 THR A N 1
ATOM 2160 C CA . THR A 1 289 ? -7.125 3.541 -5.973 1 86.62 289 THR A CA 1
ATOM 2161 C C . THR A 1 289 ? -6.449 4.719 -6.664 1 86.62 289 THR A C 1
ATOM 2163 O O . THR A 1 289 ? -7.117 5.59 -7.227 1 86.62 289 THR A O 1
ATOM 2166 N N . TYR A 1 290 ? -5.195 4.715 -6.68 1 83.81 290 TYR A N 1
ATOM 2167 C CA . TYR A 1 290 ? -4.414 5.805 -7.258 1 83.81 290 TYR A CA 1
ATOM 2168 C C . TYR A 1 290 ? -4.723 5.973 -8.742 1 83.81 290 TYR A C 1
ATOM 2170 O O . TYR A 1 290 ? -4.891 7.094 -9.219 1 83.81 290 TYR A O 1
ATOM 2178 N N . VAL A 1 291 ? -4.891 4.832 -9.406 1 82.75 291 VAL A N 1
ATOM 2179 C CA . VAL A 1 291 ? -5.086 4.922 -10.852 1 82.75 291 VAL A CA 1
ATOM 2180 C C . VAL A 1 291 ? -6.578 4.965 -11.164 1 82.75 291 VAL A C 1
ATOM 2182 O O . VAL A 1 291 ? -6.973 4.969 -12.336 1 82.75 291 VAL A O 1
ATOM 2185 N N . GLY A 1 292 ? -7.414 4.871 -10.148 1 82 292 GLY A N 1
ATOM 2186 C CA . GLY A 1 292 ? -8.852 4.957 -10.336 1 82 292 GLY A CA 1
ATOM 2187 C C . GLY A 1 292 ? -9.484 3.631 -10.727 1 82 292 GLY A C 1
ATOM 2188 O O . GLY A 1 292 ? -10.469 3.598 -11.469 1 82 292 GLY A O 1
ATOM 2189 N N . ALA A 1 293 ? -8.867 2.564 -10.297 1 86.5 293 ALA A N 1
ATOM 2190 C CA . ALA A 1 293 ? -9.398 1.229 -10.562 1 86.5 293 ALA A CA 1
ATOM 2191 C C . ALA A 1 293 ? -10.195 0.709 -9.367 1 86.5 293 ALA A C 1
ATOM 2193 O O . ALA A 1 293 ? -9.664 0.581 -8.266 1 86.5 293 ALA A O 1
ATOM 2194 N N . ALA A 1 294 ? -11.438 0.362 -9.57 1 91.38 294 ALA A N 1
ATOM 2195 C CA . ALA A 1 294 ? -12.273 -0.184 -8.508 1 91.38 294 ALA A CA 1
ATOM 2196 C C . ALA A 1 294 ? -12.062 -1.687 -8.359 1 91.38 294 ALA A C 1
ATOM 2198 O O . ALA A 1 294 ? -12.438 -2.275 -7.34 1 91.38 294 ALA A O 1
ATOM 2199 N N . LYS A 1 295 ? -11.523 -2.219 -9.391 1 95.44 295 LYS A N 1
ATOM 2200 C CA . LYS A 1 295 ? -11.234 -3.648 -9.422 1 95.44 295 LYS A CA 1
ATOM 2201 C C . LYS A 1 295 ? -9.828 -3.912 -9.969 1 95.44 295 LYS A C 1
ATOM 2203 O O . LYS A 1 295 ? -9.352 -3.188 -10.836 1 95.44 295 LYS A O 1
ATOM 2208 N N . LEU A 1 296 ? -9.25 -5.016 -9.5 1 95.19 296 LEU A N 1
ATOM 2209 C CA . LEU A 1 296 ? -7.926 -5.398 -9.969 1 95.19 296 LEU A CA 1
ATOM 2210 C C . LEU A 1 296 ? -7.922 -5.594 -11.484 1 95.19 296 LEU A C 1
ATOM 2212 O O . LEU A 1 296 ? -6.961 -5.219 -12.156 1 95.19 296 LEU A O 1
ATOM 2216 N N . LYS A 1 297 ? -9 -6.105 -12.008 1 93.38 297 LYS A N 1
ATOM 2217 C CA . LYS A 1 297 ? -9.109 -6.414 -13.43 1 93.38 297 LYS A CA 1
ATOM 2218 C C . LYS A 1 297 ? -8.961 -5.156 -14.273 1 93.38 297 LYS A C 1
ATOM 2220 O O . LYS A 1 297 ? -8.656 -5.234 -15.469 1 93.38 297 LYS A O 1
ATOM 2225 N N . GLU A 1 298 ? -9.109 -4 -13.688 1 91.38 298 GLU A N 1
ATOM 2226 C CA . GLU A 1 298 ? -9.078 -2.73 -14.414 1 91.38 298 GLU A CA 1
ATOM 2227 C C . GLU A 1 298 ? -7.664 -2.152 -14.453 1 91.38 298 GLU A C 1
ATOM 2229 O O . GLU A 1 298 ? -7.395 -1.207 -15.195 1 91.38 298 GLU A O 1
ATOM 2234 N N . LEU A 1 299 ? -6.82 -2.699 -13.688 1 89.31 299 LEU A N 1
ATOM 2235 C CA . LEU A 1 299 ? -5.512 -2.09 -13.5 1 89.31 299 LEU A CA 1
ATOM 2236 C C . LEU A 1 299 ? -4.738 -2.031 -14.812 1 89.31 299 LEU A C 1
ATOM 2238 O O . LEU A 1 299 ? -4.129 -1.011 -15.133 1 89.31 299 LEU A O 1
ATOM 2242 N N . SER A 1 300 ? -4.801 -3.107 -15.609 1 87.56 300 SER A N 1
ATOM 2243 C CA . SER A 1 300 ? -4.039 -3.158 -16.844 1 87.56 300 SER A CA 1
ATOM 2244 C C . SER A 1 300 ? -4.57 -2.15 -17.859 1 87.56 300 SER A C 1
ATOM 2246 O O . SER A 1 300 ? -3.818 -1.642 -18.703 1 87.56 300 SER A O 1
ATOM 2248 N N . ARG A 1 301 ? -5.766 -1.821 -17.812 1 82.75 301 ARG A N 1
ATOM 2249 C CA . ARG A 1 301 ? -6.375 -0.88 -18.75 1 82.75 301 ARG A CA 1
ATOM 2250 C C . ARG A 1 301 ? -6.07 0.561 -18.344 1 82.75 301 ARG A C 1
ATOM 2252 O O . ARG A 1 301 ? -6.109 1.463 -19.188 1 82.75 301 ARG A O 1
ATOM 2259 N N . ARG A 1 302 ? -5.848 0.719 -17.109 1 75.44 302 ARG A N 1
ATOM 2260 C CA . ARG A 1 302 ? -5.652 2.066 -16.578 1 75.44 302 ARG A CA 1
ATOM 2261 C C . ARG A 1 302 ? -4.172 2.4 -16.469 1 75.44 302 ARG A C 1
ATOM 2263 O O . ARG A 1 302 ? -3.805 3.564 -16.297 1 75.44 302 ARG A O 1
ATOM 2270 N N . ALA A 1 303 ? -3.453 1.39 -16.484 1 65.56 303 ALA A N 1
ATOM 2271 C CA . ALA A 1 303 ? -2.016 1.573 -16.312 1 65.56 303 ALA A CA 1
ATOM 2272 C C . ALA A 1 303 ? -1.394 2.254 -17.531 1 65.56 303 ALA A C 1
ATOM 2274 O O . ALA A 1 303 ? -1.693 1.895 -18.672 1 65.56 303 ALA A O 1
ATOM 2275 N N . THR A 1 304 ? -0.98 3.564 -17.312 1 54.94 304 THR A N 1
ATOM 2276 C CA . THR A 1 304 ? -0.11 4.18 -18.297 1 54.94 304 THR A CA 1
ATOM 2277 C C . THR A 1 304 ? 1.354 4.07 -17.891 1 54.94 304 THR A C 1
ATOM 2279 O O . THR A 1 304 ? 1.726 4.508 -16.797 1 54.94 304 THR A O 1
ATOM 2282 N N . PHE A 1 305 ? 1.952 2.994 -18.391 1 45.12 305 PHE A N 1
ATOM 2283 C CA . PHE A 1 305 ? 3.354 2.85 -18.016 1 45.12 305 PHE A CA 1
ATOM 2284 C C . PHE A 1 305 ? 4.203 3.938 -18.656 1 45.12 305 PHE A C 1
ATOM 2286 O O . PHE A 1 305 ? 4.051 4.223 -19.844 1 45.12 305 PHE A O 1
ATOM 2293 N N . ILE A 1 306 ? 4.465 4.984 -17.797 1 39.38 306 ILE A N 1
ATOM 2294 C CA . ILE A 1 306 ? 5.434 5.949 -18.312 1 39.38 306 ILE A CA 1
ATOM 2295 C C . ILE A 1 306 ? 6.758 5.242 -18.594 1 39.38 306 ILE A C 1
ATOM 2297 O O . ILE A 1 306 ? 7.312 4.566 -17.734 1 39.38 306 ILE A O 1
ATOM 2301 N N . ARG A 1 307 ? 6.906 4.918 -19.75 1 34.94 307 ARG A N 1
ATOM 2302 C CA . ARG A 1 307 ? 8.234 4.438 -20.125 1 34.94 307 ARG A CA 1
ATOM 2303 C C . ARG A 1 307 ? 9.32 5.367 -19.594 1 34.94 307 ARG A C 1
ATOM 2305 O O . ARG A 1 307 ? 9.305 6.566 -19.875 1 34.94 307 ARG A O 1
ATOM 2312 N N . VAL A 1 308 ? 9.742 5.145 -18.344 1 34.25 308 VAL A N 1
ATOM 2313 C CA . VAL A 1 308 ? 10.906 5.926 -17.953 1 34.25 308 VAL A CA 1
ATOM 2314 C C . VAL A 1 308 ? 12.07 5.637 -18.906 1 34.25 308 VAL A C 1
ATOM 2316 O O . VAL A 1 308 ? 12.43 4.477 -19.125 1 34.25 308 VAL A O 1
ATOM 2319 N N . THR A 1 309 ? 12.086 6.312 -19.969 1 28.25 309 THR A N 1
ATOM 2320 C CA . THR A 1 309 ? 13.312 6.227 -20.766 1 28.25 309 THR A CA 1
ATOM 2321 C C . THR A 1 309 ? 14.539 6.273 -19.859 1 28.25 309 THR A C 1
ATOM 2323 O O . THR A 1 309 ? 14.578 7.047 -18.906 1 28.25 309 THR A O 1
ATOM 2326 N N . GLN A 1 310 ? 15.148 5.195 -19.703 1 29.38 310 GLN A N 1
ATOM 2327 C CA . GLN A 1 310 ? 16.5 5.117 -19.141 1 29.38 310 GLN A CA 1
ATOM 2328 C C . GLN A 1 310 ? 17.312 6.363 -19.484 1 29.38 310 GLN A C 1
ATOM 2330 O O . GLN A 1 310 ? 17.484 6.691 -20.672 1 29.38 310 GLN A O 1
ATOM 2335 N N . GLN A 1 311 ? 17.156 7.414 -18.797 1 26.31 311 GLN A N 1
ATOM 2336 C CA . GLN A 1 311 ? 18.344 8.234 -19 1 26.31 311 GLN A CA 1
ATOM 2337 C C . GLN A 1 311 ? 19.625 7.43 -18.781 1 26.31 311 GLN A C 1
ATOM 2339 O O . GLN A 1 311 ? 19.75 6.703 -17.797 1 26.31 311 GLN A O 1
ATOM 2344 N N . HIS A 1 312 ? 20.234 7 -19.859 1 24.67 312 HIS A N 1
ATOM 2345 C CA . HIS A 1 312 ? 21.625 6.535 -19.938 1 24.67 312 HIS A CA 1
ATOM 2346 C C . HIS A 1 312 ? 22.516 7.309 -18.969 1 24.67 312 HIS A C 1
ATOM 2348 O O . HIS A 1 312 ? 22.734 8.508 -19.141 1 24.67 312 HIS A O 1
ATOM 2354 N N . SER A 1 313 ? 22.438 7.293 -17.719 1 25.45 313 SER A N 1
ATOM 2355 C CA . SER A 1 313 ? 23.672 7.715 -17.062 1 25.45 313 SER A CA 1
ATOM 2356 C C . SER A 1 313 ? 24.875 6.914 -17.562 1 25.45 313 SER A C 1
ATOM 2358 O O . SER A 1 313 ? 24.844 5.68 -17.562 1 25.45 313 SER A O 1
ATOM 2360 N N . GLN A 1 314 ? 25.594 7.449 -18.547 1 23.14 314 GLN A N 1
ATOM 2361 C CA . GLN A 1 314 ? 26.953 7.207 -19.016 1 23.14 314 GLN A CA 1
ATOM 2362 C C . GLN A 1 314 ? 27.906 7.07 -17.828 1 23.14 314 GLN A C 1
ATOM 2364 O O . GLN A 1 314 ? 29.125 7.133 -18.016 1 23.14 314 GLN A O 1
ATOM 2369 N N . VAL A 1 315 ? 27.625 7.043 -16.625 1 22.7 315 VAL A N 1
ATOM 2370 C CA . VAL A 1 315 ? 28.828 6.871 -15.805 1 22.7 315 VAL A CA 1
ATOM 2371 C C . VAL A 1 315 ? 29.453 5.508 -16.078 1 22.7 315 VAL A C 1
ATOM 2373 O O . VAL A 1 315 ? 30.672 5.371 -16.094 1 22.7 315 VAL A O 1
ATOM 2376 N N . PHE A 1 316 ? 28.688 4.246 -15.836 1 19.39 316 PHE A N 1
ATOM 2377 C CA . PHE A 1 316 ? 29.562 3.094 -15.984 1 19.39 316 PHE A CA 1
ATOM 2378 C C . PHE A 1 316 ? 29.703 2.693 -17.438 1 19.39 316 PHE A C 1
ATOM 2380 O O . PHE A 1 316 ? 28.969 1.819 -17.922 1 19.39 316 PHE A O 1
ATOM 2387 N N . SER A 1 317 ? 29.656 3.527 -18.422 1 17.23 317 SER A N 1
ATOM 2388 C CA . SER A 1 317 ? 30.469 2.84 -19.406 1 17.23 317 SER A CA 1
ATOM 2389 C C . SER A 1 317 ? 31.938 2.84 -19 1 17.23 317 SER A C 1
ATOM 2391 O O . SER A 1 317 ? 32.438 3.826 -18.453 1 17.23 317 SER A O 1
ATOM 2393 N N . MET B 1 1 ? 14.25 0.537 -2.303 1 79.06 1 MET B N 1
ATOM 2394 C CA . MET B 1 1 ? 13.406 1.053 -1.224 1 79.06 1 MET B CA 1
ATOM 2395 C C . MET B 1 1 ? 13.039 2.51 -1.475 1 79.06 1 MET B C 1
ATOM 2397 O O . MET B 1 1 ? 13.867 3.301 -1.924 1 79.06 1 MET B O 1
ATOM 2401 N N . VAL B 1 2 ? 11.773 2.881 -1.459 1 91.56 2 VAL B N 1
ATOM 2402 C CA . VAL B 1 2 ? 11.281 4.227 -1.738 1 91.56 2 VAL B CA 1
ATOM 2403 C C . VAL B 1 2 ? 11.531 5.129 -0.533 1 91.56 2 VAL B C 1
ATOM 2405 O O . VAL B 1 2 ? 11.227 4.762 0.603 1 91.56 2 VAL B O 1
ATOM 2408 N N . ASP B 1 3 ? 12.203 6.223 -0.743 1 96.94 3 ASP B N 1
ATOM 2409 C CA . ASP B 1 3 ? 12.43 7.219 0.3 1 96.94 3 ASP B CA 1
ATOM 2410 C C . ASP B 1 3 ? 11.227 8.148 0.446 1 96.94 3 ASP B C 1
ATOM 2412 O O . ASP B 1 3 ? 10.938 8.945 -0.451 1 96.94 3 ASP B O 1
ATOM 2416 N N . LEU B 1 4 ? 10.594 8.047 1.56 1 98 4 LEU B N 1
ATOM 2417 C CA . LEU B 1 4 ? 9.398 8.852 1.767 1 98 4 LEU B CA 1
ATOM 2418 C C . LEU B 1 4 ? 9.742 10.156 2.479 1 98 4 LEU B C 1
ATOM 2420 O O . LEU B 1 4 ? 8.898 11.047 2.598 1 98 4 LEU B O 1
ATOM 2424 N N . MET B 1 5 ? 10.984 10.32 2.908 1 98.38 5 MET B N 1
ATOM 2425 C CA . MET B 1 5 ? 11.406 11.531 3.613 1 98.38 5 MET B CA 1
ATOM 2426 C C . MET B 1 5 ? 11.453 12.727 2.666 1 98.38 5 MET B C 1
ATOM 2428 O O . MET B 1 5 ? 11.875 12.594 1.515 1 98.38 5 MET B O 1
ATOM 2432 N N . ARG B 1 6 ? 10.984 13.844 3.154 1 97.88 6 ARG B N 1
ATOM 2433 C CA . ARG B 1 6 ? 11.07 15.117 2.445 1 97.88 6 ARG B CA 1
ATOM 2434 C C . ARG B 1 6 ? 11.727 16.188 3.318 1 97.88 6 ARG B C 1
ATOM 2436 O O . ARG B 1 6 ? 11.664 16.109 4.547 1 97.88 6 ARG B O 1
ATOM 2443 N N . THR B 1 7 ? 12.375 17.094 2.701 1 98.31 7 THR B N 1
ATOM 2444 C CA . THR B 1 7 ? 12.914 18.281 3.363 1 98.31 7 THR B CA 1
ATOM 2445 C C . THR B 1 7 ? 12.336 19.547 2.74 1 98.31 7 THR B C 1
ATOM 2447 O O . THR B 1 7 ? 12.336 19.703 1.518 1 98.31 7 THR B O 1
ATOM 2450 N N . PHE B 1 8 ? 11.828 20.375 3.574 1 98.25 8 PHE B N 1
ATOM 2451 C CA . PHE B 1 8 ? 11.25 21.641 3.141 1 98.25 8 PHE B CA 1
ATOM 2452 C C . PHE B 1 8 ? 11.93 22.812 3.832 1 98.25 8 PHE B C 1
ATOM 2454 O O . PHE B 1 8 ? 12.273 22.734 5.016 1 98.25 8 PHE B O 1
ATOM 2461 N N . VAL B 1 9 ? 12.141 23.859 3.07 1 98.5 9 VAL B N 1
ATOM 2462 C CA . VAL B 1 9 ? 12.508 25.156 3.615 1 98.5 9 VAL B CA 1
ATOM 2463 C C . VAL B 1 9 ? 11.336 26.125 3.467 1 98.5 9 VAL B C 1
ATOM 2465 O O . VAL B 1 9 ? 10.797 26.297 2.369 1 98.5 9 VAL B O 1
ATOM 2468 N N . PHE B 1 10 ? 10.992 26.766 4.516 1 98.75 10 PHE B N 1
ATOM 2469 C CA . PHE B 1 10 ? 9.766 27.562 4.516 1 98.75 10 PHE B CA 1
ATOM 2470 C C . PHE B 1 10 ? 10.078 29.031 4.238 1 98.75 10 PHE B C 1
ATOM 2472 O O . PHE B 1 10 ? 11.062 29.562 4.742 1 98.75 10 PHE B O 1
ATOM 2479 N N . ARG B 1 11 ? 9.25 29.594 3.449 1 98.44 11 ARG B N 1
ATOM 2480 C CA . ARG B 1 11 ? 9.453 30.922 2.889 1 98.44 11 ARG B CA 1
ATOM 2481 C C . ARG B 1 11 ? 9.562 31.969 3.99 1 98.44 11 ARG B C 1
ATOM 2483 O O . ARG B 1 11 ? 10.516 32.75 4.02 1 98.44 11 ARG B O 1
ATOM 2490 N N . ASN B 1 12 ? 8.664 31.953 4.906 1 98.75 12 ASN B N 1
ATOM 2491 C CA . ASN B 1 12 ? 8.523 33.062 5.844 1 98.75 12 ASN B CA 1
ATOM 2492 C C . ASN B 1 12 ? 9.297 32.812 7.133 1 98.75 12 ASN B C 1
ATOM 2494 O O . ASN B 1 12 ? 10.055 33.656 7.586 1 98.75 12 ASN B O 1
ATOM 2498 N N . SER B 1 13 ? 9.164 31.625 7.637 1 98.69 13 SER B N 1
ATOM 2499 C CA . SER B 1 13 ? 9.828 31.312 8.898 1 98.69 13 SER B CA 1
ATOM 2500 C C . SER B 1 13 ? 11.305 31.016 8.695 1 98.69 13 SER B C 1
ATOM 2502 O O . SER B 1 13 ? 12.086 31.047 9.641 1 98.69 13 SER B O 1
ATOM 2504 N N . LYS B 1 14 ? 11.695 30.656 7.5 1 98.31 14 LYS B N 1
ATOM 2505 C CA . LYS B 1 14 ? 13.047 30.25 7.121 1 98.31 14 LYS B CA 1
ATOM 2506 C C . LYS B 1 14 ? 13.453 28.953 7.82 1 98.31 14 LYS B C 1
ATOM 2508 O O . LYS B 1 14 ? 14.602 28.531 7.727 1 98.31 14 LYS B O 1
ATOM 2513 N N . GLN B 1 15 ? 12.539 28.281 8.469 1 98.38 15 GLN B N 1
ATOM 2514 C CA . GLN B 1 15 ? 12.805 27 9.109 1 98.38 15 GLN B CA 1
ATOM 2515 C C . GLN B 1 15 ? 12.891 25.875 8.078 1 98.38 15 GLN B C 1
ATOM 2517 O O . GLN B 1 15 ? 12.406 26.031 6.957 1 98.38 15 GLN B O 1
ATOM 2522 N N . THR B 1 16 ? 13.586 24.844 8.516 1 98.31 16 THR B N 1
ATOM 2523 C CA . THR B 1 16 ? 13.68 23.625 7.711 1 98.31 16 THR B CA 1
ATOM 2524 C C . THR B 1 16 ? 12.938 22.484 8.375 1 98.31 16 THR B C 1
ATOM 2526 O O . THR B 1 16 ? 13.023 22.297 9.594 1 98.31 16 THR B O 1
ATOM 2529 N N . TYR B 1 17 ? 12.172 21.797 7.617 1 97.81 17 TYR B N 1
ATOM 2530 C CA . TYR B 1 17 ? 11.492 20.578 8.062 1 97.81 17 TYR B CA 1
ATOM 2531 C C . TYR B 1 17 ? 12.031 19.359 7.332 1 97.81 17 TYR B C 1
ATOM 2533 O O . TYR B 1 17 ? 12.219 19.391 6.113 1 97.81 17 TYR B O 1
ATOM 2541 N N . THR B 1 18 ? 12.367 18.328 8.062 1 98.38 18 THR B N 1
ATOM 2542 C CA . THR B 1 18 ? 12.688 17.016 7.48 1 98.38 18 THR B CA 1
ATOM 2543 C C . THR B 1 18 ? 11.852 15.922 8.117 1 98.38 18 THR B C 1
ATOM 2545 O O . THR B 1 18 ? 11.875 15.742 9.336 1 98.38 18 THR B O 1
ATOM 2548 N N . GLY B 1 19 ? 11.117 15.164 7.355 1 98.56 19 GLY B N 1
ATOM 2549 C CA . GLY B 1 19 ? 10.242 14.094 7.816 1 98.56 19 GLY B CA 1
ATOM 2550 C C . GLY B 1 19 ? 9.328 13.562 6.73 1 98.56 19 GLY B C 1
ATOM 2551 O O . GLY B 1 19 ? 9.477 13.906 5.555 1 98.56 19 GLY B O 1
ATOM 2552 N N . ILE B 1 20 ? 8.461 12.633 7.074 1 98.75 20 ILE B N 1
ATOM 2553 C CA . ILE B 1 20 ? 7.402 12.164 6.184 1 98.75 20 ILE B CA 1
ATOM 2554 C C . ILE B 1 20 ? 6.191 13.086 6.289 1 98.75 20 ILE B C 1
ATOM 2556 O O . ILE B 1 20 ? 5.609 13.234 7.367 1 98.75 20 ILE B O 1
ATOM 2560 N N . PRO B 1 21 ? 5.789 13.742 5.223 1 98.69 21 PRO B N 1
ATOM 2561 C CA . PRO B 1 21 ? 4.852 14.859 5.289 1 98.69 21 PRO B CA 1
ATOM 2562 C C . PRO B 1 21 ? 3.396 14.406 5.398 1 98.69 21 PRO B C 1
ATOM 2564 O O . PRO B 1 21 ? 2.533 14.914 4.676 1 98.69 21 PRO B O 1
ATOM 2567 N N . ILE B 1 22 ? 3.156 13.547 6.273 1 98.75 22 ILE B N 1
ATOM 2568 C CA . ILE B 1 22 ? 1.813 13.141 6.668 1 98.75 22 ILE B CA 1
ATOM 2569 C C . ILE B 1 22 ? 1.505 13.664 8.07 1 98.75 22 ILE B C 1
ATOM 2571 O O . ILE B 1 22 ? 2.326 13.547 8.977 1 98.75 22 ILE B O 1
ATOM 2575 N N . MET B 1 23 ? 0.311 14.266 8.164 1 98.56 23 MET B N 1
ATOM 2576 C CA . MET B 1 23 ? -0.029 14.953 9.406 1 98.56 23 MET B CA 1
ATOM 2577 C C . MET B 1 23 ? -1.355 14.445 9.961 1 98.56 23 MET B C 1
ATOM 2579 O O . MET B 1 23 ? -2.293 14.188 9.203 1 98.56 23 MET B O 1
ATOM 2583 N N . VAL B 1 24 ? -1.357 14.359 11.297 1 98.44 24 VAL B N 1
ATOM 2584 C CA . VAL B 1 24 ? -2.621 14.133 11.992 1 98.44 24 VAL B CA 1
ATOM 2585 C C . VAL B 1 24 ? -3.375 15.453 12.141 1 98.44 24 VAL B C 1
ATOM 2587 O O . VAL B 1 24 ? -2.785 16.484 12.492 1 98.44 24 VAL B O 1
ATOM 2590 N N . ALA B 1 25 ? -4.676 15.383 11.859 1 96.75 25 ALA B N 1
ATOM 2591 C CA . ALA B 1 25 ? -5.512 16.578 11.906 1 96.75 25 ALA B CA 1
ATOM 2592 C C . ALA B 1 25 ? -5.727 17.047 13.336 1 96.75 25 ALA B C 1
ATOM 2594 O O . ALA B 1 25 ? -5.793 16.234 14.266 1 96.75 25 ALA B O 1
ATOM 2595 N N . ASN B 1 26 ? -5.895 18.344 13.5 1 96.06 26 ASN B N 1
ATOM 2596 C CA . ASN B 1 26 ? -6.055 18.953 14.82 1 96.06 26 ASN B CA 1
ATOM 2597 C C . ASN B 1 26 ? -7.488 18.812 15.328 1 96.06 26 ASN B C 1
AT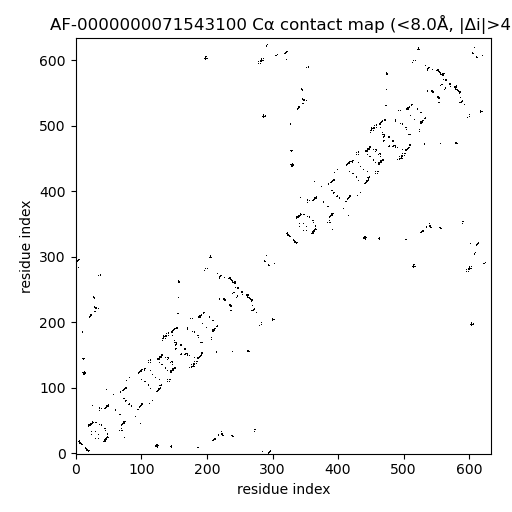OM 2599 O O . ASN B 1 26 ? -8.055 19.766 15.852 1 96.06 26 ASN B O 1
ATOM 2603 N N . MET B 1 27 ? -8.008 17.609 15.016 1 90.81 27 MET B N 1
ATOM 2604 C CA . MET B 1 27 ? -9.312 17.281 15.586 1 90.81 27 MET B CA 1
ATOM 2605 C C . MET B 1 27 ? -9.195 16.953 17.062 1 90.81 27 MET B C 1
ATOM 2607 O O . MET B 1 27 ? -8.227 16.312 17.5 1 90.81 27 MET B O 1
ATOM 2611 N N . ASP B 1 28 ? -10.258 17.297 17.797 1 88.69 28 ASP B N 1
ATOM 2612 C CA . ASP B 1 28 ? -10.25 17.203 19.25 1 88.69 28 ASP B CA 1
ATOM 2613 C C . ASP B 1 28 ? -9.883 15.781 19.688 1 88.69 28 ASP B C 1
ATOM 2615 O O . ASP B 1 28 ? -9.125 15.602 20.656 1 88.69 28 ASP B O 1
ATOM 2619 N N . THR B 1 29 ? -10.359 14.852 19.031 1 91.12 29 THR B N 1
ATOM 2620 C CA . THR B 1 29 ? -10.195 13.477 19.484 1 91.12 29 THR B CA 1
ATOM 2621 C C . THR B 1 29 ? -9 12.812 18.812 1 91.12 29 THR B C 1
ATOM 2623 O O . THR B 1 29 ? -8.555 11.742 19.234 1 91.12 29 THR B O 1
ATOM 2626 N N . VAL B 1 30 ? -8.398 13.406 17.859 1 95.25 30 VAL B N 1
ATOM 2627 C CA . VAL B 1 30 ? -7.379 12.727 17.062 1 95.25 30 VAL B CA 1
ATOM 2628 C C . VAL B 1 30 ? -6.027 13.414 17.266 1 95.25 30 VAL B C 1
ATOM 2630 O O . VAL B 1 30 ? -5.008 12.75 17.453 1 95.25 30 VAL B O 1
ATOM 2633 N N . GLY B 1 31 ? -6.008 14.75 17.234 1 97.25 31 GLY B N 1
ATOM 2634 C CA . GLY B 1 31 ? -4.777 15.5 17.406 1 97.25 31 GLY B CA 1
ATOM 2635 C C . GLY B 1 31 ? -4.281 15.508 18.844 1 97.25 31 GLY B C 1
ATOM 2636 O O . GLY B 1 31 ? -4.141 16.578 19.453 1 97.25 31 GLY B O 1
ATOM 2637 N N . THR B 1 32 ? -3.963 14.336 19.391 1 98.12 32 THR B N 1
ATOM 2638 C CA . THR B 1 32 ? -3.611 14.188 20.797 1 98.12 32 THR B CA 1
ATOM 2639 C C . THR B 1 32 ? -2.102 14.047 20.969 1 98.12 32 THR B C 1
ATOM 2641 O O . THR B 1 32 ? -1.387 13.773 20 1 98.12 32 THR B O 1
ATOM 2644 N N . PHE B 1 33 ? -1.687 14.258 22.219 1 98.69 33 PHE B N 1
ATOM 2645 C CA . PHE B 1 33 ? -0.284 14.031 22.547 1 98.69 33 PHE B CA 1
ATOM 2646 C C . PHE B 1 33 ? 0.091 12.562 22.359 1 98.69 33 PHE B C 1
ATOM 2648 O O . PHE B 1 33 ? 1.215 12.258 21.969 1 98.69 33 PHE B O 1
ATOM 2655 N N . GLU B 1 34 ? -0.845 11.664 22.641 1 98.38 34 GLU B N 1
ATOM 2656 C CA . GLU B 1 34 ? -0.624 10.234 22.438 1 98.38 34 GLU B CA 1
ATOM 2657 C C . GLU B 1 34 ? -0.35 9.93 20.969 1 98.38 34 GLU B C 1
ATOM 2659 O O . GLU B 1 34 ? 0.547 9.148 20.641 1 98.38 34 GLU B O 1
ATOM 2664 N N . MET B 1 35 ? -1.062 10.57 20.141 1 98.69 35 MET B N 1
ATOM 2665 C CA . MET B 1 35 ? -0.854 10.422 18.703 1 98.69 35 MET B CA 1
ATOM 2666 C C . MET B 1 35 ? 0.509 10.961 18.297 1 98.69 35 MET B C 1
ATOM 2668 O O . MET B 1 35 ? 1.222 10.336 17.5 1 98.69 35 MET B O 1
ATOM 2672 N N . ALA B 1 36 ? 0.834 12.102 18.875 1 98.88 36 ALA B N 1
ATOM 2673 C CA . ALA B 1 36 ? 2.1 12.75 18.531 1 98.88 36 ALA B CA 1
ATOM 2674 C C . ALA B 1 36 ? 3.283 11.844 18.859 1 98.88 36 ALA B C 1
ATOM 2676 O O . ALA B 1 36 ? 4.25 11.773 18.094 1 98.88 36 ALA B O 1
ATOM 2677 N N . LYS B 1 37 ? 3.205 11.148 19.922 1 98.75 37 LYS B N 1
ATOM 2678 C CA . LYS B 1 37 ? 4.27 10.227 20.312 1 98.75 37 LYS B CA 1
ATOM 2679 C C . LYS B 1 37 ? 4.477 9.141 19.266 1 98.75 37 LYS B C 1
ATOM 2681 O O . LYS B 1 37 ? 5.613 8.836 18.891 1 98.75 37 LYS B O 1
ATOM 2686 N N . GLU B 1 38 ? 3.371 8.602 18.812 1 98.69 38 GLU B N 1
ATOM 2687 C CA . GLU B 1 38 ? 3.465 7.531 17.828 1 98.69 38 GLU B CA 1
ATOM 2688 C C . GLU B 1 38 ? 3.932 8.062 16.484 1 98.69 38 GLU B C 1
ATOM 2690 O O . GLU B 1 38 ? 4.773 7.445 15.82 1 98.69 38 GLU B O 1
ATOM 2695 N N . MET B 1 39 ? 3.418 9.211 16.094 1 98.81 39 MET B N 1
ATOM 2696 C CA . MET B 1 39 ? 3.77 9.805 14.812 1 98.81 39 MET B CA 1
ATOM 2697 C C . MET B 1 39 ? 5.254 10.156 14.758 1 98.81 39 MET B C 1
ATOM 2699 O O . MET B 1 39 ? 5.898 9.992 13.727 1 98.81 39 MET B O 1
ATOM 2703 N N . THR B 1 40 ? 5.781 10.594 15.852 1 98.81 40 THR B N 1
ATOM 2704 C CA . THR B 1 40 ? 7.176 11.023 15.922 1 98.81 40 THR B CA 1
ATOM 2705 C C . THR B 1 40 ? 8.109 9.852 15.617 1 98.81 40 THR B C 1
ATOM 2707 O O . THR B 1 40 ? 9.156 10.031 14.984 1 98.81 40 THR B O 1
ATOM 2710 N N . LYS B 1 41 ? 7.715 8.656 16.016 1 98.38 41 LYS B N 1
ATOM 2711 C CA . LYS B 1 41 ? 8.523 7.469 15.766 1 98.38 41 LYS B CA 1
ATOM 2712 C C . LYS B 1 41 ? 8.734 7.25 14.266 1 98.38 41 LYS B C 1
ATOM 2714 O O . LYS B 1 41 ? 9.711 6.609 13.859 1 98.38 41 LYS B O 1
ATOM 2719 N N . HIS B 1 42 ? 7.902 7.766 13.469 1 98 42 HIS B N 1
ATOM 2720 C CA . HIS B 1 42 ? 7.965 7.59 12.023 1 98 42 HIS B CA 1
ATOM 2721 C C . HIS B 1 42 ? 8.305 8.898 11.32 1 98 42 HIS B C 1
ATOM 2723 O O . HIS B 1 42 ? 8.078 9.039 10.117 1 98 42 HIS B O 1
ATOM 2729 N N . ALA B 1 43 ? 8.734 9.898 12.094 1 98.5 43 ALA B N 1
ATOM 2730 C CA . ALA B 1 43 ? 9.055 11.219 11.57 1 98.5 43 ALA B CA 1
ATOM 2731 C C . ALA B 1 43 ? 7.844 11.859 10.898 1 98.5 43 ALA B C 1
ATOM 2733 O O . ALA B 1 43 ? 7.98 12.555 9.891 1 98.5 43 ALA B O 1
ATOM 2734 N N . MET B 1 44 ? 6.672 11.539 11.422 1 98.75 44 MET B N 1
ATOM 2735 C CA . MET B 1 44 ? 5.43 12.141 10.953 1 98.75 44 MET B CA 1
ATOM 2736 C C . MET B 1 44 ? 4.996 13.281 11.875 1 98.75 44 MET B C 1
ATOM 2738 O O . MET B 1 44 ? 5.66 13.555 12.875 1 98.75 44 MET B O 1
ATOM 2742 N N . PHE B 1 45 ? 3.961 13.961 11.523 1 98.81 45 PHE B N 1
ATOM 2743 C CA . PHE B 1 45 ? 3.643 15.242 12.141 1 98.81 45 PHE B CA 1
ATOM 2744 C C . PHE B 1 45 ? 2.246 15.219 12.75 1 98.81 45 PHE B C 1
ATOM 2746 O O . PHE B 1 45 ? 1.372 14.484 12.281 1 98.81 45 PHE B O 1
ATOM 2753 N N . THR B 1 46 ? 2.037 15.938 13.828 1 98.88 46 THR B N 1
ATOM 2754 C CA . THR B 1 46 ? 0.721 16.047 14.453 1 98.88 46 THR B CA 1
ATOM 2755 C C . THR B 1 46 ? 0.368 17.516 14.711 1 98.88 46 THR B C 1
ATOM 2757 O O . THR B 1 46 ? 1.113 18.219 15.383 1 98.88 46 THR B O 1
ATOM 2760 N N . ALA B 1 47 ? -0.719 17.969 14.141 1 98.75 47 ALA B N 1
ATOM 2761 C CA . ALA B 1 47 ? -1.319 19.219 14.625 1 98.75 47 ALA B CA 1
ATOM 2762 C C . ALA B 1 47 ? -2.146 18.969 15.883 1 98.75 47 ALA B C 1
ATOM 2764 O O . ALA B 1 47 ? -3.24 18.406 15.812 1 98.75 47 ALA B O 1
ATOM 2765 N N . ILE B 1 48 ? -1.631 19.438 16.984 1 98.56 48 ILE B N 1
ATOM 2766 C CA . ILE B 1 48 ? -2.289 19.203 18.266 1 98.56 48 ILE B CA 1
ATOM 2767 C C . ILE B 1 48 ? -3.543 20.062 18.375 1 98.56 48 ILE B C 1
ATOM 2769 O O . ILE B 1 48 ? -3.52 21.25 18.031 1 98.56 48 ILE B O 1
ATOM 2773 N N . HIS B 1 49 ? -4.602 19.484 18.844 1 95.38 49 HIS B N 1
ATOM 2774 C CA . HIS B 1 49 ? -5.828 20.266 18.984 1 95.38 49 HIS B CA 1
ATOM 2775 C C . HIS B 1 49 ? -5.656 21.406 19.984 1 95.38 49 HIS B C 1
ATOM 2777 O O . HIS B 1 49 ? -4.684 21.422 20.75 1 95.38 49 HIS B O 1
ATOM 2783 N N . LYS B 1 50 ? -6.586 22.328 20.062 1 94.38 50 LYS B N 1
ATOM 2784 C CA . LYS B 1 50 ? -6.355 23.609 20.719 1 94.38 50 LYS B CA 1
ATOM 2785 C C . LYS B 1 50 ? -6.875 23.562 22.156 1 94.38 50 LYS B C 1
ATOM 2787 O O . LYS B 1 50 ? -6.957 24.609 22.812 1 94.38 50 LYS B O 1
ATOM 2792 N N . HIS B 1 51 ? -7.125 22.375 22.734 1 91.94 51 HIS B N 1
ATOM 2793 C CA . HIS B 1 51 ? -7.867 22.344 23.984 1 91.94 51 HIS B CA 1
ATOM 2794 C C . HIS B 1 51 ? -6.969 21.938 25.141 1 91.94 51 HIS B C 1
ATOM 2796 O O . HIS B 1 51 ? -7.391 21.969 26.312 1 91.94 51 HIS B O 1
ATOM 2802 N N . TYR B 1 52 ? -5.777 21.547 24.906 1 96.19 52 TYR B N 1
ATOM 2803 C CA . TYR B 1 52 ? -4.855 21.25 26 1 96.19 52 TYR B CA 1
ATOM 2804 C C . TYR B 1 52 ? -4.449 22.531 26.719 1 96.19 52 TYR B C 1
ATOM 2806 O O . TYR B 1 52 ? -4.223 23.562 26.094 1 96.19 52 TYR B O 1
ATOM 2814 N N . SER B 1 53 ? -4.359 22.438 28 1 96.31 53 SER B N 1
ATOM 2815 C CA . SER B 1 53 ? -3.916 23.562 28.828 1 96.31 53 SER B CA 1
ATOM 2816 C C . SER B 1 53 ? -2.41 23.766 28.703 1 96.31 53 SER B C 1
ATOM 2818 O O . SER B 1 53 ? -1.692 22.891 28.219 1 96.31 53 SER B O 1
ATOM 2820 N N . LEU B 1 54 ? -2.035 24.953 29.141 1 98.19 54 LEU B N 1
ATOM 2821 C CA . LEU B 1 54 ? -0.606 25.25 29.188 1 98.19 54 LEU B CA 1
ATOM 2822 C C . LEU B 1 54 ? 0.133 24.219 30.031 1 98.19 54 LEU B C 1
ATOM 2824 O O . LEU B 1 54 ? 1.222 23.781 29.672 1 98.19 54 LEU B O 1
ATOM 2828 N N . GLU B 1 55 ? -0.449 23.828 31.156 1 98.31 55 GLU B N 1
ATOM 2829 C CA . GLU B 1 55 ? 0.181 22.844 32.031 1 98.31 55 GLU B CA 1
ATOM 2830 C C . GLU B 1 55 ? 0.35 21.5 31.359 1 98.31 55 GLU B C 1
ATOM 2832 O O . GLU B 1 55 ? 1.381 20.844 31.516 1 98.31 55 GLU B O 1
ATOM 2837 N N . GLU B 1 56 ? -0.61 21.141 30.609 1 98.31 56 GLU B N 1
ATOM 2838 C CA . GLU B 1 56 ? -0.524 19.891 29.875 1 98.31 56 GLU B CA 1
ATOM 2839 C C . GLU B 1 56 ? 0.567 19.953 28.797 1 98.31 56 GLU B C 1
ATOM 2841 O O . GLU B 1 56 ? 1.312 18.984 28.609 1 98.31 56 GLU B O 1
ATOM 2846 N N . TRP B 1 57 ? 0.654 21.078 28.141 1 98.75 57 TRP B N 1
ATOM 2847 C CA . TRP B 1 57 ? 1.707 21.281 27.141 1 98.75 57 TRP B CA 1
ATOM 2848 C C . TRP B 1 57 ? 3.086 21.203 27.797 1 98.75 57 TRP B C 1
ATOM 2850 O O . TRP B 1 57 ? 3.994 20.562 27.266 1 98.75 57 TRP B O 1
ATOM 2860 N N . LYS B 1 58 ? 3.213 21.844 28.938 1 98.56 58 LYS B N 1
ATOM 2861 C CA . LYS B 1 58 ? 4.492 21.828 29.641 1 98.56 58 LYS B CA 1
ATOM 2862 C C . LYS B 1 58 ? 4.891 20.406 30.031 1 98.56 58 LYS B C 1
ATOM 2864 O O . LYS B 1 58 ? 6.051 20.016 29.875 1 98.56 58 LYS B O 1
ATOM 2869 N N . LEU B 1 59 ? 3.965 19.672 30.516 1 98.62 59 LEU B N 1
ATOM 2870 C CA . LEU B 1 59 ? 4.223 18.281 30.891 1 98.62 59 LEU B CA 1
ATOM 2871 C C . LEU B 1 59 ? 4.637 17.453 29.672 1 98.62 59 LEU B C 1
ATOM 2873 O O . LEU B 1 59 ? 5.594 16.688 29.734 1 98.62 59 LEU B O 1
ATOM 2877 N N . PHE B 1 60 ? 3.924 17.641 28.641 1 98.69 60 PHE B N 1
ATOM 2878 C CA . PHE B 1 60 ? 4.23 16.922 27.406 1 98.69 60 PHE B CA 1
ATOM 2879 C C . PHE B 1 60 ? 5.629 17.266 26.906 1 98.69 60 PHE B C 1
ATOM 2881 O O . PHE B 1 60 ? 6.41 16.375 26.562 1 98.69 60 PHE B O 1
ATOM 2888 N N . ALA B 1 61 ? 5.918 18.547 26.875 1 98.69 61 ALA B N 1
ATOM 2889 C CA . ALA B 1 61 ? 7.207 19.031 26.391 1 98.69 61 ALA B CA 1
ATOM 2890 C C . ALA B 1 61 ? 8.352 18.484 27.234 1 98.69 61 ALA B C 1
ATOM 2892 O O . ALA B 1 61 ? 9.414 18.141 26.703 1 98.69 61 ALA B O 1
ATOM 2893 N N . ALA B 1 62 ? 8.125 18.375 28.484 1 98.38 62 ALA B N 1
ATOM 2894 C CA . ALA B 1 62 ? 9.148 17.875 29.406 1 98.38 62 ALA B CA 1
ATOM 2895 C C . ALA B 1 62 ? 9.336 16.375 29.25 1 98.38 62 ALA B C 1
ATOM 2897 O O . ALA B 1 62 ? 10.461 15.867 29.297 1 98.38 62 ALA B O 1
ATOM 2898 N N . SER B 1 63 ? 8.305 15.688 29.047 1 98.5 63 SER B N 1
ATOM 2899 C CA . SER B 1 63 ? 8.328 14.234 29 1 98.5 63 SER B CA 1
ATOM 2900 C C . SER B 1 63 ? 8.758 13.719 27.641 1 98.5 63 SER B C 1
ATOM 2902 O O . SER B 1 63 ? 9.344 12.641 27.531 1 98.5 63 SER B O 1
ATOM 2904 N N . HIS B 1 64 ? 8.414 14.492 26.609 1 98.44 64 HIS B N 1
ATOM 2905 C CA . HIS B 1 64 ? 8.672 14.031 25.25 1 98.44 64 HIS B CA 1
ATOM 2906 C C . HIS B 1 64 ? 9.258 15.148 24.391 1 98.44 64 HIS B C 1
ATOM 2908 O O . HIS B 1 64 ? 8.688 15.5 23.359 1 98.44 64 HIS B O 1
ATOM 2914 N N . PRO B 1 65 ? 10.414 15.641 24.719 1 98.31 65 PRO B N 1
ATOM 2915 C CA . PRO B 1 65 ? 11.016 16.734 23.953 1 98.31 65 PRO B CA 1
ATOM 2916 C C . PRO B 1 65 ? 11.297 16.359 22.5 1 98.31 65 PRO B C 1
ATOM 2918 O O . PRO B 1 65 ? 11.297 17.234 21.625 1 98.31 65 PRO B O 1
ATOM 2921 N N . GLU B 1 66 ? 11.461 15.023 22.203 1 97.75 66 GLU B N 1
ATOM 2922 C CA . GLU B 1 66 ? 11.742 14.562 20.844 1 97.75 66 GLU B CA 1
ATOM 2923 C C . GLU B 1 66 ? 10.547 14.805 19.922 1 97.75 66 GLU B C 1
ATOM 2925 O O . GLU B 1 66 ? 10.695 14.805 18.703 1 97.75 66 GLU B O 1
ATOM 2930 N N . CYS B 1 67 ? 9.391 15.055 20.484 1 98.56 67 CYS B N 1
ATOM 2931 C CA . CYS B 1 67 ? 8.172 15.211 19.703 1 98.56 67 CYS B CA 1
ATOM 2932 C C . CYS B 1 67 ? 8.008 16.656 19.25 1 98.56 67 CYS B C 1
ATOM 2934 O O . CYS B 1 67 ? 7.227 16.938 18.328 1 98.56 67 CYS B O 1
ATOM 2936 N N . LEU B 1 68 ? 8.688 17.562 19.844 1 98.69 68 LEU B N 1
ATOM 2937 C CA . LEU B 1 68 ? 8.352 18.969 19.734 1 98.69 68 LEU B CA 1
ATOM 2938 C C . LEU B 1 68 ? 8.656 19.484 18.328 1 98.69 68 LEU B C 1
ATOM 2940 O O . LEU B 1 68 ? 8.047 20.453 17.875 1 98.69 68 LEU B O 1
ATOM 2944 N N . GLU B 1 69 ? 9.562 18.812 17.578 1 97.56 69 GLU B N 1
ATOM 2945 C CA . GLU B 1 69 ? 9.852 19.219 16.188 1 97.56 69 GLU B CA 1
ATOM 2946 C C . GLU B 1 69 ? 8.797 18.672 15.234 1 97.56 69 GLU B C 1
ATOM 2948 O O . GLU B 1 69 ? 8.789 19.016 14.047 1 97.56 69 GLU B O 1
ATOM 2953 N N . HIS B 1 70 ? 7.875 17.828 15.773 1 98.5 70 HIS B N 1
ATOM 2954 C CA . HIS B 1 70 ? 6.887 17.156 14.938 1 98.5 70 HIS B CA 1
ATOM 2955 C C . HIS B 1 70 ? 5.469 17.531 15.352 1 98.5 70 HIS B C 1
ATOM 2957 O O . HIS B 1 70 ? 4.52 16.797 15.07 1 98.5 70 HIS B O 1
ATOM 2963 N N . VAL B 1 71 ? 5.309 18.656 16.078 1 98.88 71 VAL B N 1
ATOM 2964 C CA . VAL B 1 71 ? 3.961 19.031 16.484 1 98.88 71 VAL B CA 1
ATOM 2965 C C . VAL B 1 71 ? 3.736 20.516 16.203 1 98.88 71 VAL B C 1
ATOM 2967 O O . VAL B 1 71 ? 4.691 21.297 16.141 1 98.88 71 VAL B O 1
ATOM 2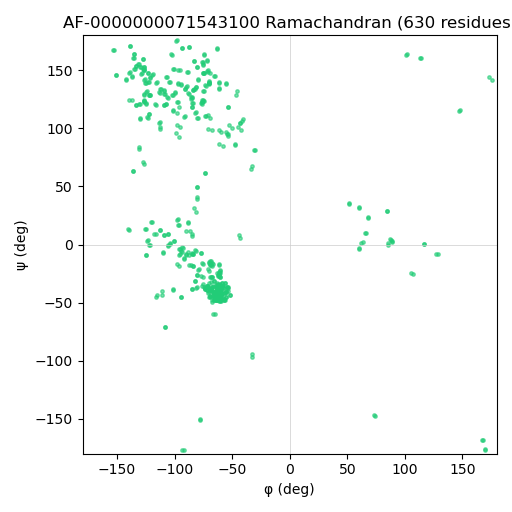970 N N . ALA B 1 72 ? 2.523 20.844 16.016 1 98.88 72 ALA B N 1
ATOM 2971 C CA . ALA B 1 72 ? 2.088 22.234 15.906 1 98.88 72 ALA B CA 1
ATOM 2972 C C . ALA B 1 72 ? 1.047 22.562 16.969 1 98.88 72 ALA B C 1
ATOM 2974 O O . ALA B 1 72 ? 0.215 21.719 17.312 1 98.88 72 ALA B O 1
ATOM 2975 N N . VAL B 1 73 ? 1.135 23.766 17.469 1 98.75 73 VAL B N 1
ATOM 2976 C CA . VAL B 1 73 ? 0.082 24.297 18.328 1 98.75 73 VAL B CA 1
ATOM 2977 C C . VAL B 1 73 ? -1.043 24.875 17.484 1 98.75 73 VAL B C 1
ATOM 2979 O O . VAL B 1 73 ? -0.81 25.766 16.656 1 98.75 73 VAL B O 1
ATOM 2982 N N . SER B 1 74 ? -2.232 24.344 17.688 1 98.31 74 SER B N 1
ATOM 2983 C CA . SER B 1 74 ? -3.373 24.844 16.922 1 98.31 74 SER B CA 1
ATOM 2984 C C . SER B 1 74 ? -4.051 26 17.641 1 98.31 74 SER B C 1
ATOM 2986 O O . SER B 1 74 ? -4.074 26.062 18.875 1 98.31 74 SER B O 1
ATOM 2988 N N . SER B 1 75 ? -4.594 26.891 16.812 1 96.81 75 SER B N 1
ATOM 2989 C CA . SER B 1 75 ? -5.258 28.078 17.328 1 96.81 75 SER B CA 1
ATOM 2990 C C . SER B 1 75 ? -6.359 28.562 16.391 1 96.81 75 SER B C 1
ATOM 2992 O O . SER B 1 75 ? -6.277 28.359 15.18 1 96.81 75 SER B O 1
ATOM 2994 N N . GLY B 1 76 ? -7.418 29.094 16.984 1 93.62 76 GLY B N 1
ATOM 2995 C CA . GLY B 1 76 ? -8.352 29.859 16.188 1 93.62 76 GLY B CA 1
ATOM 2996 C C . GLY B 1 76 ? -7.848 31.266 15.875 1 93.62 76 GLY B C 1
ATOM 2997 O O . GLY B 1 76 ? -6.648 31.469 15.672 1 93.62 76 GLY B O 1
ATOM 2998 N N . SER B 1 77 ? -8.781 32.219 15.711 1 92.31 77 SER B N 1
ATOM 2999 C CA . SER B 1 77 ? -8.367 33.562 15.312 1 92.31 77 SER B CA 1
ATOM 3000 C C . SER B 1 77 ? -8.891 34.625 16.281 1 92.31 77 SER B C 1
ATOM 3002 O O . SER B 1 77 ? -8.852 35.812 15.992 1 92.31 77 SER B O 1
ATOM 3004 N N . GLY B 1 78 ? -9.359 34.188 17.406 1 90.69 78 GLY B N 1
ATOM 3005 C CA . GLY B 1 78 ? -9.844 35.125 18.391 1 90.69 78 GLY B CA 1
ATOM 3006 C C . GLY B 1 78 ? -8.75 35.625 19.328 1 90.69 78 GLY B C 1
ATOM 3007 O O . GLY B 1 78 ? -7.641 35.094 19.328 1 90.69 78 GLY B O 1
ATOM 3008 N N . LYS B 1 79 ? -9.117 36.625 20.094 1 92.31 79 LYS B N 1
ATOM 3009 C CA . LYS B 1 79 ? -8.172 37.188 21.031 1 92.31 79 LYS B CA 1
ATOM 3010 C C . LYS B 1 79 ? -7.746 36.156 22.078 1 92.31 79 LYS B C 1
ATOM 3012 O O . LYS B 1 79 ? -6.566 36.094 22.422 1 92.31 79 LYS B O 1
ATOM 3017 N N . ALA B 1 80 ? -8.688 35.5 22.547 1 93.5 80 ALA B N 1
ATOM 3018 C CA . ALA B 1 80 ? -8.391 34.469 23.531 1 93.5 80 ALA B CA 1
ATOM 3019 C C . ALA B 1 80 ? -7.473 33.406 22.938 1 93.5 80 ALA B C 1
ATOM 3021 O O . ALA B 1 80 ? -6.605 32.875 23.641 1 93.5 80 ALA B O 1
ATOM 3022 N N . ASP B 1 81 ? -7.695 33.094 21.719 1 93.38 81 ASP B N 1
ATOM 3023 C CA . ASP B 1 81 ? -6.852 32.125 21.016 1 93.38 81 ASP B CA 1
ATOM 3024 C C . ASP B 1 81 ? -5.41 32.625 20.922 1 93.38 81 ASP B C 1
ATOM 3026 O O . ASP B 1 81 ? -4.473 31.844 21.156 1 93.38 81 ASP B O 1
ATOM 3030 N N . LEU B 1 82 ? -5.297 33.844 20.609 1 96.56 82 LEU B N 1
ATOM 3031 C CA . LEU B 1 82 ? -3.963 34.438 20.5 1 96.56 82 LEU B CA 1
ATOM 3032 C C . LEU B 1 82 ? -3.24 34.406 21.844 1 96.56 82 LEU B C 1
ATOM 3034 O O . LEU B 1 82 ? -2.045 34.094 21.891 1 96.56 82 LEU B O 1
ATOM 3038 N N . ASP B 1 83 ? -3.93 34.719 22.875 1 97.12 83 ASP B N 1
ATOM 3039 C CA . ASP B 1 83 ? -3.34 34.719 24.203 1 97.12 83 ASP B CA 1
ATOM 3040 C C . ASP B 1 83 ? -2.861 33.312 24.594 1 97.12 83 ASP B C 1
ATOM 3042 O O . ASP B 1 83 ? -1.761 33.156 25.125 1 97.12 83 ASP B O 1
ATOM 3046 N N . ARG B 1 84 ? -3.686 32.375 24.344 1 97.25 84 ARG B N 1
ATOM 3047 C CA . ARG B 1 84 ? -3.334 30.984 24.641 1 97.25 84 ARG B CA 1
ATOM 3048 C C . ARG B 1 84 ? -2.137 30.531 23.812 1 97.25 84 ARG B C 1
ATOM 3050 O O . ARG B 1 84 ? -1.199 29.922 24.344 1 97.25 84 ARG B O 1
ATOM 3057 N N . LEU B 1 85 ? -2.18 30.797 22.562 1 98.25 85 LEU B N 1
ATOM 3058 C CA . LEU B 1 85 ? -1.082 30.469 21.656 1 98.25 85 LEU B CA 1
ATOM 3059 C C . LEU B 1 85 ? 0.225 31.078 22.141 1 98.25 85 LEU B C 1
ATOM 3061 O O . LEU B 1 85 ? 1.245 30.391 22.234 1 98.25 85 LEU B O 1
ATOM 3065 N N . THR B 1 86 ? 0.159 32.344 22.531 1 98.38 86 THR B N 1
ATOM 3066 C CA . THR B 1 86 ? 1.331 33.062 22.984 1 98.38 86 THR B CA 1
ATOM 3067 C C . THR B 1 86 ? 1.896 32.469 24.266 1 98.38 86 THR B C 1
ATOM 3069 O O . THR B 1 86 ? 3.107 32.281 24.391 1 98.38 86 THR B O 1
ATOM 3072 N N . SER B 1 87 ? 1 32.188 25.156 1 98.44 87 SER B N 1
ATOM 3073 C CA . SER B 1 87 ? 1.436 31.609 26.422 1 98.44 87 SER B CA 1
ATOM 3074 C C . SER B 1 87 ? 2.162 30.281 26.219 1 98.44 87 SER B C 1
ATOM 3076 O O . SER B 1 87 ? 3.186 30.016 26.859 1 98.44 87 SER B O 1
ATOM 3078 N N . ILE B 1 88 ? 1.655 29.438 25.344 1 98.69 88 ILE B N 1
ATOM 3079 C CA . ILE B 1 88 ? 2.236 28.125 25.094 1 98.69 88 ILE B CA 1
ATOM 3080 C C . ILE B 1 88 ? 3.6 28.281 24.422 1 98.69 88 ILE B C 1
ATOM 3082 O O . ILE B 1 88 ? 4.586 27.688 24.859 1 98.69 88 ILE B O 1
ATOM 3086 N N . LEU B 1 89 ? 3.691 29.109 23.391 1 98.62 89 LEU B N 1
ATOM 3087 C CA . LEU B 1 89 ? 4.91 29.234 22.594 1 98.62 89 LEU B CA 1
ATOM 3088 C C . LEU B 1 89 ? 6.008 29.922 23.406 1 98.62 89 LEU B C 1
ATOM 3090 O O . LEU B 1 89 ? 7.191 29.625 23.234 1 98.62 89 LEU B O 1
ATOM 3094 N N . GLU B 1 90 ? 5.637 30.844 24.281 1 98.25 90 GLU B N 1
ATOM 3095 C CA . GLU B 1 90 ? 6.625 31.5 25.141 1 98.25 90 GLU B CA 1
ATOM 3096 C C . GLU B 1 90 ? 7.141 30.531 26.203 1 98.25 90 GLU B C 1
ATOM 3098 O O . GLU B 1 90 ? 8.32 30.578 26.578 1 98.25 90 GLU B O 1
ATOM 3103 N N . ALA B 1 91 ? 6.262 29.703 26.656 1 98.44 91 ALA B N 1
ATOM 3104 C CA . ALA B 1 91 ? 6.637 28.75 27.703 1 98.44 91 ALA B CA 1
ATOM 3105 C C . ALA B 1 91 ? 7.473 27.609 27.125 1 98.44 91 ALA B C 1
ATOM 3107 O O . ALA B 1 91 ? 8.297 27.031 27.828 1 98.44 91 ALA B O 1
ATOM 3108 N N . ILE B 1 92 ? 7.316 27.266 25.875 1 98.44 92 ILE B N 1
ATOM 3109 C CA . ILE B 1 92 ? 7.996 26.141 25.266 1 98.44 92 ILE B CA 1
ATOM 3110 C C . ILE B 1 92 ? 8.641 26.578 23.953 1 98.44 92 ILE B C 1
ATOM 3112 O O . ILE B 1 92 ? 8.148 26.25 22.859 1 98.44 92 ILE B O 1
ATOM 3116 N N . PRO B 1 93 ? 9.766 27.125 23.969 1 96.94 93 PRO B N 1
ATOM 3117 C CA . PRO B 1 93 ? 10.391 27.75 22.812 1 96.94 93 PRO B CA 1
ATOM 3118 C C . PRO B 1 93 ? 10.812 26.734 21.75 1 96.94 93 PRO B C 1
ATOM 3120 O O . PRO B 1 93 ? 11.078 27.109 20.609 1 96.94 93 PRO B O 1
ATOM 3123 N N . LEU B 1 94 ? 10.844 25.453 22.094 1 97.56 94 LEU B N 1
ATOM 3124 C CA . LEU B 1 94 ? 11.281 24.438 21.156 1 97.56 94 LEU B CA 1
ATOM 3125 C C . LEU B 1 94 ? 10.203 24.141 20.109 1 97.56 94 LEU B C 1
ATOM 3127 O O . LEU B 1 94 ? 10.477 23.531 19.078 1 97.56 94 LEU B O 1
ATOM 3131 N N . ILE B 1 95 ? 9.008 24.562 20.391 1 98.38 95 ILE B N 1
ATOM 3132 C CA . ILE B 1 95 ? 7.945 24.406 19.406 1 98.38 95 ILE B CA 1
ATOM 3133 C C . ILE B 1 95 ? 8.125 25.422 18.281 1 98.38 95 ILE B C 1
ATOM 3135 O O . ILE B 1 95 ? 8.258 26.625 18.547 1 98.38 95 ILE B O 1
ATOM 3139 N N . LYS B 1 96 ? 8.039 24.938 17 1 98.31 96 LYS B N 1
ATOM 3140 C CA . LYS B 1 96 ? 8.367 25.828 15.906 1 98.31 96 LYS B CA 1
ATOM 3141 C C . LYS B 1 96 ? 7.188 25.969 14.938 1 98.31 96 LYS B C 1
ATOM 3143 O O . LYS B 1 96 ? 7.27 26.703 13.953 1 98.31 96 LYS B O 1
ATOM 3148 N N . TYR B 1 97 ? 6.117 25.281 15.242 1 98.88 97 TYR B N 1
ATOM 3149 C CA . TYR B 1 97 ? 5.035 25.234 14.266 1 98.88 97 TYR B CA 1
ATOM 3150 C C . TYR B 1 97 ? 3.719 25.688 14.883 1 98.88 97 TYR B C 1
ATOM 3152 O O . TYR B 1 97 ? 3.422 25.344 16.031 1 98.88 97 TYR B O 1
ATOM 3160 N N . ILE B 1 98 ? 2.973 26.453 14.133 1 98.88 98 ILE B N 1
ATOM 3161 C CA . ILE B 1 98 ? 1.659 26.969 14.5 1 98.88 98 ILE B CA 1
ATOM 3162 C C . ILE B 1 98 ? 0.631 26.562 13.445 1 98.88 98 ILE B C 1
ATOM 3164 O O . ILE B 1 98 ? 0.9 26.656 12.242 1 98.88 98 ILE B O 1
ATOM 3168 N N . CYS B 1 99 ? -0.479 26.047 13.875 1 98.75 99 CYS B N 1
ATOM 3169 C CA . CYS B 1 99 ? -1.575 25.719 12.969 1 98.75 99 CYS B CA 1
ATOM 3170 C C . CYS B 1 99 ? -2.781 26.609 13.227 1 98.75 99 CYS B C 1
ATOM 3172 O O . CYS B 1 99 ? -3.502 26.422 14.211 1 98.75 99 CYS B O 1
ATOM 3174 N N . LEU B 1 100 ? -3.002 27.578 12.352 1 98.06 100 LEU B N 1
ATOM 3175 C CA . LEU B 1 100 ? -4.168 28.453 12.422 1 98.06 100 LEU B CA 1
ATOM 3176 C C . LEU B 1 100 ? -5.324 27.875 11.609 1 98.06 100 LEU B C 1
ATOM 3178 O O . LEU B 1 100 ? -5.27 27.844 10.383 1 98.06 100 LEU B O 1
ATOM 3182 N N . ASP B 1 101 ? -6.301 27.453 12.328 1 91.56 101 ASP B N 1
ATOM 3183 C CA . ASP B 1 101 ? -7.406 26.703 11.734 1 91.56 101 ASP B CA 1
ATOM 3184 C C . ASP B 1 101 ? -8.742 27.391 12 1 91.56 101 ASP B C 1
ATOM 3186 O O . ASP B 1 101 ? -9.172 27.5 13.148 1 91.56 101 ASP B O 1
ATOM 3190 N N . VAL B 1 102 ? -9.305 27.875 10.969 1 85.44 102 VAL B N 1
ATOM 3191 C CA . VAL B 1 102 ? -10.602 28.547 11.086 1 85.44 102 VAL B CA 1
ATOM 3192 C C . VAL B 1 102 ? -11.586 27.938 10.094 1 85.44 102 VAL B C 1
ATOM 3194 O O . VAL B 1 102 ? -11.18 27.266 9.141 1 85.44 102 VAL B O 1
ATOM 3197 N N . ALA B 1 103 ? -12.836 28.109 10.328 1 70.69 103 ALA B N 1
ATOM 3198 C CA . ALA B 1 103 ? -13.883 27.562 9.469 1 70.69 103 ALA B CA 1
ATOM 3199 C C . ALA B 1 103 ? -13.867 28.219 8.094 1 70.69 103 ALA B C 1
ATOM 3201 O O . ALA B 1 103 ? -14.164 27.562 7.086 1 70.69 103 ALA B O 1
ATOM 3202 N N . ASN B 1 104 ? -13.555 29.531 8.086 1 71.62 104 ASN B N 1
ATOM 3203 C CA . ASN B 1 104 ? -13.508 30.281 6.832 1 71.62 104 ASN B CA 1
ATOM 3204 C C . ASN B 1 104 ? -12.211 31.078 6.703 1 71.62 104 ASN B C 1
ATOM 3206 O O . ASN B 1 104 ? -12.094 32.188 7.254 1 71.62 104 ASN B O 1
ATOM 3210 N N . GLY B 1 105 ? -11.422 30.609 5.836 1 77.38 105 GLY B N 1
ATOM 3211 C CA . GLY B 1 105 ? -10.125 31.25 5.66 1 77.38 105 GLY B CA 1
ATOM 3212 C C . GLY B 1 105 ? -10.156 32.438 4.719 1 77.38 105 GLY B C 1
ATOM 3213 O O . GLY B 1 105 ? -9.125 33.031 4.43 1 77.38 105 GLY B O 1
ATOM 3214 N N . TYR B 1 106 ? -11.367 32.844 4.328 1 79.38 106 TYR B N 1
ATOM 3215 C CA . TYR B 1 106 ? -11.5 33.906 3.344 1 79.38 106 TYR B CA 1
ATOM 3216 C C . TYR B 1 106 ? -11.719 35.25 4.023 1 79.38 106 TYR B C 1
ATOM 3218 O O . TYR B 1 106 ? -11.648 36.312 3.377 1 79.38 106 TYR B O 1
ATOM 3226 N N . SER B 1 107 ? -11.82 35.25 5.242 1 85.25 107 SER B N 1
ATOM 3227 C CA . SER B 1 107 ? -12.172 36.5 5.922 1 85.25 107 SER B CA 1
ATOM 3228 C C . SER B 1 107 ? -10.953 37.406 6.059 1 85.25 107 SER B C 1
ATOM 3230 O O . SER B 1 107 ? -9.836 36.938 6.266 1 85.25 107 SER B O 1
ATOM 3232 N N . GLU B 1 108 ? -11.219 38.656 5.902 1 89.5 108 GLU B N 1
ATOM 3233 C CA . GLU B 1 108 ? -10.164 39.656 6.105 1 89.5 108 GLU B CA 1
ATOM 3234 C C . GLU B 1 108 ? -9.602 39.562 7.52 1 89.5 108 GLU B C 1
ATOM 3236 O O . GLU B 1 108 ? -8.406 39.781 7.727 1 89.5 108 GLU B O 1
ATOM 3241 N N . HIS B 1 109 ? -10.484 39.281 8.336 1 91.38 109 HIS B N 1
ATOM 3242 C CA . HIS B 1 109 ? -10.07 39.125 9.727 1 91.38 109 HIS B CA 1
ATOM 3243 C C . HIS B 1 109 ? -9.016 38.031 9.883 1 91.38 109 HIS B C 1
ATOM 3245 O O . HIS B 1 109 ? -8.055 38.219 10.633 1 91.38 109 HIS B O 1
ATOM 3251 N N . PHE B 1 110 ? -9.242 36.969 9.195 1 94.56 110 PHE B N 1
ATOM 3252 C CA . PHE B 1 110 ? -8.305 35.844 9.289 1 94.56 110 PHE B CA 1
ATOM 3253 C C . PHE B 1 110 ? -6.949 36.25 8.711 1 94.56 110 PHE B C 1
ATOM 3255 O O . PHE B 1 110 ? -5.91 35.906 9.289 1 94.56 110 PHE B O 1
ATOM 3262 N N . VAL B 1 111 ? -6.895 36.938 7.648 1 96 111 VAL B N 1
ATOM 3263 C CA . VAL B 1 111 ? -5.66 37.375 7.016 1 96 111 VAL B CA 1
ATOM 3264 C C . VAL B 1 111 ? -4.891 38.281 7.98 1 96 111 VAL B C 1
ATOM 3266 O O . VAL B 1 111 ? -3.68 38.125 8.148 1 96 111 VAL B O 1
ATOM 3269 N N . GLU B 1 112 ? -5.625 39.188 8.602 1 96.19 112 GLU B N 1
ATOM 3270 C CA . GLU B 1 112 ? -5 40.062 9.562 1 96.19 112 GLU B CA 1
ATOM 3271 C C . GLU B 1 112 ? -4.445 39.312 10.758 1 96.19 112 GLU B C 1
ATOM 3273 O O . GLU B 1 112 ? -3.393 39.656 11.297 1 96.19 112 GLU B O 1
ATOM 3278 N N . PHE B 1 113 ? -5.188 38.312 11.156 1 96.56 113 PHE B N 1
ATOM 3279 C CA . PHE B 1 113 ? -4.734 37.5 12.273 1 96.56 113 PHE B CA 1
ATOM 3280 C C . PHE B 1 113 ? -3.436 36.781 11.922 1 96.56 113 PHE B C 1
ATOM 3282 O O . PHE B 1 113 ? -2.525 36.719 12.75 1 96.56 113 PHE B O 1
ATOM 3289 N N . VAL B 1 114 ? -3.318 36.25 10.695 1 98.19 114 VAL B N 1
ATOM 3290 C CA . VAL B 1 114 ? -2.104 35.594 10.234 1 98.19 114 VAL B CA 1
ATOM 3291 C C . VAL B 1 114 ? -0.932 36.562 10.281 1 98.19 114 VAL B C 1
ATOM 3293 O O . VAL B 1 114 ? 0.155 36.219 10.75 1 98.19 114 VAL B O 1
ATOM 3296 N N . LYS B 1 115 ? -1.136 37.812 9.883 1 98.19 115 LYS B N 1
ATOM 3297 C CA . LYS B 1 115 ? -0.106 38.844 9.945 1 98.19 115 LYS B CA 1
ATOM 3298 C C . LYS B 1 115 ? 0.346 39.094 11.383 1 98.19 115 LYS B C 1
ATOM 3300 O O . LYS B 1 115 ? 1.543 39.219 11.648 1 98.19 115 LYS B O 1
ATOM 3305 N N . THR B 1 116 ? -0.613 39.156 12.195 1 98.25 116 THR B N 1
ATOM 3306 C CA . THR B 1 116 ? -0.344 39.438 13.602 1 98.25 116 THR B CA 1
ATOM 3307 C C . THR B 1 116 ? 0.509 38.312 14.211 1 98.25 116 THR B C 1
ATOM 3309 O O . THR B 1 116 ? 1.492 38.594 14.898 1 98.25 116 THR B O 1
ATOM 3312 N N . VAL B 1 117 ? 0.082 37.094 13.945 1 98.62 117 VAL B N 1
ATOM 3313 C CA . VAL B 1 117 ? 0.799 35.938 14.492 1 98.62 117 VAL B CA 1
ATOM 3314 C C . VAL B 1 117 ? 2.215 35.906 13.922 1 98.62 117 VAL B C 1
ATOM 3316 O O . VAL B 1 117 ? 3.178 35.656 14.648 1 98.62 117 VAL B O 1
ATOM 3319 N N . HIS B 1 118 ? 2.355 36.156 12.633 1 98.69 118 HIS B N 1
ATOM 3320 C CA . HIS B 1 118 ? 3.676 36.188 12.016 1 98.69 118 HIS B CA 1
ATOM 3321 C C . HIS B 1 118 ? 4.551 37.281 12.625 1 98.69 118 HIS B C 1
ATOM 3323 O O . HIS B 1 118 ? 5.742 37.062 12.859 1 98.69 118 HIS B O 1
ATOM 3329 N N . ALA B 1 119 ? 4.016 38.438 12.859 1 98.5 119 ALA B N 1
ATOM 3330 C CA . ALA B 1 119 ? 4.766 39.531 13.461 1 98.5 119 ALA B CA 1
ATOM 3331 C C . ALA B 1 119 ? 5.242 39.156 14.867 1 98.5 119 ALA B C 1
ATOM 3333 O O . ALA B 1 119 ? 6.363 39.5 15.258 1 98.5 119 ALA B O 1
ATOM 3334 N N . LYS B 1 120 ? 4.422 38.531 15.594 1 98.19 120 LYS B N 1
ATOM 3335 C CA . LYS B 1 120 ? 4.746 38.156 16.969 1 98.19 120 LYS B CA 1
ATOM 3336 C C . LYS B 1 120 ? 5.738 37 17 1 98.19 120 LYS B C 1
ATOM 3338 O O . LYS B 1 120 ? 6.586 36.906 17.891 1 98.19 120 LYS B O 1
ATOM 3343 N N . PHE B 1 121 ? 5.578 36.062 16.062 1 98.5 121 PHE B N 1
ATOM 3344 C CA . PHE B 1 121 ? 6.41 34.875 16.016 1 98.5 121 PHE B CA 1
ATOM 3345 C C . PHE B 1 121 ? 7.023 34.688 14.625 1 98.5 121 PHE B C 1
ATOM 3347 O O . PHE B 1 121 ? 6.73 33.719 13.93 1 98.5 121 PHE B O 1
ATOM 3354 N N . PRO B 1 122 ? 7.938 35.5 14.258 1 98.12 122 PRO B N 1
ATOM 3355 C CA . PRO B 1 122 ? 8.445 35.562 12.883 1 98.12 122 PRO B CA 1
ATOM 3356 C C . PRO B 1 122 ? 9.258 34.312 12.516 1 98.12 122 PRO B C 1
ATOM 3358 O O . PRO B 1 122 ? 9.438 34.031 11.328 1 98.12 122 PRO B O 1
ATOM 3361 N N . ASN B 1 123 ? 9.695 33.562 13.484 1 98.19 123 ASN B N 1
ATOM 3362 C CA . ASN B 1 123 ? 10.539 32.406 13.195 1 98.19 123 ASN B CA 1
ATOM 3363 C C . ASN B 1 123 ? 9.75 31.094 13.305 1 98.19 123 ASN B C 1
ATOM 3365 O O . ASN B 1 123 ? 10.328 30.016 13.195 1 98.19 123 ASN B O 1
ATOM 3369 N N . HIS B 1 124 ? 8.492 31.141 13.602 1 98.81 124 HIS B N 1
ATOM 3370 C CA . HIS B 1 124 ? 7.629 29.969 13.633 1 98.81 124 HIS B CA 1
ATOM 3371 C C . HIS B 1 124 ? 6.988 29.719 12.273 1 98.81 124 HIS B C 1
ATOM 3373 O O . HIS B 1 124 ? 6.605 30.672 11.578 1 98.81 124 HIS B O 1
ATOM 3379 N N . THR B 1 125 ? 6.992 28.469 11.875 1 98.88 125 THR B N 1
ATOM 3380 C CA . THR B 1 125 ? 6.309 28.078 10.641 1 98.88 125 THR B CA 1
ATOM 3381 C C . THR B 1 125 ? 4.797 28.062 10.844 1 98.88 125 THR B C 1
ATOM 3383 O O . THR B 1 125 ? 4.297 27.375 11.742 1 98.88 125 THR B O 1
ATOM 3386 N N . ILE B 1 126 ? 4.094 28.812 10.039 1 98.88 126 ILE B N 1
ATOM 3387 C CA . ILE B 1 126 ? 2.656 28.969 10.234 1 98.88 126 ILE B CA 1
ATOM 3388 C C . ILE B 1 126 ? 1.899 28.203 9.148 1 98.88 126 ILE B C 1
ATOM 3390 O O . ILE B 1 126 ? 2.137 28.406 7.961 1 98.88 126 ILE B O 1
ATOM 3394 N N . MET B 1 127 ? 1.078 27.266 9.578 1 98.81 127 MET B N 1
ATOM 3395 C CA . MET B 1 127 ? 0.039 26.672 8.742 1 98.81 127 MET B CA 1
ATOM 3396 C C . MET B 1 127 ? -1.271 27.438 8.875 1 98.81 127 MET B C 1
ATOM 3398 O O . MET B 1 127 ? -1.693 27.766 9.984 1 98.81 127 MET B O 1
ATOM 3402 N N . ALA B 1 128 ? -1.905 27.734 7.758 1 98.38 128 ALA B N 1
ATOM 3403 C CA . ALA B 1 128 ? -3.113 28.547 7.832 1 98.38 128 ALA B CA 1
ATOM 3404 C C . ALA B 1 128 ? -4.16 28.078 6.832 1 98.38 128 ALA B C 1
ATOM 3406 O O . ALA B 1 128 ? -3.826 27.703 5.707 1 98.38 128 ALA B O 1
ATOM 3407 N N . GLY B 1 129 ? -5.414 28.078 7.168 1 94.81 129 GLY B N 1
ATOM 3408 C CA . GLY B 1 129 ? -6.543 27.734 6.32 1 94.81 129 GLY B CA 1
ATOM 3409 C C . GLY B 1 129 ? -7.836 27.562 7.094 1 94.81 129 GLY B C 1
ATOM 3410 O O . GLY B 1 129 ? -7.957 28.031 8.227 1 94.81 129 GLY B O 1
ATOM 3411 N N . ASN B 1 130 ? -8.828 27 6.359 1 92.38 130 ASN B N 1
ATOM 3412 C CA . ASN B 1 130 ? -8.742 26.344 5.059 1 92.38 130 ASN B CA 1
ATOM 3413 C C . ASN B 1 130 ? -9.203 27.266 3.934 1 92.38 130 ASN B C 1
ATOM 3415 O O . ASN B 1 130 ? -9.984 28.188 4.16 1 92.38 130 ASN B O 1
ATOM 3419 N N . VAL B 1 131 ? -8.688 27.078 2.785 1 92.81 131 VAL B N 1
ATOM 3420 C CA . VAL B 1 131 ? -9.094 27.766 1.561 1 92.81 131 VAL B CA 1
ATOM 3421 C C . VAL B 1 131 ? -9.117 26.766 0.399 1 92.81 131 VAL B C 1
ATOM 3423 O O . VAL B 1 131 ? -8.719 25.609 0.551 1 92.81 131 VAL B O 1
ATOM 3426 N N . VAL B 1 132 ? -9.688 27.219 -0.816 1 91.19 132 VAL B N 1
ATOM 3427 C CA . VAL B 1 132 ? -9.742 26.297 -1.945 1 91.19 132 VAL B CA 1
ATOM 3428 C C . VAL B 1 132 ? -9.406 27.047 -3.238 1 91.19 132 VAL B C 1
ATOM 3430 O O . VAL B 1 132 ? -9.602 26.516 -4.332 1 91.19 132 VAL B O 1
ATOM 3433 N N . THR B 1 133 ? -8.883 28.266 -3.133 1 91.62 133 THR B N 1
ATOM 3434 C CA . THR B 1 133 ? -8.562 29.016 -4.344 1 91.62 133 THR B CA 1
ATOM 3435 C C . THR B 1 133 ? -7.117 29.5 -4.316 1 91.62 133 THR B C 1
ATOM 3437 O O . THR B 1 133 ? -6.578 29.797 -3.246 1 91.62 133 THR B O 1
ATOM 3440 N N . GLY B 1 134 ? -6.59 29.625 -5.492 1 95 134 GLY B N 1
ATOM 3441 C CA . GLY B 1 134 ? -5.219 30.094 -5.629 1 95 134 GLY B CA 1
ATOM 3442 C C . GLY B 1 134 ? -5.008 31.5 -5.102 1 95 134 GLY B C 1
ATOM 3443 O O . GLY B 1 134 ? -3.973 31.797 -4.5 1 95 134 GLY B O 1
ATOM 3444 N N . GLU B 1 135 ? -5.973 32.312 -5.312 1 95.06 135 GLU B N 1
ATOM 3445 C CA . GLU B 1 135 ? -5.879 33.688 -4.879 1 95.06 135 GLU B CA 1
ATOM 3446 C C . GLU B 1 135 ? -5.711 33.781 -3.365 1 95.06 135 GLU B C 1
ATOM 3448 O O . GLU B 1 135 ? -4.875 34.562 -2.873 1 95.06 135 GLU B O 1
ATOM 3453 N N . MET B 1 136 ? -6.43 33.031 -2.684 1 94.5 136 MET B N 1
ATOM 3454 C CA . MET B 1 136 ? -6.363 33.062 -1.226 1 94.5 136 MET B CA 1
ATOM 3455 C C . MET B 1 136 ? -5.078 32.438 -0.716 1 94.5 136 MET B C 1
ATOM 3457 O O . MET B 1 136 ? -4.531 32.844 0.304 1 94.5 136 MET B O 1
ATOM 3461 N N . VAL B 1 137 ? -4.648 31.422 -1.404 1 97.56 137 VAL B N 1
ATOM 3462 C CA . VAL B 1 137 ? -3.361 30.828 -1.076 1 97.56 137 VAL B CA 1
ATOM 3463 C C . VAL B 1 137 ? -2.262 31.875 -1.143 1 97.56 137 VAL B C 1
ATOM 3465 O O . VAL B 1 137 ? -1.467 32.031 -0.21 1 97.56 137 VAL B O 1
ATOM 3468 N N . GLU B 1 138 ? -2.262 32.625 -2.184 1 98 138 GLU B N 1
ATOM 3469 C CA . GLU B 1 138 ? -1.252 33.688 -2.359 1 98 138 GLU B CA 1
ATOM 3470 C C . GLU B 1 138 ? -1.35 34.719 -1.263 1 98 138 GLU B C 1
ATOM 3472 O O . GLU B 1 138 ? -0.334 35.156 -0.697 1 98 138 GLU B O 1
ATOM 3477 N N . GLU B 1 139 ? -2.551 35.094 -0.982 1 97.81 139 GLU B N 1
ATOM 3478 C CA . GLU B 1 139 ? -2.77 36.125 0.031 1 97.81 139 GLU B CA 1
ATOM 3479 C C . GLU B 1 139 ? -2.242 35.688 1.392 1 97.81 139 GLU B C 1
ATOM 3481 O O . GLU B 1 139 ? -1.574 36.438 2.086 1 97.81 139 GLU B O 1
ATOM 3486 N N . LEU B 1 140 ? -2.508 34.438 1.75 1 98.38 140 LEU B N 1
ATOM 3487 C CA . LEU B 1 140 ? -2.092 33.938 3.057 1 98.38 140 LEU B CA 1
ATOM 3488 C C . LEU B 1 140 ? -0.576 33.812 3.127 1 98.38 140 LEU B C 1
ATOM 3490 O O . LEU B 1 140 ? 0.031 34.094 4.16 1 98.38 140 LEU B O 1
ATOM 3494 N N . ILE B 1 141 ? 0.028 33.375 2.068 1 98.62 141 ILE B N 1
ATOM 3495 C CA . ILE B 1 141 ? 1.481 33.25 2.037 1 98.62 141 ILE B CA 1
ATOM 3496 C C . ILE B 1 141 ? 2.115 34.625 2.184 1 98.62 141 ILE B C 1
ATOM 3498 O O . ILE B 1 141 ? 3.051 34.812 2.967 1 98.62 141 ILE B O 1
ATOM 3502 N N . LEU B 1 142 ? 1.564 35.594 1.475 1 98.31 142 LEU B N 1
ATOM 3503 C CA . LEU B 1 142 ? 2.096 36.938 1.526 1 98.31 142 LEU B CA 1
ATOM 3504 C C . LEU B 1 142 ? 1.854 37.562 2.896 1 98.31 142 LEU B C 1
ATOM 3506 O O . LEU B 1 142 ? 2.543 38.5 3.281 1 98.31 142 LEU B O 1
ATOM 3510 N N . SER B 1 143 ? 0.94 37 3.643 1 98.25 143 SER B N 1
ATOM 3511 C CA . SER B 1 143 ? 0.591 37.531 4.957 1 98.25 143 SER B CA 1
ATOM 3512 C C . SER B 1 143 ? 1.442 36.906 6.051 1 98.25 143 SER B C 1
ATOM 3514 O O . SER B 1 143 ? 1.362 37.312 7.215 1 98.25 143 SER B O 1
ATOM 3516 N N . GLY B 1 144 ? 2.193 35.906 5.684 1 98.69 144 GLY B N 1
ATOM 3517 C CA . GLY B 1 144 ? 3.117 35.375 6.68 1 98.69 144 GLY B CA 1
ATOM 3518 C C . GLY B 1 144 ? 2.994 33.875 6.879 1 98.69 144 GLY B C 1
ATOM 3519 O O . GLY B 1 144 ? 3.803 33.281 7.582 1 98.69 144 GLY B O 1
ATOM 3520 N N . ALA B 1 145 ? 1.993 33.25 6.289 1 98.81 145 ALA B N 1
ATOM 3521 C CA . ALA B 1 145 ? 1.862 31.797 6.375 1 98.81 145 ALA B CA 1
ATOM 3522 C C . ALA B 1 145 ? 2.885 31.094 5.484 1 98.81 145 ALA B C 1
ATOM 3524 O O . ALA B 1 145 ? 3.277 31.625 4.445 1 98.81 145 ALA B O 1
ATOM 3525 N N . ASP B 1 146 ? 3.352 29.906 5.891 1 98.88 146 ASP B N 1
ATOM 3526 C CA . ASP B 1 146 ? 4.312 29.109 5.125 1 98.88 146 ASP B CA 1
ATOM 3527 C C . ASP B 1 146 ? 3.617 27.969 4.387 1 98.88 146 ASP B C 1
ATOM 3529 O O . ASP B 1 146 ? 4.027 27.594 3.289 1 98.88 146 ASP B O 1
ATOM 3533 N N . ILE B 1 147 ? 2.652 27.344 5 1 98.88 147 ILE B N 1
ATOM 3534 C CA . ILE B 1 147 ? 1.932 26.188 4.477 1 98.88 147 ILE B CA 1
ATOM 3535 C C . ILE B 1 147 ? 0.429 26.469 4.516 1 98.88 147 ILE B C 1
ATOM 3537 O O . ILE B 1 147 ? -0.121 26.797 5.57 1 98.88 147 ILE B O 1
ATOM 3541 N N . ILE B 1 148 ? -0.268 26.281 3.428 1 98.62 148 ILE B N 1
ATOM 3542 C CA . ILE B 1 148 ? -1.686 26.625 3.363 1 98.62 148 ILE B CA 1
ATOM 3543 C C . ILE B 1 148 ? -2.523 25.344 3.402 1 98.62 148 ILE B C 1
ATOM 3545 O O . ILE B 1 148 ? -2.275 24.406 2.641 1 98.62 148 ILE B O 1
ATOM 3549 N N . LYS B 1 149 ? -3.445 25.281 4.328 1 97.56 149 LYS B N 1
ATOM 3550 C CA . LYS B 1 149 ? -4.391 24.172 4.434 1 97.56 149 LYS B CA 1
ATOM 3551 C C . LYS B 1 149 ? -5.477 24.281 3.369 1 97.56 149 LYS B C 1
ATOM 3553 O O . LYS B 1 149 ? -6.191 25.281 3.297 1 97.56 149 LYS B O 1
ATOM 3558 N N . VAL B 1 150 ? -5.609 23.25 2.551 1 95.25 150 VAL B N 1
ATOM 3559 C CA . VAL B 1 150 ? -6.52 23.266 1.409 1 95.25 150 VAL B CA 1
ATOM 3560 C C . VAL B 1 150 ? -7.602 22.203 1.593 1 95.25 150 VAL B C 1
ATOM 3562 O O . VAL B 1 150 ? -7.301 21.016 1.755 1 95.25 150 VAL B O 1
ATOM 3565 N N . GLY B 1 151 ? -8.805 22.625 1.609 1 89.38 151 GLY B N 1
ATOM 3566 C CA . GLY B 1 151 ? -9.93 21.719 1.656 1 89.38 151 GLY B CA 1
ATOM 3567 C C . GLY B 1 151 ? -11.117 22.266 2.432 1 89.38 151 GLY B C 1
ATOM 3568 O O . GLY B 1 151 ? -11 22.562 3.621 1 89.38 151 GLY B O 1
ATOM 3569 N N . ILE B 1 152 ? -12.133 22.484 1.822 1 77.62 152 ILE B N 1
ATOM 3570 C CA . ILE B 1 152 ? -13.375 22.875 2.475 1 77.62 152 ILE B CA 1
ATOM 3571 C C . ILE B 1 152 ? -14.484 21.891 2.107 1 77.62 152 ILE B C 1
ATOM 3573 O O . ILE B 1 152 ? -14.883 21.812 0.945 1 77.62 152 ILE B O 1
ATOM 3577 N N . GLY B 1 153 ? -14.852 21.094 3.131 1 69.19 153 GLY B N 1
ATOM 3578 C CA . GLY B 1 153 ? -15.977 20.219 2.871 1 69.19 153 GLY B CA 1
ATOM 3579 C C . GLY B 1 153 ? -15.578 18.766 2.717 1 69.19 153 GLY B C 1
ATOM 3580 O O . GLY B 1 153 ? -16.375 17.859 2.973 1 69.19 153 GLY B O 1
ATOM 3581 N N . PRO B 1 154 ? -14.367 18.438 2.336 1 66.5 154 PRO B N 1
ATOM 3582 C CA . PRO B 1 154 ? -14.047 17.047 2.014 1 66.5 154 PRO B CA 1
ATOM 3583 C C . PRO B 1 154 ? -13.859 16.188 3.26 1 66.5 154 PRO B C 1
ATOM 3585 O O . PRO B 1 154 ? -13.82 14.961 3.162 1 66.5 154 PRO B O 1
ATOM 3588 N N . GLY B 1 155 ? -13.859 16.828 4.363 1 66.56 155 GLY B N 1
ATOM 3589 C CA . GLY B 1 155 ? -13.688 16.062 5.586 1 66.56 155 GLY B CA 1
ATOM 3590 C C . GLY B 1 155 ? -14.836 15.109 5.867 1 66.56 155 GLY B C 1
ATOM 3591 O O . GLY B 1 155 ? -15.992 15.422 5.559 1 66.56 155 GLY B O 1
ATOM 3592 N N . SER B 1 156 ? -14.547 14.07 6.379 1 55.84 156 SER B N 1
ATOM 3593 C CA . SER B 1 156 ? -15.547 13.023 6.578 1 55.84 156 SER B CA 1
ATOM 3594 C C . SER B 1 156 ? -16.656 13.492 7.516 1 55.84 156 SER B C 1
ATOM 3596 O O . SER B 1 156 ? -17.781 12.984 7.457 1 55.84 156 SER B O 1
ATOM 3598 N N . VAL B 1 157 ? -16.297 14.398 8.328 1 54.5 157 VAL B N 1
ATOM 3599 C CA . VAL B 1 157 ? -17.297 14.82 9.312 1 54.5 157 VAL B CA 1
ATOM 3600 C C . VAL B 1 157 ? -17.656 16.281 9.094 1 54.5 157 VAL B C 1
ATOM 3602 O O . VAL B 1 157 ? -18.312 16.906 9.93 1 54.5 157 VAL B O 1
ATOM 3605 N N . CYS B 1 158 ? -17.141 16.797 7.969 1 53.5 158 CYS B N 1
ATOM 3606 C CA . CYS B 1 158 ? -17.391 18.203 7.66 1 53.5 158 CYS B CA 1
ATOM 3607 C C . CYS B 1 158 ? -18.719 18.375 6.938 1 53.5 158 CYS B C 1
ATOM 3609 O O . CYS B 1 158 ? -19.047 17.609 6.027 1 53.5 158 CYS B O 1
ATOM 3611 N N . THR B 1 159 ? -19.531 19.188 7.402 1 46.69 159 THR B N 1
ATOM 3612 C CA . THR B 1 159 ? -20.828 19.375 6.793 1 46.69 159 THR B CA 1
ATOM 3613 C C . THR B 1 159 ? -20.875 20.703 6.023 1 46.69 159 THR B C 1
ATOM 3615 O O . THR B 1 159 ? -21.938 21.109 5.559 1 46.69 159 THR B O 1
ATOM 3618 N N . THR B 1 160 ? -19.781 21.266 5.918 1 47.84 160 THR B N 1
ATOM 3619 C CA . THR B 1 160 ? -19.719 22.578 5.285 1 47.84 160 THR B CA 1
ATOM 3620 C C . THR B 1 160 ? -20.328 22.531 3.885 1 47.84 160 THR B C 1
ATOM 3622 O O . THR B 1 160 ? -21.078 23.422 3.5 1 47.84 160 THR B O 1
ATOM 3625 N N . ARG B 1 161 ? -20.031 21.422 3.135 1 46.47 161 ARG B N 1
ATOM 3626 C CA . ARG B 1 161 ? -20.562 21.297 1.784 1 46.47 161 ARG B CA 1
ATOM 3627 C C . ARG B 1 161 ? -22.094 21.25 1.809 1 46.47 161 ARG B C 1
ATOM 3629 O O . ARG B 1 161 ? -22.75 21.844 0.951 1 46.47 161 ARG B O 1
ATOM 3636 N N . ILE B 1 162 ? -22.469 20.531 2.775 1 42.25 162 ILE B N 1
ATOM 3637 C CA . ILE B 1 162 ? -23.922 20.359 2.875 1 42.25 162 ILE B CA 1
ATOM 3638 C C . ILE B 1 162 ? -24.578 21.656 3.332 1 42.25 162 ILE B C 1
ATOM 3640 O O . ILE B 1 162 ? -25.609 22.062 2.812 1 42.25 162 ILE B O 1
ATOM 3644 N N . LYS B 1 163 ? -23.906 22.297 4.227 1 39.19 163 LYS B N 1
ATOM 3645 C CA . LYS B 1 163 ? -24.516 23.469 4.852 1 39.19 163 LYS B CA 1
ATOM 3646 C C . LYS B 1 163 ? -24.375 24.703 3.959 1 39.19 163 LYS B C 1
ATOM 3648 O O . LYS B 1 163 ? -25.281 25.547 3.904 1 39.19 163 LYS B O 1
ATOM 3653 N N . THR B 1 164 ? -23.297 24.781 3.342 1 43.56 164 THR B N 1
ATOM 3654 C CA . THR B 1 164 ? -23.047 26.016 2.611 1 43.56 164 THR B CA 1
ATOM 3655 C C . THR B 1 164 ? -23.219 25.797 1.109 1 43.56 164 THR B C 1
ATOM 3657 O O . THR B 1 164 ? -23.344 26.766 0.35 1 43.56 164 THR B O 1
ATOM 3660 N N . GLY B 1 165 ? -23.531 24.562 0.729 1 40.59 165 GLY B N 1
ATOM 3661 C CA . GLY B 1 165 ? -23.562 24.266 -0.694 1 40.59 165 GLY B CA 1
ATOM 3662 C C . GLY B 1 165 ? -22.234 24.484 -1.383 1 40.59 165 GLY B C 1
ATOM 3663 O O . GLY B 1 165 ? -22.141 24.438 -2.613 1 40.59 165 GLY B O 1
ATOM 3664 N N . VAL B 1 166 ? -21.344 24.953 -0.545 1 42.38 166 VAL B N 1
ATOM 3665 C CA . VAL B 1 166 ? -20.047 25.266 -1.137 1 42.38 166 VAL B CA 1
ATOM 3666 C C . VAL B 1 166 ? -19.078 24.109 -0.906 1 42.38 166 VAL B C 1
ATOM 3668 O O . VAL B 1 166 ? -18.938 23.625 0.219 1 42.38 166 VAL B O 1
ATOM 3671 N N . GLY B 1 167 ? -18.797 23.25 -1.89 1 52.66 167 GLY B N 1
ATOM 3672 C CA . GLY B 1 167 ? -17.75 22.234 -1.89 1 52.66 167 GLY B CA 1
ATOM 3673 C C . GLY B 1 167 ? -17.031 22.125 -3.221 1 52.66 167 GLY B C 1
ATOM 3674 O O . GLY B 1 167 ? -17.594 22.438 -4.27 1 52.66 167 GLY B O 1
ATOM 3675 N N . TYR B 1 168 ? -15.648 22.281 -3.098 1 62.56 168 TYR B N 1
ATOM 3676 C CA . TYR B 1 168 ? -14.797 22.062 -4.262 1 62.56 168 TY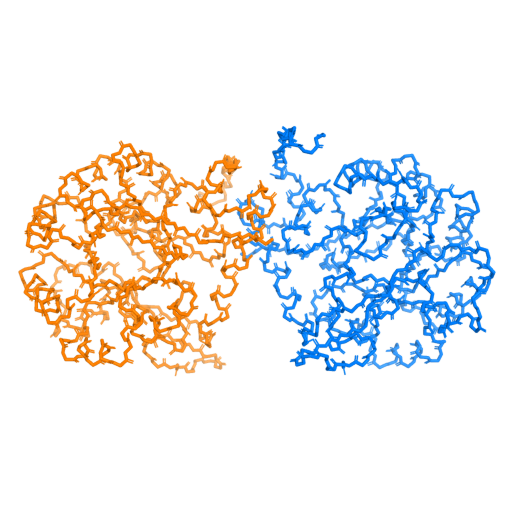R B CA 1
ATOM 3677 C C . TYR B 1 168 ? -14.266 20.641 -4.301 1 62.56 168 TYR B C 1
ATOM 3679 O O . TYR B 1 168 ? -14.008 20.031 -3.252 1 62.56 168 TYR B O 1
ATOM 3687 N N . PRO B 1 169 ? -14.281 20.094 -5.555 1 77.5 169 PRO B N 1
ATOM 3688 C CA . PRO B 1 169 ? -13.578 18.812 -5.621 1 77.5 169 PRO B CA 1
ATOM 3689 C C . PRO B 1 169 ? -12.148 18.891 -5.09 1 77.5 169 PRO B C 1
ATOM 3691 O O . PRO B 1 169 ? -11.367 19.734 -5.535 1 77.5 169 PRO B O 1
ATOM 3694 N N . GLN B 1 170 ? -11.859 18.188 -4.086 1 86.12 170 GLN B N 1
ATOM 3695 C CA . GLN B 1 170 ? -10.633 18.281 -3.301 1 86.12 170 GLN B CA 1
ATOM 3696 C C . GLN B 1 170 ? -9.398 18.203 -4.195 1 86.12 170 GLN B C 1
ATOM 3698 O O . GLN B 1 170 ? -8.477 19.016 -4.059 1 86.12 170 GLN B O 1
ATOM 3703 N N . LEU B 1 171 ? -9.445 17.281 -5.152 1 85.69 171 LEU B N 1
ATOM 3704 C CA . LEU B 1 171 ? -8.273 17.094 -6 1 85.69 171 LEU B CA 1
ATOM 3705 C C . LEU B 1 171 ? -8.016 18.312 -6.867 1 85.69 171 LEU B C 1
ATOM 3707 O O . LEU B 1 171 ? -6.867 18.75 -7.008 1 85.69 171 LEU B O 1
ATOM 3711 N N . SER B 1 172 ? -9.047 18.922 -7.41 1 85.12 172 SER B N 1
ATOM 3712 C CA . SER B 1 172 ? -8.914 20.125 -8.234 1 85.12 172 SER B CA 1
ATOM 3713 C C . SER B 1 172 ? -8.375 21.297 -7.414 1 85.12 172 SER B C 1
ATOM 3715 O O . SER B 1 172 ? -7.516 22.047 -7.883 1 85.12 172 SER B O 1
ATOM 3717 N N . ALA B 1 173 ? -8.914 21.391 -6.203 1 90.44 173 ALA B N 1
ATOM 3718 C CA . ALA B 1 173 ? -8.445 22.453 -5.316 1 90.44 173 ALA B CA 1
ATOM 3719 C C . ALA B 1 173 ? -6.957 22.281 -5.008 1 90.44 173 ALA B C 1
ATOM 3721 O O . ALA B 1 173 ? -6.207 23.266 -4.992 1 90.44 173 ALA B O 1
ATOM 3722 N N . VAL B 1 174 ? -6.547 21.047 -4.82 1 93.25 174 VAL B N 1
ATOM 3723 C CA . VAL B 1 174 ? -5.152 20.766 -4.488 1 93.25 174 VAL B CA 1
ATOM 3724 C C . VAL B 1 174 ? -4.258 21.141 -5.668 1 93.25 174 VAL B C 1
ATOM 3726 O O . VAL B 1 174 ? -3.232 21.797 -5.492 1 93.25 174 VAL B O 1
ATOM 3729 N N . ILE B 1 175 ? -4.656 20.781 -6.859 1 89.62 175 ILE B N 1
ATOM 3730 C CA . ILE B 1 175 ? -3.865 21.062 -8.047 1 89.62 175 ILE B CA 1
ATOM 3731 C C . ILE B 1 175 ? -3.725 22.578 -8.227 1 89.62 175 ILE B C 1
ATOM 3733 O O . ILE B 1 175 ? -2.613 23.094 -8.383 1 89.62 175 ILE B O 1
ATOM 3737 N N . GLU B 1 176 ? -4.824 23.266 -8.102 1 91.88 176 GLU B N 1
ATOM 3738 C CA . GLU B 1 176 ? -4.832 24.719 -8.297 1 91.88 176 GLU B CA 1
ATOM 3739 C C . GLU B 1 176 ? -4.02 25.422 -7.215 1 91.88 176 GLU B C 1
ATOM 3741 O O . GLU B 1 176 ? -3.199 26.297 -7.52 1 91.88 176 GLU B O 1
ATOM 3746 N N . CYS B 1 177 ? -4.199 25.047 -6.039 1 96.19 177 CYS B N 1
ATOM 3747 C CA . CYS B 1 177 ? -3.564 25.703 -4.906 1 96.19 177 CYS B CA 1
ATOM 3748 C C . CYS B 1 177 ? -2.074 25.391 -4.855 1 96.19 177 CYS B C 1
ATOM 3750 O O . CYS B 1 177 ? -1.271 26.234 -4.453 1 96.19 177 CYS B O 1
ATOM 3752 N N . ALA B 1 178 ? -1.725 24.188 -5.234 1 97.19 178 ALA B N 1
ATOM 3753 C CA . ALA B 1 178 ? -0.311 23.812 -5.273 1 97.19 178 ALA B CA 1
ATOM 3754 C C . ALA B 1 178 ? 0.458 24.703 -6.25 1 97.19 178 ALA B C 1
ATOM 3756 O O . ALA B 1 178 ? 1.536 25.203 -5.926 1 97.19 178 ALA B O 1
ATOM 3757 N N . ASP B 1 179 ? -0.095 24.859 -7.367 1 95.31 179 ASP B N 1
ATOM 3758 C CA . ASP B 1 179 ? 0.537 25.719 -8.367 1 95.31 179 ASP B CA 1
ATOM 3759 C C . ASP B 1 179 ? 0.764 27.125 -7.82 1 95.31 179 ASP B C 1
ATOM 3761 O O . ASP B 1 179 ? 1.862 27.672 -7.934 1 95.31 179 ASP B O 1
ATOM 3765 N N . SER B 1 180 ? -0.245 27.688 -7.223 1 97.44 180 SER B N 1
ATOM 3766 C CA . SER B 1 180 ? -0.189 29.047 -6.676 1 97.44 180 SER B CA 1
ATOM 3767 C C . SER B 1 180 ? 0.837 29.141 -5.551 1 97.44 180 SER B C 1
ATOM 3769 O O . SER B 1 180 ? 1.617 30.094 -5.496 1 97.44 180 SER B O 1
ATOM 3771 N N . ALA B 1 181 ? 0.818 28.172 -4.68 1 98.69 181 ALA B N 1
ATOM 3772 C CA . ALA B 1 181 ? 1.724 28.188 -3.535 1 98.69 181 ALA B CA 1
ATOM 3773 C C . ALA B 1 181 ? 3.178 28.062 -3.982 1 98.69 181 ALA B C 1
ATOM 3775 O O . ALA B 1 181 ? 4.039 28.812 -3.527 1 98.69 181 ALA B O 1
ATOM 3776 N N . HIS B 1 182 ? 3.404 27.125 -4.836 1 97.88 182 HIS B N 1
ATOM 3777 C CA . HIS B 1 182 ? 4.766 26.828 -5.27 1 97.88 182 HIS B CA 1
ATOM 3778 C C . HIS B 1 182 ? 5.359 28 -6.047 1 97.88 182 HIS B C 1
ATOM 3780 O O . HIS B 1 182 ? 6.566 28.25 -5.973 1 97.88 182 HIS B O 1
ATOM 3786 N N . GLY B 1 183 ? 4.504 28.734 -6.75 1 97.31 183 GLY B N 1
ATOM 3787 C CA . GLY B 1 183 ? 4.953 29.938 -7.438 1 97.31 183 GLY B CA 1
ATOM 3788 C C . GLY B 1 183 ? 5.527 30.984 -6.5 1 97.31 183 GLY B C 1
ATOM 3789 O O . GLY B 1 183 ? 6.367 31.781 -6.898 1 97.31 183 GLY B O 1
ATOM 3790 N N . LEU B 1 184 ? 5.137 30.953 -5.234 1 98.25 184 LEU B N 1
ATOM 3791 C CA . LEU B 1 184 ? 5.582 31.906 -4.227 1 98.25 184 LEU B CA 1
ATOM 3792 C C . LEU B 1 184 ? 6.531 31.25 -3.232 1 98.25 184 LEU B C 1
ATOM 3794 O O . LEU B 1 184 ? 6.781 31.797 -2.152 1 98.25 184 LEU B O 1
ATOM 3798 N N . LYS B 1 185 ? 6.918 30.016 -3.523 1 98.19 185 LYS B N 1
ATOM 3799 C CA . LYS B 1 185 ? 7.812 29.234 -2.676 1 98.19 185 LYS B CA 1
ATOM 3800 C C . LYS B 1 185 ? 7.137 28.859 -1.362 1 98.19 185 LYS B C 1
ATOM 3802 O O . LYS B 1 185 ? 7.797 28.719 -0.333 1 98.19 185 LYS B O 1
ATOM 3807 N N . GLY B 1 186 ? 5.844 28.859 -1.408 1 98.75 186 GLY B N 1
ATOM 3808 C CA . GLY B 1 186 ? 5.066 28.312 -0.306 1 98.75 186 GLY B CA 1
ATOM 3809 C C . GLY B 1 186 ? 4.723 26.844 -0.485 1 98.75 186 GLY B C 1
ATOM 3810 O O . GLY B 1 186 ? 5.219 26.188 -1.407 1 98.75 186 GLY B O 1
ATOM 3811 N N . HIS B 1 187 ? 3.957 26.312 0.462 1 98.81 187 HIS B N 1
ATOM 3812 C CA . HIS B 1 187 ? 3.555 24.906 0.456 1 98.81 187 HIS B CA 1
ATOM 3813 C C . HIS B 1 187 ? 2.072 24.766 0.784 1 98.81 187 HIS B C 1
ATOM 3815 O O . HIS B 1 187 ? 1.44 25.703 1.266 1 98.81 187 HIS B O 1
ATOM 3821 N N . ILE B 1 188 ? 1.537 23.578 0.475 1 98.69 188 ILE B N 1
ATOM 3822 C CA . ILE B 1 188 ? 0.138 23.359 0.833 1 98.69 188 ILE B CA 1
ATOM 3823 C C . ILE B 1 188 ? -0.015 22.031 1.556 1 98.69 188 ILE B C 1
ATOM 3825 O O . ILE B 1 188 ? 0.851 21.156 1.453 1 98.69 188 ILE B O 1
ATOM 3829 N N . ILE B 1 189 ? -1.047 21.938 2.336 1 98.56 189 ILE B N 1
ATOM 3830 C CA . ILE B 1 189 ? -1.549 20.719 2.957 1 98.56 189 ILE B CA 1
ATOM 3831 C C . ILE B 1 189 ? -2.867 20.312 2.303 1 98.56 189 ILE B C 1
ATOM 3833 O O . ILE B 1 189 ? -3.818 21.094 2.268 1 98.56 189 ILE B O 1
ATOM 3837 N N . SER B 1 190 ? -2.896 19.109 1.725 1 96.75 190 SER B N 1
ATOM 3838 C CA . SER B 1 190 ? -4.199 18.547 1.401 1 96.75 190 SER B CA 1
ATOM 3839 C C . SER B 1 190 ? -4.918 18.062 2.658 1 96.75 190 SER B C 1
ATOM 3841 O O . SER B 1 190 ? -4.516 17.062 3.27 1 96.75 190 SER B O 1
ATOM 3843 N N . ASP B 1 191 ? -5.977 18.766 3.016 1 94.88 191 ASP B N 1
ATOM 3844 C CA . ASP B 1 191 ? -6.703 18.484 4.25 1 94.88 191 ASP B CA 1
ATOM 3845 C C . ASP B 1 191 ? -8.102 17.953 3.957 1 94.88 191 ASP B C 1
ATOM 3847 O O . ASP B 1 191 ? -9.023 18.719 3.693 1 94.88 191 ASP B O 1
ATOM 3851 N N . GLY B 1 192 ? -8.109 16.641 4.07 1 87 192 GLY B N 1
ATOM 3852 C CA . GLY B 1 192 ? -9.422 16.031 3.881 1 87 192 GLY B CA 1
ATOM 3853 C C . GLY B 1 192 ? -9.5 15.164 2.643 1 87 192 GLY B C 1
ATOM 3854 O O . GLY B 1 192 ? -8.602 15.188 1.801 1 87 192 GLY B O 1
ATOM 3855 N N . GLY B 1 193 ? -10.523 14.273 2.639 1 83.19 193 GLY B N 1
ATOM 3856 C CA . GLY B 1 193 ? -10.883 13.531 1.44 1 83.19 193 GLY B CA 1
ATOM 3857 C C . GLY B 1 193 ? -10.117 12.227 1.3 1 83.19 193 GLY B C 1
ATOM 3858 O O . GLY B 1 193 ? -10.273 11.516 0.304 1 83.19 193 GLY B O 1
ATOM 3859 N N . CYS B 1 194 ? -9.352 11.938 2.234 1 90.12 194 CYS B N 1
ATOM 3860 C CA . CYS B 1 194 ? -8.602 10.688 2.146 1 90.12 194 CYS B CA 1
ATOM 3861 C C . CYS B 1 194 ? -9.234 9.609 3.021 1 90.12 194 CYS B C 1
ATOM 3863 O O . CYS B 1 194 ? -9.477 9.836 4.207 1 90.12 194 CYS B O 1
ATOM 3865 N N . SER B 1 195 ? -9.477 8.453 2.441 1 90.44 195 SER B N 1
ATOM 3866 C CA . SER B 1 195 ? -10.062 7.352 3.197 1 90.44 195 SER B CA 1
ATOM 3867 C C . SER B 1 195 ? -9.203 6.094 3.105 1 90.44 195 SER B C 1
ATOM 3869 O O . SER B 1 195 ? -9.43 5.125 3.83 1 90.44 195 SER B O 1
ATOM 3871 N N . CYS B 1 196 ? -8.211 6.121 2.256 1 90.19 196 CYS B N 1
ATOM 3872 C CA . CYS B 1 196 ? -7.293 5.004 2.061 1 90.19 196 CYS B CA 1
ATOM 3873 C C . CYS B 1 196 ? -5.93 5.492 1.58 1 90.19 196 CYS B C 1
ATOM 3875 O O . CYS B 1 196 ? -5.785 6.648 1.183 1 90.19 196 CYS B O 1
ATOM 3877 N N . PRO B 1 197 ? -4.926 4.594 1.62 1 93.19 197 PRO B N 1
ATOM 3878 C CA . PRO B 1 197 ? -3.58 5.008 1.208 1 93.19 197 PRO B CA 1
ATOM 3879 C C . PRO B 1 197 ? -3.533 5.508 -0.232 1 93.19 197 PRO B C 1
ATOM 3881 O O . PRO B 1 197 ? -2.771 6.43 -0.544 1 93.19 197 PRO B O 1
ATOM 3884 N N . GLY B 1 198 ? -4.332 4.977 -1.076 1 88.38 198 GLY B N 1
ATOM 3885 C CA . GLY B 1 198 ? -4.387 5.438 -2.453 1 88.38 198 GLY B CA 1
ATOM 3886 C C . GLY B 1 198 ? -4.805 6.891 -2.578 1 88.38 198 GLY B C 1
ATOM 3887 O O . GLY B 1 198 ? -4.309 7.613 -3.445 1 88.38 198 GLY B O 1
ATOM 3888 N N . ASP B 1 199 ? -5.664 7.348 -1.729 1 89.62 199 ASP B N 1
ATOM 3889 C CA . ASP B 1 199 ? -6.09 8.742 -1.709 1 89.62 199 ASP B CA 1
ATOM 3890 C C . ASP B 1 199 ? -4.945 9.656 -1.274 1 89.62 199 ASP B C 1
ATOM 3892 O O . ASP B 1 199 ? -4.801 10.766 -1.793 1 89.62 199 ASP B O 1
ATOM 3896 N N . VAL B 1 200 ? -4.211 9.141 -0.326 1 94.81 200 VAL B N 1
ATOM 3897 C CA . VAL B 1 200 ? -3.055 9.898 0.145 1 94.81 200 VAL B CA 1
ATOM 3898 C C . VAL B 1 200 ? -2.051 10.07 -0.992 1 94.81 200 VAL B C 1
ATOM 3900 O O . VAL B 1 200 ? -1.551 11.172 -1.225 1 94.81 200 VAL B O 1
ATOM 3903 N N . ALA B 1 201 ? -1.826 8.992 -1.708 1 91.56 201 ALA B N 1
ATOM 3904 C CA . ALA B 1 201 ? -0.921 9.039 -2.854 1 91.56 201 ALA B CA 1
ATOM 3905 C C . ALA B 1 201 ? -1.433 10 -3.92 1 91.56 201 ALA B C 1
ATOM 3907 O O . ALA B 1 201 ? -0.653 10.742 -4.52 1 91.56 201 ALA B O 1
ATOM 3908 N N . LYS B 1 202 ? -2.703 10.062 -4.133 1 88.31 202 LYS B N 1
ATOM 3909 C CA . LYS B 1 202 ? -3.311 10.961 -5.109 1 88.31 202 LYS B CA 1
ATOM 3910 C C . LYS B 1 202 ? -3.09 12.422 -4.719 1 88.31 202 LYS B C 1
ATOM 3912 O O . LYS B 1 202 ? -2.816 13.266 -5.578 1 88.31 202 LYS B O 1
ATOM 3917 N N . ALA B 1 203 ? -3.242 12.633 -3.467 1 93.06 203 ALA B N 1
ATOM 3918 C CA . ALA B 1 203 ? -3.029 13.992 -2.984 1 93.06 203 ALA B CA 1
ATOM 3919 C C . ALA B 1 203 ? -1.601 14.453 -3.254 1 93.06 203 ALA B C 1
ATOM 3921 O O . ALA B 1 203 ? -1.383 15.555 -3.768 1 93.06 203 ALA B O 1
ATOM 3922 N N . PHE B 1 204 ? -0.659 13.617 -2.953 1 95.06 204 PHE B N 1
ATOM 3923 C CA . PHE B 1 204 ? 0.733 13.938 -3.242 1 95.06 204 PHE B CA 1
ATOM 3924 C C . PHE B 1 204 ? 0.962 14.055 -4.746 1 95.06 204 PHE B C 1
ATOM 3926 O O . PHE B 1 204 ? 1.66 14.961 -5.203 1 95.06 204 PHE B O 1
ATOM 3933 N N . GLY B 1 205 ? 0.343 13.148 -5.48 1 90.94 205 GLY B N 1
ATOM 3934 C CA . GLY B 1 205 ? 0.45 13.195 -6.93 1 90.94 205 GLY B CA 1
ATOM 3935 C C . GLY B 1 205 ? -0.097 14.477 -7.527 1 90.94 205 GLY B C 1
ATOM 3936 O O . GLY B 1 205 ? 0.385 14.945 -8.562 1 90.94 205 GLY B O 1
ATOM 3937 N N . ALA B 1 206 ? -1.028 15.055 -6.844 1 89.62 206 ALA B N 1
ATOM 3938 C CA . ALA B 1 206 ? -1.691 16.266 -7.328 1 89.62 206 ALA B CA 1
ATOM 3939 C C . ALA B 1 206 ? -0.89 17.5 -6.969 1 89.62 206 ALA B C 1
ATOM 3941 O O . ALA B 1 206 ? -1.235 18.609 -7.387 1 89.62 206 ALA B O 1
ATOM 3942 N N . GLY B 1 207 ? 0.152 17.297 -6.16 1 94.06 207 GLY B N 1
ATOM 3943 C CA . GLY B 1 207 ? 1.034 18.422 -5.895 1 94.06 207 GLY B CA 1
ATOM 3944 C C . GLY B 1 207 ? 1.04 18.844 -4.438 1 94.06 207 GLY B C 1
ATOM 3945 O O . GLY B 1 207 ? 1.723 19.812 -4.062 1 94.06 207 GLY B O 1
ATOM 3946 N N . ALA B 1 208 ? 0.294 18.172 -3.588 1 97.25 208 ALA B N 1
ATOM 3947 C CA . ALA B 1 208 ? 0.331 18.484 -2.164 1 97.25 208 ALA B CA 1
ATOM 3948 C C . ALA B 1 208 ? 1.727 18.266 -1.588 1 97.25 208 ALA B C 1
ATOM 3950 O O . ALA B 1 208 ? 2.404 17.297 -1.938 1 97.25 208 ALA B O 1
ATOM 3951 N N . ASP B 1 209 ? 2.146 19.188 -0.714 1 98.56 209 ASP B N 1
ATOM 3952 C CA . ASP B 1 209 ? 3.408 19.016 0.001 1 98.56 209 ASP B CA 1
ATOM 3953 C C . ASP B 1 209 ? 3.215 18.172 1.257 1 98.56 209 ASP B C 1
ATOM 3955 O O . ASP B 1 209 ? 4.082 17.375 1.609 1 98.56 209 ASP B O 1
ATOM 3959 N N . PHE B 1 210 ? 2.129 18.359 1.929 1 98.75 210 PHE B N 1
ATOM 3960 C CA . PHE B 1 210 ? 1.691 17.609 3.098 1 98.75 210 PHE B CA 1
ATOM 3961 C C . PHE B 1 210 ? 0.28 17.078 2.898 1 98.75 210 PHE B C 1
ATOM 3963 O O . PHE B 1 210 ? -0.502 17.641 2.129 1 98.75 210 PHE B O 1
ATOM 3970 N N . VAL B 1 211 ? -0.014 15.984 3.561 1 98.38 211 VAL B N 1
ATOM 3971 C CA . VAL B 1 211 ? -1.374 15.453 3.602 1 98.38 211 VAL B CA 1
ATOM 3972 C C . VAL B 1 211 ? -1.821 15.289 5.055 1 98.38 211 VAL B C 1
ATOM 3974 O O . VAL B 1 211 ? -1.143 14.641 5.848 1 98.38 211 VAL B O 1
ATOM 3977 N N . MET B 1 212 ? -2.898 15.969 5.379 1 98.25 212 MET B N 1
ATOM 3978 C CA . MET B 1 212 ? -3.461 15.914 6.727 1 98.25 212 MET B CA 1
ATOM 3979 C C . MET B 1 212 ? -4.648 14.961 6.781 1 98.25 212 MET B C 1
ATOM 3981 O O . MET B 1 212 ? -5.551 15.031 5.941 1 98.25 212 MET B O 1
ATOM 3985 N N . LEU B 1 213 ? -4.586 14.086 7.773 1 96.94 213 LEU B N 1
ATOM 3986 C CA . LEU B 1 213 ? -5.578 13.023 7.875 1 96.94 213 LEU B CA 1
ATOM 3987 C C . LEU B 1 213 ? -6.309 13.086 9.211 1 96.94 213 LEU B C 1
ATOM 3989 O O . LEU B 1 213 ? -5.68 13.188 10.266 1 96.94 213 LEU B O 1
ATOM 3993 N N . GLY B 1 214 ? -7.625 13.07 9.148 1 94.12 214 GLY B N 1
ATOM 3994 C CA . GLY B 1 214 ? -8.469 12.992 10.336 1 94.12 214 GLY B CA 1
ATOM 3995 C C . GLY B 1 214 ? -9.141 11.641 10.492 1 94.12 214 GLY B C 1
ATOM 3996 O O . GLY B 1 214 ? -8.688 10.812 11.289 1 94.12 214 GLY B O 1
ATOM 3997 N N . GLY B 1 215 ? -10.086 11.43 9.609 1 92.19 215 GLY B N 1
ATOM 3998 C CA . GLY B 1 215 ? -10.875 10.203 9.648 1 92.19 215 GLY B CA 1
ATOM 3999 C C . GLY B 1 215 ? -10.023 8.945 9.641 1 92.19 215 GLY B C 1
ATOM 4000 O O . GLY B 1 215 ? -10.32 7.984 10.344 1 92.19 215 GLY B O 1
ATOM 4001 N N . MET B 1 216 ? -8.953 8.906 8.938 1 94.25 216 MET B N 1
ATOM 4002 C CA . MET B 1 216 ? -8.102 7.723 8.805 1 94.25 216 MET B CA 1
ATOM 4003 C C . MET B 1 216 ? -7.402 7.41 10.125 1 94.25 216 MET B C 1
ATOM 4005 O O . MET B 1 216 ? -7.074 6.254 10.398 1 94.25 216 MET B O 1
ATOM 4009 N N . PHE B 1 217 ? -7.168 8.414 10.93 1 96.81 217 PHE B N 1
ATOM 4010 C CA . PHE B 1 217 ? -6.465 8.195 12.195 1 96.81 217 PHE B CA 1
ATOM 4011 C C . PHE B 1 217 ? -7.445 8.148 13.359 1 96.81 217 PHE B C 1
ATOM 4013 O O . PHE B 1 217 ? -7.043 8.008 14.516 1 96.81 217 PHE B O 1
ATOM 4020 N N . ALA B 1 218 ? -8.727 8.234 13.086 1 94.56 218 ALA B N 1
ATOM 4021 C CA . ALA B 1 218 ? -9.734 8.164 14.133 1 94.56 218 ALA B CA 1
ATOM 4022 C C . ALA B 1 218 ? -9.922 6.734 14.625 1 94.56 218 ALA B C 1
ATOM 4024 O O . ALA B 1 218 ? -9.602 5.781 13.914 1 94.56 218 ALA B O 1
ATOM 4025 N N . GLY B 1 219 ? -10.367 6.566 15.852 1 95.12 219 GLY B N 1
ATOM 4026 C CA . GLY B 1 219 ? -10.797 5.273 16.359 1 95.12 219 GLY B CA 1
ATOM 4027 C C . GLY B 1 219 ? -9.664 4.457 16.953 1 95.12 219 GLY B C 1
ATOM 4028 O O . GLY B 1 219 ? -9.859 3.311 17.344 1 95.12 219 GLY B O 1
ATOM 4029 N N . HIS B 1 220 ? -8.484 4.992 17.031 1 97.69 220 HIS B N 1
ATOM 4030 C CA . HIS B 1 220 ? -7.336 4.25 17.516 1 97.69 220 HIS B CA 1
ATOM 4031 C C . HIS B 1 220 ? -7.137 4.473 19.016 1 97.69 220 HIS B C 1
ATOM 4033 O O . HIS B 1 220 ? -7.77 5.352 19.609 1 97.69 220 HIS B O 1
ATOM 4039 N N . ASP B 1 221 ? -6.266 3.67 19.609 1 97.31 221 ASP B N 1
ATOM 4040 C CA . ASP B 1 221 ? -5.945 3.738 21.031 1 97.31 221 ASP B CA 1
ATOM 4041 C C . ASP B 1 221 ? -5.465 5.137 21.422 1 97.31 221 ASP B C 1
ATOM 4043 O O . ASP B 1 221 ? -5.727 5.598 22.531 1 97.31 221 ASP B O 1
ATOM 4047 N N . GLN B 1 222 ? -4.816 5.77 20.547 1 97.56 222 GLN B N 1
ATOM 4048 C CA . GLN B 1 222 ? -4.137 7.031 20.828 1 97.56 222 GLN B CA 1
ATOM 4049 C C . GLN B 1 222 ? -5.098 8.211 20.719 1 97.56 222 GLN B C 1
ATOM 4051 O O . GLN B 1 222 ? -4.738 9.344 21.047 1 97.56 222 GLN B O 1
ATOM 4056 N N . CYS B 1 223 ? -6.312 7.887 20.234 1 95.62 223 CYS B N 1
ATOM 4057 C CA . CYS B 1 223 ? -7.348 8.914 20.172 1 95.62 223 CYS B CA 1
ATOM 4058 C C . CYS B 1 223 ? -8 9.102 21.547 1 95.62 223 CYS B C 1
ATOM 4060 O O . CYS B 1 223 ? -8.055 8.172 22.344 1 95.62 223 CYS B O 1
ATOM 4062 N N . ALA B 1 224 ? -8.492 10.297 21.766 1 92.31 224 ALA B N 1
ATOM 4063 C CA . ALA B 1 224 ? -9.258 10.547 22.984 1 92.31 224 ALA B CA 1
ATOM 4064 C C . ALA B 1 224 ? -10.625 9.875 22.922 1 92.31 224 ALA B C 1
ATOM 4066 O O . ALA B 1 224 ? -11.125 9.57 21.828 1 92.31 224 ALA B O 1
ATOM 4067 N N . GLY B 1 225 ? -11.164 9.672 24 1 85.5 225 GLY B N 1
ATOM 4068 C CA . GLY B 1 225 ? -12.477 9.039 24.094 1 85.5 225 GLY B CA 1
ATOM 4069 C C . GLY B 1 225 ? -12.398 7.574 24.469 1 85.5 225 GLY B C 1
ATOM 4070 O O . GLY B 1 225 ? -11.352 6.941 24.344 1 85.5 225 GLY B O 1
ATOM 4071 N N . GLU B 1 226 ? -13.539 7.07 24.906 1 86.38 226 GLU B N 1
ATOM 4072 C CA . GLU B 1 226 ? -13.594 5.691 25.375 1 86.38 226 GLU B CA 1
ATOM 4073 C C . GLU B 1 226 ? -14.062 4.746 24.281 1 86.38 226 GLU B C 1
ATOM 4075 O O . GLU B 1 226 ? -14.758 5.16 23.344 1 86.38 226 GLU B O 1
ATOM 4080 N N . VAL B 1 227 ? -13.531 3.488 24.438 1 91.06 227 VAL B N 1
ATOM 4081 C CA . VAL B 1 227 ? -14.039 2.428 23.562 1 91.06 227 VAL B CA 1
ATOM 4082 C C . VAL B 1 227 ? -15.414 1.975 24.062 1 91.06 227 VAL B C 1
ATOM 4084 O O . VAL B 1 227 ? -15.586 1.651 25.234 1 91.06 227 VAL B O 1
ATOM 4087 N N . LEU B 1 228 ? -16.359 2.088 23.203 1 90 228 LEU B N 1
ATOM 4088 C CA . LEU B 1 228 ? -17.719 1.66 23.547 1 90 228 LEU B CA 1
ATOM 4089 C C . LEU B 1 228 ? -18.078 0.37 22.812 1 90 228 LEU B C 1
ATOM 4091 O O . LEU B 1 228 ? -17.594 0.119 21.703 1 90 228 LEU B O 1
ATOM 4095 N N . GLU B 1 229 ? -18.828 -0.49 23.453 1 90.94 229 GLU B N 1
ATOM 4096 C CA . GLU B 1 229 ? -19.344 -1.691 22.797 1 90.94 229 GLU B CA 1
ATOM 4097 C C . GLU B 1 229 ? -20.797 -1.52 22.406 1 90.94 229 GLU B C 1
ATOM 4099 O O . GLU B 1 229 ? -21.641 -1.179 23.25 1 90.94 229 GLU B O 1
ATOM 4104 N N . LYS B 1 230 ? -21 -1.541 21.203 1 86.56 230 LYS B N 1
ATOM 4105 C CA . LYS B 1 230 ? -22.359 -1.454 20.688 1 86.56 230 LYS B CA 1
ATOM 4106 C C . LYS B 1 230 ? -22.656 -2.613 19.734 1 86.56 230 LYS B C 1
ATOM 4108 O O . LYS B 1 230 ? -21.984 -2.779 18.719 1 86.56 230 LYS B O 1
ATOM 4113 N N . ASN B 1 231 ? -23.734 -3.377 20.031 1 90.25 231 ASN B N 1
ATOM 4114 C CA . ASN B 1 231 ? -24.156 -4.496 19.188 1 90.25 231 ASN B CA 1
ATOM 4115 C C . ASN B 1 231 ? -23 -5.445 18.891 1 90.25 231 ASN B C 1
ATOM 4117 O O . ASN B 1 231 ? -22.812 -5.852 17.75 1 90.25 231 ASN B O 1
ATOM 4121 N N . GLY B 1 232 ? -22.172 -5.555 19.906 1 91.81 232 GLY B N 1
ATOM 4122 C CA . GLY B 1 232 ? -21.109 -6.531 19.766 1 91.81 232 GLY B CA 1
ATOM 4123 C C . GLY B 1 232 ? -19.891 -5.984 19.047 1 91.81 232 GLY B C 1
ATOM 4124 O O . GLY B 1 232 ? -18.922 -6.715 18.781 1 91.81 232 GLY B O 1
ATOM 4125 N N . LYS B 1 233 ? -19.969 -4.773 18.672 1 91.06 233 LYS B N 1
ATOM 4126 C CA . LYS B 1 233 ? -18.828 -4.133 18.016 1 91.06 233 LYS B CA 1
ATOM 4127 C C . LYS B 1 233 ? -18.266 -3.004 18.859 1 91.06 233 LYS B C 1
ATOM 4129 O O . LYS B 1 233 ? -19.016 -2.303 19.547 1 91.06 233 LYS B O 1
ATOM 4134 N N . LYS B 1 234 ? -16.984 -2.975 18.844 1 93.81 234 LYS B N 1
ATOM 4135 C CA . LYS B 1 234 ? -16.328 -1.888 19.562 1 93.81 234 LYS B CA 1
ATOM 4136 C C . LYS B 1 234 ? -16.25 -0.627 18.703 1 93.81 234 LYS B C 1
ATOM 4138 O O . LYS B 1 234 ? -15.922 -0.696 17.516 1 93.81 234 LYS B O 1
ATOM 4143 N N . VAL B 1 235 ? -16.625 0.497 19.297 1 91.5 235 VAL B N 1
ATOM 4144 C CA . VAL B 1 235 ? -16.625 1.758 18.562 1 91.5 235 VAL B CA 1
ATOM 4145 C C . VAL B 1 235 ? -16 2.854 19.422 1 91.5 235 VAL B C 1
ATOM 4147 O O . VAL B 1 235 ? -15.898 2.705 20.641 1 91.5 235 VAL B O 1
ATOM 4150 N N . LYS B 1 236 ? -15.555 3.941 18.766 1 90.25 236 LYS B N 1
ATOM 4151 C CA . LYS B 1 236 ? -15.078 5.164 19.422 1 90.25 236 LYS B CA 1
ATOM 4152 C C . LYS B 1 236 ? -15.75 6.395 18.812 1 90.25 236 LYS B C 1
ATOM 4154 O O . LYS B 1 236 ? -16.172 6.379 17.656 1 90.25 236 LYS B O 1
ATOM 4159 N N . LEU B 1 237 ? -15.812 7.348 19.672 1 80.31 237 LEU B N 1
ATOM 4160 C CA . LEU B 1 237 ? -16.422 8.594 19.219 1 80.31 237 LEU B CA 1
ATOM 4161 C C . LEU B 1 237 ? -15.414 9.445 18.453 1 80.31 237 LEU B C 1
ATOM 4163 O O . LEU B 1 237 ? -14.242 9.523 18.844 1 80.31 237 LEU B O 1
ATOM 4167 N N . PHE B 1 238 ? -15.867 9.945 17.344 1 79.44 238 PHE B N 1
ATOM 4168 C CA . PHE B 1 238 ? -15.117 10.836 16.469 1 79.44 238 PHE B CA 1
ATOM 4169 C C . PHE B 1 238 ? -15.969 12.031 16.047 1 79.44 238 PHE B C 1
ATOM 4171 O O . PHE B 1 238 ? -17.094 11.859 15.586 1 79.44 238 PHE B O 1
ATOM 4178 N N . TYR B 1 239 ? -15.531 13.312 16.375 1 70.88 239 TYR B N 1
ATOM 4179 C CA . TYR B 1 239 ? -16.391 14.438 16.031 1 70.88 239 TYR B CA 1
ATOM 4180 C C . TYR B 1 239 ? -15.57 15.609 15.508 1 70.88 239 TYR B C 1
ATOM 4182 O O . TYR B 1 239 ? -14.391 15.758 15.844 1 70.88 239 TYR B O 1
ATOM 4190 N N . GLY B 1 240 ? -16.188 16.359 14.586 1 64.12 240 GLY B N 1
ATOM 4191 C CA . GLY B 1 240 ? -15.617 17.594 14.062 1 64.12 240 GLY B CA 1
ATOM 4192 C C . GLY B 1 240 ? -15.578 18.719 15.078 1 64.12 240 GLY B C 1
ATOM 4193 O O . GLY B 1 240 ? -16.438 18.797 15.961 1 64.12 240 GLY B O 1
ATOM 4194 N N . MET B 1 241 ? -14.562 19.562 14.969 1 55.97 241 MET B N 1
ATOM 4195 C CA . MET B 1 241 ? -14.289 20.594 15.953 1 55.97 241 MET B CA 1
ATOM 4196 C C . MET B 1 241 ? -15.461 21.578 16.047 1 55.97 241 MET B C 1
ATOM 4198 O O . MET B 1 241 ? -15.68 22.188 17.094 1 55.97 241 MET B O 1
ATOM 4202 N N . SER B 1 242 ? -16.141 21.672 14.953 1 49.44 242 SER B N 1
ATOM 4203 C CA . SER B 1 242 ? -17.266 22.594 15.008 1 49.44 242 SER B CA 1
ATOM 4204 C C . SER B 1 242 ? -18.578 21.859 15.289 1 49.44 242 SER B C 1
ATOM 4206 O O . SER B 1 242 ? -19.656 22.391 15 1 49.44 242 SER B O 1
ATOM 4208 N N . SER B 1 243 ? -18.438 20.719 15.844 1 43.94 243 SER B N 1
ATOM 4209 C CA . SER B 1 243 ? -19.625 19.953 16.203 1 43.94 243 SER B CA 1
ATOM 4210 C C . SER B 1 243 ? -20.188 20.391 17.547 1 43.94 243 SER B C 1
ATOM 4212 O O . SER B 1 243 ? -19.484 21.016 18.344 1 43.94 243 SER B O 1
ATOM 4214 N N . ASP B 1 244 ? -21.469 20.062 17.672 1 48 244 ASP B N 1
ATOM 4215 C CA . ASP B 1 244 ? -22.141 20.328 18.938 1 48 244 ASP B CA 1
ATOM 4216 C C . ASP B 1 244 ? -21.375 19.703 20.109 1 48 244 ASP B C 1
ATOM 4218 O O . ASP B 1 244 ? -21.219 20.328 21.156 1 48 244 ASP B O 1
ATOM 4222 N N . MET B 1 245 ? -20.859 18.609 19.844 1 47.5 245 MET B N 1
ATOM 4223 C CA . MET B 1 245 ? -20.156 17.891 20.906 1 47.5 245 MET B CA 1
ATOM 4224 C C . MET B 1 245 ? -18.875 18.609 21.281 1 47.5 245 MET B C 1
ATOM 4226 O O . MET B 1 245 ? -18.562 18.781 22.469 1 47.5 245 MET B O 1
ATOM 4230 N N . ALA B 1 246 ? -18.203 19 20.375 1 51.28 246 ALA B N 1
ATOM 4231 C CA . ALA B 1 246 ? -16.953 19.734 20.625 1 51.28 246 ALA B CA 1
ATOM 4232 C C . ALA B 1 246 ? -17.219 21.031 21.391 1 51.28 246 ALA B C 1
ATOM 4234 O O . ALA B 1 246 ? -16.5 21.359 22.328 1 51.28 246 ALA B O 1
ATOM 4235 N N . MET B 1 247 ? -18.219 21.656 21.016 1 54.97 247 MET B N 1
ATOM 4236 C CA . MET B 1 247 ? -18.547 22.953 21.609 1 54.97 247 MET B CA 1
ATOM 4237 C C . MET B 1 247 ? -19 22.797 23.062 1 54.97 247 MET B C 1
ATOM 4239 O O . MET B 1 247 ? -18.641 23.609 23.922 1 54.97 247 MET B O 1
ATOM 4243 N N . LYS B 1 248 ? -19.875 21.797 23.219 1 52.91 248 LYS B N 1
ATOM 4244 C CA . LYS B 1 248 ? -20.344 21.531 24.578 1 52.91 248 LYS B CA 1
ATOM 4245 C C . LYS B 1 248 ? -19.188 21.172 25.5 1 52.91 248 LYS B C 1
ATOM 4247 O O . LYS B 1 248 ? -19.156 21.594 26.656 1 52.91 248 LYS B O 1
ATOM 4252 N N . LYS B 1 249 ? -18.281 20.5 24.938 1 55.38 249 LYS B N 1
ATOM 4253 C CA . LYS B 1 249 ? -17.172 20 25.734 1 55.38 249 LYS B CA 1
ATOM 4254 C C . LYS B 1 249 ? -16.219 21.141 26.094 1 55.38 249 LYS B C 1
ATOM 4256 O O . LYS B 1 249 ? -15.664 21.156 27.203 1 55.38 249 LYS B O 1
ATOM 4261 N N . HIS B 1 250 ? -16.047 22.031 25.219 1 52.78 250 HIS B N 1
ATOM 4262 C CA . HIS B 1 250 ? -14.953 22.969 25.438 1 52.78 250 HIS B CA 1
ATOM 4263 C C . HIS B 1 250 ? -15.477 24.359 25.734 1 52.78 250 HIS B C 1
ATOM 4265 O O . HIS B 1 250 ? -14.797 25.156 26.375 1 52.78 250 HIS B O 1
ATOM 4271 N N . ALA B 1 251 ? -16.547 24.828 25.047 1 51.41 251 ALA B N 1
ATOM 4272 C CA . ALA B 1 251 ? -16.953 26.234 25.188 1 51.41 251 ALA B CA 1
ATOM 4273 C C . ALA B 1 251 ? -17.953 26.406 26.328 1 51.41 251 ALA B C 1
ATOM 4275 O O . ALA B 1 251 ? -18.328 27.531 26.672 1 51.41 251 ALA B O 1
ATOM 4276 N N . GLY B 1 252 ? -18.203 25.391 27.25 1 47.91 252 GLY B N 1
ATOM 4277 C CA . GLY B 1 252 ? -19.078 25.594 28.391 1 47.91 252 GLY B CA 1
ATOM 4278 C C . GLY B 1 252 ? -20.516 25.922 28 1 47.91 252 GLY B C 1
ATOM 4279 O O . GLY B 1 252 ? -21.328 26.297 28.844 1 47.91 252 GLY B O 1
ATOM 4280 N N . GLY B 1 253 ? -21.094 26.016 26.594 1 45.31 253 GLY B N 1
ATOM 4281 C CA . GLY B 1 253 ? -22.438 26.25 26.109 1 45.31 253 GLY B CA 1
ATOM 4282 C C . GLY B 1 253 ? -22.516 26.359 24.594 1 45.31 253 GLY B C 1
ATOM 4283 O O . GLY B 1 253 ? -21.5 26.438 23.922 1 45.31 253 GLY B O 1
ATOM 4284 N N . VAL B 1 254 ? -23.703 25.75 23.906 1 43.84 254 VAL B N 1
ATOM 4285 C CA . VAL B 1 254 ? -23.953 25.875 22.469 1 43.84 254 VAL B CA 1
ATOM 4286 C C . VAL B 1 254 ? -23.969 27.344 22.078 1 43.84 254 VAL B C 1
ATOM 4288 O O . VAL B 1 254 ? -24.781 28.125 22.594 1 43.84 254 VAL B O 1
ATOM 4291 N N . ALA B 1 255 ? -22.969 27.797 21.641 1 40.31 255 ALA B N 1
ATOM 4292 C CA . ALA B 1 255 ? -23.188 29.156 21.172 1 40.31 255 ALA B CA 1
ATOM 4293 C C . ALA B 1 255 ? -24.453 29.25 20.312 1 40.31 255 ALA B C 1
ATOM 4295 O O . ALA B 1 255 ? -24.797 28.281 19.625 1 40.31 255 ALA B O 1
ATOM 4296 N N . GLU B 1 256 ? -25.391 30.125 20.531 1 41.47 256 GLU B N 1
ATOM 4297 C CA . GLU B 1 256 ? -26.703 30.297 19.906 1 41.47 256 GLU B CA 1
ATOM 4298 C C . GLU B 1 256 ? -26.656 29.875 18.438 1 41.47 256 GLU B C 1
ATOM 4300 O O . GLU B 1 256 ? -27.5 29.078 18 1 41.47 256 GLU B O 1
ATOM 4305 N N . TYR B 1 257 ? -26.438 30.75 17.406 1 37 257 TYR B N 1
ATOM 4306 C CA . TYR B 1 257 ? -26.828 30.859 16 1 37 257 TYR B CA 1
ATOM 4307 C C . TYR B 1 257 ? -25.844 30.109 15.102 1 37 257 TYR B C 1
ATOM 4309 O O . TYR B 1 257 ? -25.953 30.188 13.875 1 37 257 TYR B O 1
ATOM 4317 N N . ARG B 1 258 ? -24.812 29.672 15.594 1 40.41 258 ARG B N 1
ATOM 4318 C CA . ARG B 1 258 ? -23.984 29.234 14.477 1 40.41 258 ARG B CA 1
ATOM 4319 C C . ARG B 1 258 ? -24.109 27.734 14.242 1 40.41 258 ARG B C 1
ATOM 4321 O O . ARG B 1 258 ? -24.141 26.953 15.195 1 40.41 258 ARG B O 1
ATOM 4328 N N . ALA B 1 259 ? -24.641 27.438 13.195 1 42.53 259 ALA B N 1
ATOM 4329 C CA . ALA B 1 259 ? -24.812 26.094 12.648 1 42.53 259 ALA B CA 1
ATOM 4330 C C . ALA B 1 259 ? -23.562 25.25 12.836 1 42.53 259 ALA B C 1
ATOM 4332 O O . ALA B 1 259 ? -22.469 25.656 12.43 1 42.53 259 ALA B O 1
ATOM 4333 N N . SER B 1 260 ? -23.625 24.469 13.859 1 41.91 260 SER B N 1
ATOM 4334 C CA . SER B 1 260 ? -22.578 23.5 14.094 1 41.91 260 SER B CA 1
ATOM 4335 C C . SER B 1 260 ? -22.125 22.844 12.789 1 41.91 260 SER B C 1
ATOM 4337 O O . SER B 1 260 ? -22.938 22.312 12.031 1 41.91 260 SER B O 1
ATOM 4339 N N . GLU B 1 261 ? -20.891 23.172 12.281 1 46.25 261 GLU B N 1
ATOM 4340 C CA . GLU B 1 261 ? -20.375 22.656 11.008 1 46.25 261 GLU B CA 1
ATOM 4341 C C . GLU B 1 261 ? -19.641 21.344 11.195 1 46.25 261 GLU B C 1
ATOM 4343 O O . GLU B 1 261 ? -18.859 20.938 10.336 1 46.25 261 GLU B O 1
ATOM 4348 N N . GLY B 1 262 ? -20.016 20.703 12.508 1 59.06 262 GLY B N 1
ATOM 4349 C CA . GLY B 1 262 ? -19.375 19.406 12.656 1 59.06 262 GLY B CA 1
ATOM 4350 C C . GLY B 1 262 ? -20.312 18.344 13.219 1 59.06 262 GLY B C 1
ATOM 4351 O O . GLY B 1 262 ? -21.266 18.656 13.922 1 59.06 262 GLY B O 1
ATOM 4352 N N . ARG B 1 263 ? -20.156 17.047 12.734 1 65.81 263 ARG B N 1
ATOM 4353 C CA . ARG B 1 263 ? -20.922 15.906 13.203 1 65.81 263 ARG B CA 1
ATOM 4354 C C . ARG B 1 263 ? -20.094 15.023 14.133 1 65.81 263 ARG B C 1
ATOM 4356 O O . ARG B 1 263 ? -18.875 15.062 14.094 1 65.81 263 ARG B O 1
ATOM 4363 N N . THR B 1 264 ? -20.797 14.555 15.18 1 71.06 264 THR B N 1
ATOM 4364 C CA . THR B 1 264 ? -20.234 13.461 15.961 1 71.06 264 THR B CA 1
ATOM 4365 C C . THR B 1 264 ? -20.562 12.117 15.328 1 71.06 264 THR B C 1
ATOM 4367 O O . THR B 1 264 ? -21.719 11.836 15.023 1 71.06 264 THR B O 1
ATOM 4370 N N . VAL B 1 265 ? -19.5 11.391 15.117 1 79.94 265 VAL B N 1
ATOM 4371 C CA . VAL B 1 265 ? -19.734 10.094 14.492 1 79.94 265 VAL B CA 1
ATOM 4372 C C . VAL B 1 265 ? -19.031 9 15.305 1 79.94 265 VAL B C 1
ATOM 4374 O O . VAL B 1 265 ? -18.062 9.266 16.016 1 79.94 265 VAL B O 1
ATOM 4377 N N . GLU B 1 266 ? -19.703 7.891 15.273 1 85.81 266 GLU B N 1
ATOM 4378 C CA . GLU B 1 266 ? -19.047 6.691 15.789 1 85.81 266 GLU B CA 1
ATOM 4379 C C . GLU B 1 266 ? -18.234 5.996 14.711 1 85.81 266 GLU B C 1
ATOM 4381 O O . GLU B 1 266 ? -18.688 5.84 13.578 1 85.81 266 GLU B O 1
ATOM 4386 N N . VAL B 1 267 ? -16.969 5.73 15.125 1 89.94 267 VAL B N 1
ATOM 4387 C CA . VAL B 1 267 ? -16.125 4.996 14.195 1 89.94 267 VAL B CA 1
ATOM 4388 C C . VAL B 1 267 ? -15.703 3.664 14.82 1 89.94 267 VAL B C 1
ATOM 4390 O O . VAL B 1 267 ? -15.617 3.545 16.047 1 89.94 267 VAL B O 1
ATOM 4393 N N . PRO B 1 268 ? -15.555 2.672 14.039 1 92 268 PRO B N 1
ATOM 4394 C CA . PRO B 1 268 ? -15.086 1.398 14.594 1 92 268 PRO B CA 1
ATOM 4395 C C . PRO B 1 268 ? -13.766 1.53 15.344 1 92 268 PRO B C 1
ATOM 4397 O O . PRO B 1 268 ? -12.891 2.291 14.914 1 92 268 PRO B O 1
ATOM 4400 N N . TYR B 1 269 ? -13.68 0.876 16.438 1 95.75 269 TYR B N 1
ATOM 4401 C CA . TYR B 1 269 ? -12.406 0.771 17.125 1 95.75 269 TYR B CA 1
ATOM 4402 C C . TYR B 1 269 ? -11.367 0.075 16.266 1 95.75 269 TYR B C 1
ATOM 4404 O O . TYR B 1 269 ? -11.625 -0.999 15.711 1 95.75 269 TYR B O 1
ATOM 4412 N N . ARG B 1 270 ? -10.141 0.639 16.203 1 96.19 270 ARG B N 1
ATOM 4413 C CA . ARG B 1 270 ? -9.172 0.164 15.227 1 96.19 270 ARG B CA 1
ATOM 4414 C C . ARG B 1 270 ? -7.883 -0.283 15.906 1 96.19 270 ARG B C 1
ATOM 4416 O O . ARG B 1 270 ? -6.895 -0.583 15.234 1 96.19 270 ARG B O 1
ATOM 4423 N N . GLY B 1 271 ? -7.781 -0.281 17.203 1 96.75 271 GLY B N 1
ATOM 4424 C CA . GLY B 1 271 ? -6.586 -0.707 17.922 1 96.75 271 GLY B CA 1
ATOM 4425 C C . GLY B 1 271 ? -5.453 0.299 17.828 1 96.75 271 GLY B C 1
ATOM 4426 O O . GLY B 1 271 ? -5.691 1.509 17.812 1 96.75 271 GLY B O 1
ATOM 4427 N N . ASP B 1 272 ? -4.227 -0.191 17.812 1 97.62 272 ASP B N 1
ATOM 4428 C CA . ASP B 1 272 ? -3.037 0.654 17.797 1 97.62 272 ASP B CA 1
ATOM 4429 C C . ASP B 1 272 ? -2.887 1.364 16.453 1 97.62 272 ASP B C 1
ATOM 4431 O O . ASP B 1 272 ? -3.092 0.758 15.391 1 97.62 272 ASP B O 1
ATOM 4435 N N . VAL B 1 273 ? -2.51 2.621 16.516 1 98.38 273 VAL B N 1
ATOM 4436 C CA . VAL B 1 273 ? -2.447 3.449 15.32 1 98.38 273 VAL B CA 1
ATOM 4437 C C . VAL B 1 273 ? -1.294 2.986 14.43 1 98.38 273 VAL B C 1
ATOM 4439 O O . VAL B 1 273 ? -1.25 3.309 13.242 1 98.38 273 VAL B O 1
ATOM 4442 N N . GLU B 1 274 ? -0.382 2.205 14.961 1 97.62 274 GLU B N 1
ATOM 4443 C CA . GLU B 1 274 ? 0.783 1.729 14.219 1 97.62 274 GLU B CA 1
ATOM 4444 C C . GLU B 1 274 ? 0.365 0.967 12.961 1 97.62 274 GLU B C 1
ATOM 4446 O O . GLU B 1 274 ? 1.003 1.088 11.914 1 97.62 274 GLU B O 1
ATOM 4451 N N . THR B 1 275 ? -0.679 0.232 13.062 1 95.19 275 THR B N 1
ATOM 4452 C CA . THR B 1 275 ? -1.154 -0.557 11.93 1 95.19 275 THR B CA 1
ATOM 4453 C C . THR B 1 275 ? -1.579 0.35 10.781 1 95.19 275 THR B C 1
ATOM 4455 O O . THR B 1 275 ? -1.244 0.09 9.625 1 95.19 275 THR B O 1
ATOM 4458 N N . THR B 1 276 ? -2.281 1.435 11.141 1 96.94 276 THR B N 1
ATOM 4459 C CA . THR B 1 276 ? -2.736 2.383 10.133 1 96.94 276 THR B CA 1
ATOM 4460 C C . THR B 1 276 ? -1.559 3.15 9.539 1 96.94 276 THR B C 1
ATOM 4462 O O . THR B 1 276 ? -1.507 3.383 8.328 1 96.94 276 THR B O 1
ATOM 4465 N N . ILE B 1 277 ? -0.581 3.512 10.344 1 98.12 277 ILE B N 1
ATOM 4466 C CA . ILE B 1 277 ? 0.607 4.219 9.883 1 98.12 277 ILE B CA 1
ATOM 4467 C C . ILE B 1 277 ? 1.345 3.373 8.852 1 98.12 277 ILE B C 1
ATOM 4469 O O . ILE B 1 277 ? 1.641 3.844 7.746 1 98.12 277 ILE B O 1
ATOM 4473 N N . LEU B 1 278 ? 1.533 2.133 9.195 1 95.56 278 LEU B N 1
ATOM 4474 C CA . LEU B 1 278 ? 2.277 1.242 8.305 1 95.56 278 LEU B CA 1
ATOM 4475 C C . LEU B 1 278 ? 1.504 0.988 7.016 1 95.56 278 LEU B C 1
ATOM 4477 O O . LEU B 1 278 ? 2.1 0.879 5.941 1 95.56 278 LEU B O 1
ATOM 4481 N N . ASP B 1 279 ? 0.235 0.888 7.133 1 95 279 ASP B N 1
ATOM 4482 C CA . ASP B 1 279 ? -0.608 0.715 5.957 1 95 279 ASP B CA 1
ATOM 4483 C C . ASP B 1 279 ? -0.469 1.899 5.004 1 95 279 ASP B C 1
ATOM 4485 O O . ASP B 1 279 ? -0.293 1.716 3.797 1 95 279 ASP B O 1
ATOM 4489 N N . ILE B 1 280 ? -0.524 3.104 5.527 1 96.88 280 ILE B N 1
ATOM 4490 C CA . ILE B 1 280 ? -0.423 4.32 4.73 1 96.88 280 ILE B CA 1
ATOM 4491 C C . ILE B 1 280 ? 0.958 4.402 4.082 1 96.88 280 ILE B C 1
ATOM 4493 O O . ILE B 1 280 ? 1.071 4.625 2.877 1 96.88 280 ILE B O 1
ATOM 4497 N N . LEU B 1 281 ? 1.975 4.18 4.867 1 97.62 281 LEU B N 1
ATOM 4498 C CA . LEU B 1 281 ? 3.336 4.281 4.355 1 97.62 281 LEU B CA 1
ATOM 4499 C C . LEU B 1 281 ? 3.602 3.205 3.309 1 97.62 281 LEU B C 1
ATOM 4501 O O . LEU B 1 281 ? 4.234 3.473 2.283 1 97.62 281 LEU B O 1
ATOM 4505 N N . GLY B 1 282 ? 3.09 2.004 3.59 1 94.5 282 GLY B N 1
ATOM 4506 C CA . GLY B 1 282 ? 3.219 0.932 2.615 1 94.5 282 GLY B CA 1
ATOM 4507 C C . GLY B 1 282 ? 2.512 1.229 1.305 1 94.5 282 GLY B C 1
ATOM 4508 O O . GLY B 1 282 ? 3.055 0.97 0.229 1 94.5 282 GLY B O 1
ATOM 4509 N N . GLY B 1 283 ? 1.324 1.715 1.394 1 93.75 283 GLY B N 1
ATOM 4510 C CA . GLY B 1 283 ? 0.588 2.104 0.201 1 93.75 283 GLY B CA 1
ATOM 4511 C C . GLY B 1 283 ? 1.287 3.18 -0.608 1 93.75 283 GLY B C 1
ATOM 4512 O O . GLY B 1 283 ? 1.317 3.117 -1.839 1 93.75 283 GLY B O 1
ATOM 4513 N N . LEU B 1 284 ? 1.842 4.129 0.058 1 94.56 284 LEU B N 1
ATOM 4514 C CA . LEU B 1 284 ? 2.582 5.195 -0.604 1 94.56 284 LEU B CA 1
ATOM 4515 C C . LEU B 1 284 ? 3.803 4.641 -1.333 1 94.56 284 LEU B C 1
ATOM 4517 O O . LEU B 1 284 ? 4.055 4.992 -2.488 1 94.56 284 LEU B O 1
ATOM 4521 N N . ARG B 1 285 ? 4.496 3.795 -0.663 1 95 285 ARG B N 1
ATOM 4522 C CA . ARG B 1 285 ? 5.676 3.207 -1.286 1 95 285 ARG B CA 1
ATOM 4523 C C . ARG B 1 285 ? 5.297 2.379 -2.508 1 95 285 ARG B C 1
ATOM 4525 O O . ARG B 1 285 ? 5.988 2.414 -3.527 1 95 285 ARG B O 1
ATOM 4532 N N . SER B 1 286 ? 4.234 1.613 -2.381 1 91.12 286 SER B N 1
ATOM 4533 C CA . SER B 1 286 ? 3.764 0.806 -3.5 1 91.12 286 SER B CA 1
ATOM 4534 C C . SER B 1 286 ? 3.414 1.677 -4.703 1 91.12 286 SER B C 1
ATOM 4536 O O . SER B 1 286 ? 3.811 1.375 -5.828 1 91.12 286 SER B O 1
ATOM 4538 N N . THR B 1 287 ? 2.738 2.766 -4.453 1 89.06 287 THR B N 1
ATOM 4539 C CA . THR B 1 287 ? 2.35 3.68 -5.523 1 89.06 287 THR B CA 1
ATOM 4540 C C . THR B 1 287 ? 3.58 4.309 -6.172 1 89.06 287 THR B C 1
ATOM 4542 O O . THR B 1 287 ? 3.674 4.379 -7.398 1 89.06 287 THR B O 1
ATOM 4545 N N . CYS B 1 288 ? 4.516 4.711 -5.332 1 90.06 288 CYS B N 1
ATOM 4546 C CA . CYS B 1 288 ? 5.75 5.281 -5.852 1 90.06 288 CYS B CA 1
ATOM 4547 C C . CYS B 1 288 ? 6.484 4.281 -6.738 1 90.06 288 CYS B C 1
ATOM 4549 O O . CYS B 1 288 ? 6.918 4.625 -7.84 1 90.06 288 CYS B O 1
ATOM 4551 N N . THR B 1 289 ? 6.594 3.059 -6.281 1 86.94 289 THR B N 1
ATOM 4552 C CA . THR B 1 289 ? 7.246 2.02 -7.07 1 86.94 289 THR B CA 1
ATOM 4553 C C . THR B 1 289 ? 6.516 1.808 -8.391 1 86.94 289 THR B C 1
ATOM 4555 O O . THR B 1 289 ? 7.148 1.716 -9.445 1 86.94 289 THR B O 1
ATOM 4558 N N . TYR B 1 290 ? 5.262 1.803 -8.352 1 83.94 290 TYR B N 1
ATOM 4559 C CA . TYR B 1 290 ? 4.438 1.556 -9.523 1 83.94 290 TYR B CA 1
ATOM 4560 C C . TYR B 1 290 ? 4.684 2.613 -10.594 1 83.94 290 TYR B C 1
ATOM 4562 O O . TYR B 1 290 ? 4.812 2.289 -11.781 1 83.94 290 TYR B O 1
ATOM 4570 N N . VAL B 1 291 ? 4.832 3.85 -10.133 1 83 291 VAL B N 1
ATOM 4571 C CA . VAL B 1 291 ? 4.969 4.922 -11.109 1 83 291 VAL B CA 1
ATOM 4572 C C . VAL B 1 291 ? 6.445 5.172 -11.406 1 83 291 VAL B C 1
ATOM 4574 O O . VAL B 1 291 ? 6.793 6.086 -12.156 1 83 291 VAL B O 1
ATOM 4577 N N . GLY B 1 292 ? 7.332 4.453 -10.727 1 82.12 292 GLY B N 1
ATOM 4578 C CA . GLY B 1 292 ? 8.758 4.578 -10.969 1 82.12 292 GLY B CA 1
ATOM 4579 C C . GLY B 1 292 ? 9.398 5.723 -10.203 1 82.12 292 GLY B C 1
ATOM 4580 O O . GLY B 1 292 ? 10.352 6.344 -10.688 1 82.12 292 GLY B O 1
ATOM 4581 N N . ALA B 1 293 ? 8.82 6.039 -9.078 1 86.75 293 ALA B N 1
ATOM 4582 C CA . ALA B 1 293 ? 9.367 7.09 -8.227 1 86.75 293 ALA B CA 1
ATOM 4583 C C . ALA B 1 293 ? 10.219 6.5 -7.109 1 86.75 293 ALA B C 1
ATOM 4585 O O . ALA B 1 293 ? 9.734 5.719 -6.293 1 86.75 293 ALA B O 1
ATOM 4586 N N . ALA B 1 294 ? 11.461 6.898 -7.035 1 91.56 294 ALA B N 1
ATOM 4587 C CA . ALA B 1 294 ? 12.352 6.422 -5.98 1 91.56 294 ALA B CA 1
ATOM 4588 C C . ALA B 1 294 ? 12.18 7.238 -4.703 1 91.56 294 ALA B C 1
ATOM 4590 O O . ALA B 1 294 ? 12.609 6.816 -3.627 1 91.56 294 ALA B O 1
ATOM 4591 N N . LYS B 1 295 ? 11.602 8.367 -4.898 1 95.5 295 LYS B N 1
ATOM 4592 C CA . LYS B 1 295 ? 11.344 9.281 -3.791 1 95.5 295 LYS B CA 1
ATOM 4593 C C . LYS B 1 295 ? 9.93 9.844 -3.863 1 95.5 295 LYS B C 1
ATOM 4595 O O . LYS B 1 295 ? 9.398 10.062 -4.953 1 95.5 295 LYS B O 1
ATOM 4600 N N . LEU B 1 296 ? 9.398 10.156 -2.689 1 95.31 296 LEU B N 1
ATOM 4601 C CA . LEU B 1 296 ? 8.062 10.734 -2.629 1 95.31 296 LEU B CA 1
ATOM 4602 C C . LEU B 1 296 ? 7.996 12.039 -3.422 1 95.31 296 LEU B C 1
ATOM 4604 O O . LEU B 1 296 ? 7 12.312 -4.094 1 95.31 296 LEU B O 1
ATOM 4608 N N . LYS B 1 297 ? 9.062 12.789 -3.385 1 93.38 297 LYS B N 1
ATOM 4609 C CA . LYS B 1 297 ? 9.117 14.094 -4.039 1 93.38 297 LYS B CA 1
ATOM 4610 C C . LYS B 1 297 ? 8.914 13.961 -5.543 1 93.38 297 LYS B C 1
ATOM 4612 O O . LYS B 1 297 ? 8.555 14.938 -6.211 1 93.38 297 LYS B O 1
ATOM 4617 N N . GLU B 1 298 ? 9.055 12.789 -6.082 1 91.31 298 GLU B N 1
ATOM 4618 C CA . GLU B 1 298 ? 8.969 12.555 -7.52 1 91.31 298 GLU B CA 1
ATOM 4619 C C . GLU B 1 298 ? 7.547 12.195 -7.938 1 91.31 298 GLU B C 1
ATOM 4621 O O . GLU B 1 298 ? 7.23 12.172 -9.125 1 91.31 298 GLU B O 1
ATOM 4626 N N . LEU B 1 299 ? 6.75 11.922 -7.004 1 89.38 299 LEU B N 1
ATOM 4627 C CA . LEU B 1 299 ? 5.434 11.367 -7.305 1 89.38 299 LEU B CA 1
ATOM 4628 C C . LEU B 1 299 ? 4.609 12.344 -8.141 1 89.38 299 LEU B C 1
ATOM 4630 O O . LEU B 1 299 ? 3.967 11.945 -9.109 1 89.38 299 LEU B O 1
ATOM 4634 N N . SER B 1 300 ? 4.656 13.633 -7.793 1 87.62 300 SER B N 1
ATOM 4635 C CA . SER B 1 300 ? 3.848 14.625 -8.5 1 87.62 300 SER B CA 1
ATOM 4636 C C . SER B 1 300 ? 4.316 14.797 -9.938 1 87.62 300 SER B C 1
ATOM 4638 O O . SER B 1 300 ? 3.521 15.125 -10.82 1 87.62 300 SER B O 1
ATOM 4640 N N . ARG B 1 301 ? 5.512 14.57 -10.203 1 82.88 301 ARG B N 1
ATOM 4641 C CA . ARG B 1 301 ? 6.062 14.727 -11.547 1 82.88 301 ARG B CA 1
ATOM 4642 C C . ARG B 1 301 ? 5.742 13.516 -12.414 1 82.88 301 ARG B C 1
ATOM 4644 O O . ARG B 1 301 ? 5.73 13.609 -13.641 1 82.88 301 ARG B O 1
ATOM 4651 N N . ARG B 1 302 ? 5.559 12.445 -11.773 1 75.31 302 ARG B N 1
ATOM 4652 C CA . ARG B 1 302 ? 5.359 11.195 -12.492 1 75.31 302 ARG B CA 1
ATOM 4653 C C . ARG B 1 302 ? 3.877 10.859 -12.609 1 75.31 302 ARG B C 1
ATOM 4655 O O . ARG B 1 302 ? 3.492 9.984 -13.391 1 75.31 302 ARG B O 1
ATOM 4662 N N . ALA B 1 303 ? 3.18 11.5 -11.812 1 65.81 303 ALA B N 1
ATOM 4663 C CA . ALA B 1 303 ? 1.748 11.219 -11.781 1 65.81 303 ALA B CA 1
ATOM 4664 C C . ALA B 1 303 ? 1.056 11.727 -13.039 1 65.81 303 ALA B C 1
ATOM 4666 O O . ALA B 1 303 ? 1.315 12.844 -13.484 1 65.81 303 ALA B O 1
ATOM 4667 N N . THR B 1 304 ? 0.587 10.734 -13.883 1 55.34 304 THR B N 1
ATOM 4668 C CA . THR B 1 304 ? -0.344 11.109 -14.938 1 55.34 304 THR B CA 1
ATOM 4669 C C . THR B 1 304 ? -1.781 10.812 -14.531 1 55.34 304 THR B C 1
ATOM 4671 O O . THR B 1 304 ? -2.104 9.68 -14.164 1 55.34 304 THR B O 1
ATOM 4674 N N . PHE B 1 305 ? -2.408 11.867 -14.023 1 45.47 305 PHE B N 1
ATOM 4675 C CA . PHE B 1 305 ? -3.785 11.633 -13.602 1 45.47 305 PHE B CA 1
ATOM 4676 C C . PHE B 1 305 ? -4.695 11.445 -14.805 1 45.47 305 PHE B C 1
ATOM 4678 O O . PHE B 1 305 ? -4.609 12.195 -15.781 1 45.47 305 PHE B O 1
ATOM 4685 N N . ILE B 1 306 ? -4.957 10.109 -15.062 1 39.56 306 ILE B N 1
ATOM 4686 C CA . ILE B 1 306 ? -5.973 9.883 -16.094 1 39.56 306 ILE B CA 1
ATOM 4687 C C . ILE B 1 306 ? -7.297 10.5 -15.641 1 39.56 306 ILE B C 1
ATOM 4689 O O . ILE B 1 306 ? -7.777 10.227 -14.539 1 39.56 306 ILE B O 1
ATOM 4693 N N . ARG B 1 307 ? -7.535 11.586 -16.094 1 35.16 307 ARG B N 1
ATOM 4694 C CA . ARG B 1 307 ? -8.867 12.141 -15.875 1 35.16 307 ARG B CA 1
ATOM 4695 C C . ARG B 1 307 ? -9.945 11.117 -16.188 1 35.16 307 ARG B C 1
ATOM 4697 O O . ARG B 1 307 ? -9.992 10.562 -17.297 1 35.16 307 ARG B O 1
ATOM 4704 N N . VAL B 1 308 ? -10.281 10.281 -15.18 1 34.31 308 VAL B N 1
ATOM 4705 C CA . VAL B 1 308 ? -11.445 9.43 -15.438 1 34.31 308 VAL B CA 1
ATOM 4706 C C . VAL B 1 308 ? -12.68 10.297 -15.672 1 34.31 308 VAL B C 1
ATOM 4708 O O . VAL B 1 308 ? -12.992 11.172 -14.852 1 34.31 308 VAL B O 1
ATOM 4711 N N . THR B 1 309 ? -12.852 10.68 -16.844 1 28.34 309 THR B N 1
ATOM 4712 C CA . THR B 1 309 ? -14.141 11.312 -17.125 1 28.34 309 THR B CA 1
ATOM 4713 C C . THR B 1 309 ? -15.273 10.531 -16.469 1 28.34 309 THR B C 1
ATOM 4715 O O . THR B 1 309 ? -15.297 9.297 -16.516 1 28.34 309 THR B O 1
ATOM 4718 N N . GLN B 1 310 ? -15.758 11.055 -15.43 1 29.42 310 GLN B N 1
ATOM 4719 C CA . GLN B 1 310 ? -17.031 10.625 -14.836 1 29.42 310 GLN B CA 1
ATOM 4720 C C . GLN B 1 310 ? -17.984 10.094 -15.906 1 29.42 310 GLN B C 1
ATOM 4722 O O . GLN B 1 310 ? -18.312 10.812 -16.859 1 29.42 310 GLN B O 1
ATOM 4727 N N . GLN B 1 311 ? -17.828 8.906 -16.297 1 26.44 311 GLN B N 1
ATOM 4728 C CA . GLN B 1 311 ? -19.094 8.516 -16.922 1 26.44 311 GLN B CA 1
ATOM 4729 C C . GLN B 1 311 ? -20.281 8.773 -15.992 1 26.44 311 GLN B C 1
ATOM 4731 O O . GLN B 1 311 ? -20.203 8.469 -14.797 1 26.44 311 GLN B O 1
ATOM 4736 N N . HIS B 1 312 ? -21.016 9.836 -16.25 1 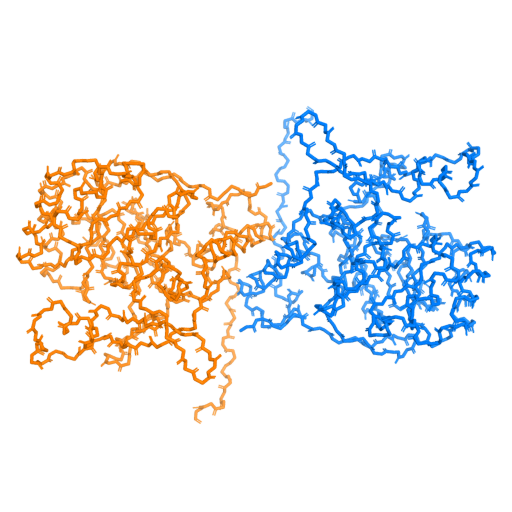24.72 312 HIS B N 1
ATOM 4737 C CA . HIS B 1 312 ? -22.344 10.133 -15.727 1 24.72 312 HIS B CA 1
ATOM 4738 C C . HIS B 1 312 ? -23.141 8.852 -15.516 1 24.72 312 HIS B C 1
ATOM 4740 O O . HIS B 1 312 ? -23.469 8.156 -16.469 1 24.72 312 HIS B O 1
ATOM 4746 N N . SER B 1 313 ? -22.891 7.977 -14.664 1 25.53 313 SER B N 1
ATOM 4747 C CA . SER B 1 313 ? -24.047 7.137 -14.359 1 25.53 313 SER B CA 1
ATOM 4748 C C . SER B 1 313 ? -25.25 7.977 -13.938 1 25.53 313 SER B C 1
ATOM 4750 O O . SER B 1 313 ? -25.141 8.805 -13.031 1 25.53 313 SER B O 1
ATOM 4752 N N . GLN B 1 314 ? -26.109 8.281 -14.867 1 23.53 314 GLN B N 1
ATOM 4753 C CA . GLN B 1 314 ? -27.5 8.734 -14.781 1 23.53 314 GLN B CA 1
ATOM 4754 C C . GLN B 1 314 ? -28.281 7.922 -13.75 1 23.53 314 GLN B C 1
ATOM 4756 O O . GLN B 1 314 ? -29.516 7.969 -13.727 1 23.53 314 GLN B O 1
ATOM 4761 N N . VAL B 1 315 ? -27.828 7.094 -12.961 1 22.56 315 VAL B N 1
ATOM 4762 C CA . VAL B 1 315 ? -28.906 6.539 -12.148 1 22.56 315 VAL B CA 1
ATOM 4763 C C . VAL B 1 315 ? -29.469 7.625 -11.234 1 22.56 315 VAL B C 1
ATOM 4765 O O . VAL B 1 315 ? -30.688 7.656 -10.984 1 22.56 315 VAL B O 1
ATOM 4768 N N . PHE B 1 316 ? -28.625 8.32 -10.242 1 19.06 316 PHE B N 1
ATOM 4769 C CA . PHE B 1 316 ? -29.438 9.141 -9.352 1 19.06 316 PHE B CA 1
ATOM 4770 C C . PHE B 1 316 ? -29.781 10.477 -10.008 1 19.06 316 PHE B C 1
ATOM 4772 O O . PHE B 1 316 ? -30.062 11.461 -9.32 1 19.06 316 PHE B O 1
ATOM 4779 N N . SER B 1 317 ? -29.875 10.648 -11.289 1 17.53 317 SER B N 1
ATOM 4780 C CA . SER B 1 317 ? -30.781 11.789 -11.352 1 17.53 317 SER B CA 1
ATOM 4781 C C . SER B 1 317 ? -32.188 11.406 -10.93 1 17.53 317 SER B C 1
ATOM 4783 O O . SER B 1 317 ? -32.656 10.312 -11.258 1 17.53 317 SER B O 1
#